Protein 2C95 (pdb70)

Solvent-accessible surface area: 18694 Å² total; per-residue (Å²): 111,24,43,102,35,7,149,112,20,58,2,2,0,0,2,4,1,7,19,1,20,34,23,71,4,0,84,52,1,18,66,64,43,25,20,28,40,17,13,6,16,76,51,13,71,74,39,49,100,74,66,42,93,110,0,126,65,4,18,83,33,30,84,84,6,87,50,11,80,34,99,35,8,4,64,24,0,64,95,18,0,80,81,91,23,140,59,18,100,0,0,0,0,3,5,1,0,67,50,48,68,6,1,86,29,0,26,172,85,4,8,107,13,61,6,0,0,21,0,39,10,23,53,134,31,1,43,109,74,2,82,117,102,39,127,96,120,67,56,102,16,7,87,99,82,8,2,103,68,30,21,118,20,16,80,171,24,2,67,57,1,17,58,70,2,100,144,116,64,27,28,78,114,0,79,1,67,57,68,68,103,53,6,30,68,55,0,19,96,39,0,82,67,90,89,80,87,47,15,92,109,20,61,1,4,0,0,9,5,2,12,20,2,24,33,25,70,5,0,94,46,0,48,148,117,37,36,17,30,40,19,15,5,17,77,49,15,73,74,36,43,97,74,66,41,93,116,0,129,97,7,19,59,30,27,64,106,5,86,60,11,74,27,122,33,10,0,62,26,0,76,97,18,7,93,83,58,25,141,122,23,106,0,0,0,0,4,5,1,2,78,52,23,70,5,0,56,39,0,28,164,72,9,2,105,13,62,6,0,0,29,0,40,6,21,54,134,29,0,42,101,74,2,63,109,89,40,117,118,86,40,76,106,14,8,92,108,55,7,3,138,87,33,21,125,26,19,78,78,19,9,81,16,1,27,51,59,0,108,146,109,63,27,28,81,115,2,76,2,70,51,71,70,101,51,6,24,70,63,0,15,98,39,0,46,67,80,55,156

Structure (mmCIF, N/CA/C/O backbone):
data_2C95
#
_entry.id   2C95
#
_cell.length_a   62.535
_cell.length_b   69.998
_cell.length_c   88.558
_cell.angle_alpha   90.00
_cell.angle_beta   90.00
_cell.angle_gamma   90.00
#
_symmetry.space_group_name_H-M   'P 21 21 21'
#
loop_
_entity.id
_entity.type
_entity.pdbx_description
1 polymer 'ADENYLATE KINASE 1'
2 non-polymer "BIS(ADENOSINE)-5'-TETRAPHOSPHATE"
3 non-polymer 'MALONATE ION'
4 water water
#
loop_
_atom_site.group_PDB
_atom_site.id
_atom_site.type_symbol
_atom_site.label_atom_id
_atom_site.label_alt_id
_atom_site.label_comp_id
_atom_site.label_asym_id
_atom_site.label_entity_id
_atom_site.label_seq_id
_atom_site.pdbx_PDB_ins_code
_atom_site.Cartn_x
_atom_site.Cartn_y
_atom_site.Cartn_z
_atom_site.occupancy
_atom_site.B_iso_or_equiv
_atom_site.auth_seq_id
_atom_site.auth_comp_id
_atom_site.auth_asym_id
_atom_site.auth_atom_id
_atom_site.pdbx_PDB_model_num
ATOM 1 N N . SER A 1 1 ? -8.473 23.986 16.984 1.00 12.81 0 SER A N 1
ATOM 2 C CA . SER A 1 1 ? -7.426 22.954 17.209 1.00 14.65 0 SER A CA 1
ATOM 3 C C . SER A 1 1 ? -6.148 23.156 16.376 1.00 15.37 0 SER A C 1
ATOM 4 O O . SER A 1 1 ? -6.110 23.871 15.368 1.00 11.21 0 SER A O 1
ATOM 7 N N . MET A 1 2 ? -5.099 22.489 16.834 1.00 17.08 1 MET A N 1
ATOM 8 C CA . MET A 1 2 ? -3.825 22.433 16.134 1.00 19.85 1 MET A CA 1
ATOM 9 C C . MET A 1 2 ? -4.049 21.902 14.743 1.00 19.11 1 MET A C 1
ATOM 10 O O . MET A 1 2 ? -3.727 22.564 13.756 1.00 17.00 1 MET A O 1
ATOM 15 N N . GLU A 1 3 ? -4.610 20.696 14.673 1.00 19.68 2 GLU A N 1
ATOM 16 C CA . GLU A 1 3 ? -4.840 20.027 13.391 1.00 20.67 2 GLU A CA 1
ATOM 17 C C . GLU A 1 3 ? -5.621 20.941 12.432 1.00 18.88 2 GLU A C 1
ATOM 18 O O . GLU A 1 3 ? -5.331 20.971 11.247 1.00 17.77 2 GLU A O 1
ATOM 20 N N . GLU A 1 4 ? -6.574 21.714 12.942 1.00 18.00 3 GLU A N 1
ATOM 21 C CA . GLU A 1 4 ? -7.354 22.599 12.067 1.00 18.64 3 GLU A CA 1
ATOM 22 C C . GLU A 1 4 ? -6.555 23.777 11.533 1.00 19.80 3 GLU A C 1
ATOM 23 O O . GLU A 1 4 ? -6.623 24.085 10.337 1.00 20.38 3 GLU A O 1
ATOM 29 N N . LYS A 1 5 ? -5.820 24.453 12.416 1.00 19.86 4 LYS A N 1
ATOM 30 C CA . LYS A 1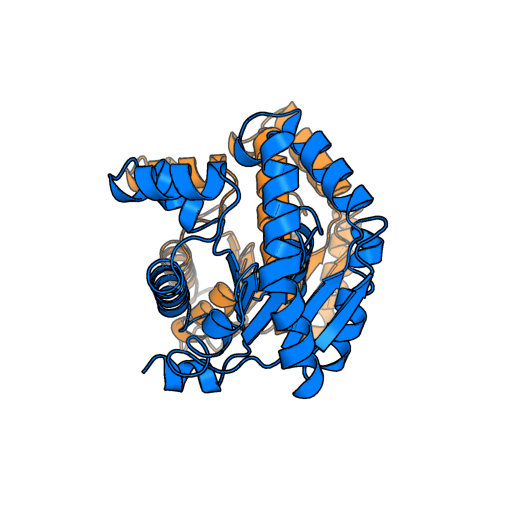 5 ? -4.969 25.592 12.020 1.00 18.67 4 LYS A CA 1
ATOM 31 C C . LYS A 1 5 ? -3.902 25.160 11.000 1.00 16.28 4 LYS A C 1
ATOM 32 O O . LYS A 1 5 ? -3.713 25.810 9.986 1.00 16.15 4 LYS A O 1
ATOM 34 N N . LEU A 1 6 ? -3.250 24.027 11.256 1.00 15.20 5 LEU A N 1
ATOM 35 C CA . LEU A 1 6 ? -2.188 23.516 10.391 1.00 14.76 5 LEU A CA 1
ATOM 36 C C . LEU A 1 6 ? -2.622 23.155 8.980 1.00 17.04 5 LEU A C 1
ATOM 37 O O . LEU A 1 6 ? -1.787 23.037 8.087 1.00 19.38 5 LEU A O 1
ATOM 42 N N . LYS A 1 7 ? -3.910 22.934 8.779 1.00 17.63 6 LYS A N 1
ATOM 43 C CA . LYS A 1 7 ? -4.412 22.638 7.446 1.00 18.41 6 LYS A CA 1
ATOM 44 C C . LYS A 1 7 ? -4.241 23.829 6.469 1.00 19.43 6 LYS A C 1
ATOM 45 O O . LYS A 1 7 ? -4.192 23.630 5.255 1.00 21.45 6 LYS A O 1
ATOM 51 N N . LYS A 1 8 ? -4.133 25.048 7.000 1.00 19.03 7 LYS A N 1
ATOM 52 C CA . LYS A 1 8 ? -3.900 26.250 6.185 1.00 18.52 7 LYS A CA 1
ATOM 53 C C . LYS A 1 8 ? -2.421 26.713 6.129 1.00 15.32 7 LYS A C 1
ATOM 54 O O . LYS A 1 8 ? -2.112 27.745 5.534 1.00 16.98 7 LYS A O 1
ATOM 57 N N . THR A 1 9 ? -1.526 25.965 6.758 1.00 11.92 8 THR A N 1
ATOM 58 C CA . THR A 1 9 ? -0.103 26.306 6.778 1.00 9.05 8 THR A CA 1
ATOM 59 C C . THR A 1 9 ? 0.705 25.140 6.224 1.00 7.15 8 THR A C 1
ATOM 60 O O . THR A 1 9 ? 0.511 24.006 6.605 1.00 8.52 8 THR A O 1
ATOM 64 N N . ASN A 1 10 ? 1.635 25.431 5.338 1.00 3.64 9 ASN A N 1
ATOM 65 C CA . ASN A 1 10 ? 2.481 24.396 4.775 1.00 4.56 9 ASN A CA 1
ATOM 66 C C . ASN A 1 10 ? 3.486 23.853 5.766 1.00 4.70 9 ASN A C 1
ATOM 67 O O . ASN A 1 10 ? 4.078 24.603 6.546 1.00 3.74 9 ASN A O 1
ATOM 72 N N . ILE A 1 11 ? 3.651 22.530 5.709 1.00 2.00 10 ILE A N 1
ATOM 73 C CA . ILE A 1 11 ? 4.653 21.803 6.472 1.00 2.94 10 ILE A CA 1
ATOM 74 C C . ILE A 1 11 ? 5.646 21.137 5.489 1.00 2.79 10 ILE A C 1
ATOM 75 O O . ILE A 1 11 ? 5.252 20.339 4.645 1.00 4.68 10 ILE A O 1
ATOM 80 N N . ILE A 1 12 ? 6.937 21.429 5.649 1.00 2.00 11 ILE A N 1
ATOM 81 C CA . ILE A 1 12 ? 7.999 20.856 4.817 1.00 2.00 11 ILE A CA 1
ATOM 82 C C . ILE A 1 12 ? 8.938 20.059 5.712 1.00 4.08 11 ILE A C 1
ATOM 83 O O . ILE A 1 12 ? 9.562 20.617 6.629 1.00 4.95 11 ILE A O 1
ATOM 88 N N . PHE A 1 13 ? 9.024 18.757 5.482 1.00 2.18 12 PHE A N 1
ATOM 89 C CA . PHE A 1 13 ? 10.032 17.936 6.183 1.00 4.94 12 PHE A CA 1
ATOM 90 C C . PHE A 1 13 ? 11.367 18.095 5.445 1.00 4.46 12 PHE A C 1
ATOM 91 O O . PHE A 1 13 ? 11.408 17.997 4.205 1.00 4.90 12 PHE A O 1
ATOM 99 N N . VAL A 1 14 ? 12.447 18.366 6.177 1.00 4.65 13 VAL A N 1
ATOM 100 C CA . VAL A 1 14 ? 13.791 18.499 5.612 1.00 3.56 13 VAL A CA 1
ATOM 101 C C . VAL A 1 14 ? 14.639 17.375 6.241 1.00 7.23 13 VAL A C 1
ATOM 102 O O . VAL A 1 14 ? 14.892 17.365 7.483 1.00 5.89 13 VAL A O 1
ATOM 106 N N . VAL A 1 15 ? 15.036 16.420 5.393 1.00 5.49 14 VAL A N 1
ATOM 107 C CA . VAL A 1 15 ? 15.684 15.207 5.834 1.00 4.59 14 VAL A CA 1
ATOM 108 C C . VAL A 1 15 ? 17.031 15.032 5.133 1.00 7.67 14 VAL A C 1
ATOM 109 O O . VAL A 1 15 ? 17.139 15.141 3.898 1.00 6.81 14 VAL A O 1
ATOM 113 N N . GLY A 1 16 ? 18.068 14.796 5.925 1.00 4.82 15 GLY A N 1
ATOM 114 C CA . GLY A 1 16 ? 19.366 14.459 5.375 1.00 4.50 15 GLY A CA 1
ATOM 115 C C . GLY A 1 16 ? 20.193 13.803 6.458 1.00 5.22 15 GLY A C 1
ATOM 116 O O . GLY A 1 16 ? 19.830 13.817 7.646 1.00 6.38 15 GLY A O 1
ATOM 117 N N . GLY A 1 17 ? 21.334 13.277 6.061 1.00 5.20 16 GLY A N 1
ATOM 118 C CA . GLY A 1 17 ? 22.250 12.662 7.016 1.00 5.32 16 GLY A CA 1
ATOM 119 C C . GLY A 1 17 ? 22.927 13.630 7.961 1.00 5.66 16 GLY A C 1
ATOM 120 O O . GLY A 1 17 ? 22.807 14.855 7.831 1.00 3.70 16 GLY A O 1
ATOM 121 N N . PRO A 1 18 ? 23.657 13.094 8.949 1.00 4.46 17 PRO A N 1
ATOM 122 C CA . PRO A 1 18 ? 24.364 14.032 9.832 1.00 3.78 17 PRO A CA 1
ATOM 123 C C . PRO A 1 18 ? 25.526 14.721 9.139 1.00 4.65 17 PRO A C 1
ATOM 124 O O . PRO A 1 18 ? 26.380 14.057 8.570 1.00 6.46 17 PRO A O 1
ATOM 128 N N . GLY A 1 19 ? 25.589 16.039 9.200 1.00 5.16 18 GLY A N 1
ATOM 129 C CA . GLY A 1 19 ? 26.589 16.764 8.421 1.00 4.34 18 GLY A CA 1
ATOM 130 C C . GLY A 1 19 ? 26.210 16.929 6.963 1.00 6.80 18 GLY A C 1
ATOM 131 O O . GLY A 1 19 ? 27.026 17.348 6.184 1.00 6.00 18 GLY A O 1
ATOM 132 N N . SER A 1 20 ? 24.958 16.629 6.589 1.00 5.45 19 SER A N 1
ATOM 133 C CA . SER A 1 20 ? 24.491 16.803 5.196 1.00 4.57 19 SER A CA 1
ATOM 134 C C . SER A 1 20 ? 24.377 18.293 4.845 1.00 4.04 19 SER A C 1
ATOM 135 O O . SER A 1 20 ? 24.297 18.657 3.677 1.00 2.00 19 SER A O 1
ATOM 138 N N . GLY A 1 21 ? 24.372 19.144 5.853 1.00 4.22 20 GLY A N 1
ATOM 139 C CA . GLY A 1 21 ? 24.088 20.564 5.627 1.00 5.27 20 GLY A CA 1
ATOM 140 C C . GLY A 1 21 ? 22.613 20.944 5.711 1.00 4.13 20 GLY A C 1
ATOM 141 O O . GLY A 1 21 ? 22.250 22.072 5.398 1.00 4.37 20 GLY A O 1
ATOM 142 N N . LYS A 1 22 ? 21.769 20.025 6.164 1.00 5.34 21 LYS A N 1
ATOM 143 C CA . LYS A 1 22 ? 20.324 20.298 6.312 1.00 7.08 21 LYS A CA 1
ATOM 144 C C . LYS A 1 22 ? 20.002 21.537 7.139 1.00 6.04 21 LYS A C 1
ATOM 145 O O . LYS A 1 22 ? 19.175 22.360 6.728 1.00 6.21 21 LYS A O 1
ATOM 151 N N . GLY A 1 23 ? 20.679 21.709 8.276 1.00 4.33 22 GLY A N 1
ATOM 152 C CA . GLY A 1 23 ? 20.454 22.873 9.145 1.00 5.42 22 GLY A CA 1
ATOM 153 C C . GLY A 1 23 ? 20.893 24.177 8.534 1.00 4.86 22 GLY A C 1
ATOM 154 O O . GLY A 1 23 ? 20.189 25.175 8.592 1.00 3.57 22 GLY A O 1
ATOM 155 N N . THR A 1 24 ? 22.087 24.173 7.946 1.00 5.56 23 THR A N 1
ATOM 156 C CA . THR A 1 24 ? 22.615 25.291 7.209 1.00 2.44 23 THR A CA 1
ATOM 157 C C . THR A 1 24 ? 21.648 25.771 6.119 1.00 2.18 23 THR A C 1
ATOM 158 O O . THR A 1 24 ? 21.384 26.977 5.986 1.00 2.58 23 THR A O 1
ATOM 162 N N . GLN A 1 25 ? 21.110 24.825 5.364 1.00 3.83 24 GLN A N 1
ATOM 163 C CA . GLN A 1 25 ? 20.167 25.127 4.268 1.00 2.61 24 GLN A CA 1
ATOM 164 C C . GLN A 1 25 ? 18.833 25.662 4.804 1.00 3.83 24 GLN A C 1
ATOM 165 O O . GLN A 1 25 ? 18.321 26.661 4.298 1.00 4.60 24 GLN A O 1
ATOM 171 N N . CYS A 1 26 ? 18.312 25.040 5.859 1.00 2.88 25 CYS A N 1
ATOM 172 C CA . CYS A 1 26 ? 17.107 25.558 6.530 1.00 3.00 25 CYS A CA 1
ATOM 173 C C . CYS A 1 26 ? 17.253 27.014 6.973 1.00 4.40 25 CYS A C 1
ATOM 174 O O . CYS A 1 26 ? 16.330 27.820 6.782 1.00 4.58 25 CYS A O 1
ATOM 177 N N . GLU A 1 27 ? 18.417 27.410 7.493 1.00 3.21 26 GLU A N 1
ATOM 178 C CA . GLU A 1 27 ? 18.613 28.802 7.856 1.00 3.60 26 GLU A CA 1
ATOM 179 C C . GLU A 1 27 ? 18.578 29.772 6.643 1.00 3.94 26 GLU A C 1
ATOM 180 O O . GLU A 1 27 ? 18.062 30.887 6.731 1.00 4.90 26 GLU A O 1
ATOM 186 N N . LYS A 1 28 ? 19.053 29.327 5.482 1.00 3.85 27 LYS A N 1
ATOM 187 C CA . LYS A 1 28 ? 18.959 30.153 4.252 1.00 3.95 27 LYS A CA 1
ATOM 188 C C . LYS A 1 28 ? 17.508 30.229 3.719 1.00 2.00 27 LYS A C 1
ATOM 189 O O . LYS A 1 28 ? 17.112 31.227 3.127 1.00 2.00 27 LYS A O 1
ATOM 195 N N . ILE A 1 29 ? 16.757 29.132 3.846 1.00 2.00 28 ILE A N 1
ATOM 196 C CA . ILE A 1 29 ? 15.325 29.092 3.509 1.00 2.95 28 ILE A CA 1
ATOM 197 C C . ILE A 1 29 ? 14.561 30.103 4.391 1.00 3.60 28 ILE A C 1
ATOM 198 O O . ILE A 1 29 ? 13.715 30.844 3.905 1.00 4.16 28 ILE A O 1
ATOM 203 N N . VAL A 1 30 ? 14.872 30.145 5.689 1.00 3.81 29 VAL A N 1
ATOM 204 C CA . VAL A 1 30 ? 14.245 31.113 6.572 1.00 2.89 29 VAL A CA 1
ATOM 205 C C . VAL A 1 30 ? 14.498 32.541 6.057 1.00 2.91 29 VAL A C 1
ATOM 206 O O . VAL A 1 30 ? 13.560 33.330 5.930 1.00 2.41 29 VAL A O 1
ATOM 210 N N . GLN A 1 31 ? 15.756 32.858 5.728 1.00 2.00 30 GLN A N 1
ATOM 211 C CA . GLN A 1 31 ? 16.122 34.191 5.294 1.00 3.44 30 GLN A CA 1
ATOM 212 C C . GLN A 1 31 ? 15.345 34.589 4.069 1.00 2.00 30 GLN A C 1
ATOM 213 O O . GLN A 1 31 ? 14.893 35.705 3.984 1.00 6.11 30 GLN A O 1
ATOM 219 N N . LYS A 1 32 ? 15.237 33.683 3.097 1.00 3.06 31 LYS A N 1
ATOM 220 C CA . LYS A 1 32 ? 14.617 34.014 1.826 1.00 2.00 31 LYS A CA 1
ATOM 221 C C . LYS A 1 32 ? 13.088 34.005 1.859 1.00 2.00 31 LYS A C 1
ATOM 222 O O . LYS A 1 32 ? 12.448 34.959 1.350 1.00 3.33 31 LYS A O 1
ATOM 228 N N . TYR A 1 33 ? 12.518 32.944 2.447 1.00 3.13 32 TYR A N 1
ATOM 229 C CA . TYR A 1 33 ? 11.069 32.667 2.355 1.00 3.88 32 TYR A CA 1
ATOM 230 C C . TYR A 1 33 ? 10.304 32.953 3.662 1.00 3.95 32 TYR A C 1
ATOM 231 O O . TYR A 1 33 ? 9.081 32.983 3.651 1.00 5.50 32 TYR A O 1
ATOM 240 N N . GLY A 1 34 ? 11.002 33.110 4.781 1.00 3.68 33 GLY A N 1
ATOM 241 C CA . GLY A 1 34 ? 10.352 33.455 6.045 1.00 4.95 33 GLY A CA 1
ATOM 242 C C . GLY A 1 34 ? 9.505 32.356 6.695 1.00 8.07 33 GLY A C 1
ATOM 243 O O . GLY A 1 34 ? 8.535 32.657 7.443 1.00 9.05 33 GLY A O 1
ATOM 244 N N . TYR A 1 35 ? 9.868 31.105 6.437 1.00 6.50 34 TYR A N 1
ATOM 245 C CA . TYR A 1 35 ? 9.293 29.983 7.154 1.00 6.50 34 TYR A CA 1
ATOM 246 C C . TYR A 1 35 ? 9.875 29.907 8.587 1.00 6.72 34 TYR A C 1
ATOM 247 O O . TYR A 1 35 ? 10.893 30.561 8.916 1.00 4.18 34 TYR A O 1
ATOM 256 N N . THR A 1 36 ? 9.188 29.146 9.433 1.00 4.42 35 THR A N 1
ATOM 257 C CA . THR A 1 36 ? 9.651 28.838 10.803 1.00 4.17 35 THR A CA 1
ATOM 258 C C . THR A 1 36 ? 10.512 27.582 10.820 1.00 4.46 35 THR A C 1
ATOM 259 O O . THR A 1 36 ? 10.037 26.501 10.494 1.00 6.55 35 THR A O 1
ATOM 263 N N . HIS A 1 37 ? 11.776 27.721 11.227 1.00 2.27 36 HIS A N 1
ATOM 264 C CA . HIS A 1 37 ? 12.709 26.585 11.290 1.00 4.95 36 HIS A CA 1
ATOM 265 C C . HIS A 1 37 ? 12.663 25.946 12.670 1.00 4.29 36 HIS A C 1
ATOM 266 O O . HIS A 1 37 ? 13.056 26.600 13.664 1.00 2.56 36 HIS A O 1
ATOM 273 N N . LEU A 1 38 ? 12.209 24.686 12.740 1.00 2.48 37 LEU A N 1
ATOM 274 C CA . LEU A 1 38 ? 12.195 23.936 13.990 1.00 4.38 37 LEU A CA 1
ATOM 275 C C . LEU A 1 38 ? 13.118 22.753 13.832 1.00 4.85 37 LEU A C 1
ATOM 276 O O . LEU A 1 38 ? 12.951 21.940 12.925 1.00 5.40 37 LEU A O 1
ATOM 281 N N . SER A 1 39 ? 14.111 22.660 14.706 1.00 4.52 38 SER A N 1
ATOM 282 C CA . SER A 1 39 ? 15.031 21.528 14.668 1.00 2.38 38 SER A CA 1
ATOM 283 C C . SER A 1 39 ? 14.851 20.660 15.918 1.00 4.69 38 SER A C 1
ATOM 284 O O . SER A 1 39 ? 14.985 21.162 17.013 1.00 4.46 38 SER A O 1
ATOM 287 N N . THR A 1 40 ? 14.545 19.376 15.755 1.00 5.50 39 THR A N 1
ATOM 288 C CA . THR A 1 40 ? 14.329 18.494 16.907 1.00 4.39 39 THR A CA 1
ATOM 289 C C . THR A 1 40 ? 15.628 18.367 17.730 1.00 2.66 39 THR A C 1
ATOM 290 O O . THR A 1 40 ? 15.600 18.384 18.967 1.00 2.60 39 THR A O 1
ATOM 294 N N . GLY A 1 41 ? 16.758 18.300 17.041 1.00 4.60 40 GLY A N 1
ATOM 295 C CA . GLY A 1 41 ? 18.054 18.326 17.718 1.00 4.98 40 GLY A CA 1
ATOM 296 C C . GLY A 1 41 ? 18.286 19.555 18.556 1.00 2.78 40 GLY A C 1
ATOM 297 O O . GLY A 1 41 ? 18.810 19.451 19.657 1.00 3.91 40 GLY A O 1
ATOM 298 N N . ASP A 1 42 ? 17.944 20.727 18.030 1.00 4.26 41 ASP A N 1
ATOM 299 C CA A ASP A 1 42 ? 18.041 21.969 18.810 0.50 4.99 41 ASP A CA 1
ATOM 300 C CA B ASP A 1 42 ? 18.049 21.958 18.794 0.50 4.72 41 ASP A CA 1
ATOM 301 C C . ASP A 1 42 ? 17.155 21.915 20.056 1.00 3.65 41 ASP A C 1
ATOM 302 O O . ASP A 1 42 ? 17.585 22.289 21.163 1.00 5.29 41 ASP A O 1
ATOM 311 N N . LEU A 1 43 ? 15.918 21.470 19.890 1.00 3.03 42 LEU A N 1
ATOM 312 C CA . LEU A 1 43 ? 15.002 21.301 21.040 1.00 3.07 42 LEU A CA 1
ATOM 313 C C . LEU A 1 43 ? 15.575 20.336 22.085 1.00 3.55 42 LEU A C 1
ATOM 314 O O . LEU A 1 43 ? 15.564 20.618 23.289 1.00 2.39 42 LEU A O 1
ATOM 319 N N . LEU A 1 44 ? 16.078 19.190 21.636 1.00 3.47 43 LEU A N 1
ATOM 320 C CA . LEU A 1 44 ? 16.715 18.218 22.553 1.00 4.30 43 LEU A CA 1
ATOM 321 C C . LEU A 1 44 ? 17.959 18.780 23.259 1.00 3.17 43 LEU A C 1
ATOM 322 O O . LEU A 1 44 ? 18.126 18.608 24.463 1.00 3.24 43 LEU A O 1
ATOM 327 N N . ARG A 1 45 ? 18.810 19.493 22.528 1.00 3.44 44 ARG A N 1
ATOM 328 C CA . ARG A 1 45 ? 19.983 20.103 23.146 1.00 3.28 44 ARG A CA 1
ATOM 329 C C . ARG A 1 45 ? 19.656 21.199 24.180 1.00 4.12 44 ARG A C 1
ATOM 330 O O . ARG A 1 45 ? 20.392 21.339 25.161 1.00 2.30 44 ARG A O 1
ATOM 338 N N . SER A 1 46 ? 18.583 21.974 23.955 1.00 6.52 45 SER A N 1
ATOM 339 C CA . SER A 1 46 ? 18.139 22.988 24.941 1.00 7.16 45 SER A CA 1
ATOM 340 C C . SER A 1 46 ? 17.739 22.326 26.268 1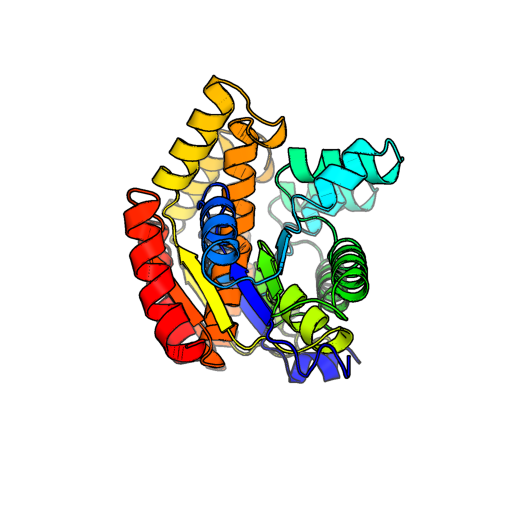.00 5.09 45 SER A C 1
ATOM 341 O O . SER A 1 46 ? 17.997 22.861 27.351 1.00 3.46 45 SER A O 1
ATOM 344 N N . GLU A 1 47 ? 17.115 21.154 26.168 1.00 5.37 46 GLU A N 1
ATOM 345 C CA . GLU A 1 47 ? 16.721 20.356 27.334 1.00 7.02 46 GLU A CA 1
ATOM 346 C C . GLU A 1 47 ? 17.933 19.740 28.052 1.00 4.83 46 GLU A C 1
ATOM 347 O O . GLU A 1 47 ? 17.942 19.619 29.279 1.00 5.78 46 GLU A O 1
ATOM 353 N N . VAL A 1 48 ? 18.967 19.378 27.302 1.00 5.08 47 VAL A N 1
ATOM 354 C CA . VAL A 1 48 ? 20.264 19.029 27.924 1.00 3.26 47 VAL A CA 1
ATOM 355 C C . VAL A 1 48 ? 20.855 20.215 28.701 1.00 5.02 47 VAL A C 1
ATOM 356 O O . VAL A 1 48 ? 21.274 20.065 29.856 1.00 4.71 47 VAL A O 1
ATOM 360 N N . SER A 1 49 ? 20.874 21.386 28.066 1.00 5.92 48 SER A N 1
ATOM 361 C CA . SER A 1 49 ? 21.354 22.610 28.704 1.00 5.43 48 SER A CA 1
ATOM 362 C C . SER A 1 49 ? 20.635 23.000 29.988 1.00 3.40 48 SER A C 1
ATOM 363 O O . SER A 1 49 ? 21.240 23.624 30.849 1.00 6.62 48 SER A O 1
ATOM 366 N N . SER A 1 50 ? 19.361 22.641 30.110 1.00 2.60 49 SER A N 1
ATOM 367 C CA . SER A 1 50 ? 18.538 22.957 31.262 1.00 2.80 49 SER A CA 1
ATOM 368 C C . SER A 1 50 ? 19.006 22.234 32.515 1.00 3.94 49 SER A C 1
ATOM 369 O O . SER A 1 50 ? 18.676 22.640 33.637 1.00 6.33 49 SER A O 1
ATOM 372 N N . GLY A 1 51 ? 19.737 21.138 32.334 1.00 4.60 50 GLY A N 1
ATOM 373 C CA . GLY A 1 51 ? 20.222 20.350 33.470 1.00 2.85 50 GLY A CA 1
ATOM 374 C C . GLY A 1 51 ? 19.161 19.521 34.169 1.00 2.38 50 GLY A C 1
ATOM 375 O O . GLY A 1 51 ? 19.419 19.010 35.246 1.00 2.00 50 GLY A O 1
ATOM 376 N N . SER A 1 52 ? 17.987 19.361 33.558 1.00 2.12 51 SER A N 1
ATOM 377 C CA . SER A 1 52 ? 16.961 18.442 34.063 1.00 3.29 51 SER A CA 1
ATOM 378 C C . SER A 1 52 ? 17.440 16.986 34.015 1.00 2.43 51 SER A C 1
ATOM 379 O O . SER A 1 52 ? 18.390 16.639 33.281 1.00 2.00 51 SER A O 1
ATOM 382 N N . ALA A 1 53 ? 16.777 16.142 34.795 1.00 2.00 52 ALA A N 1
ATOM 383 C CA . ALA A 1 53 ? 17.041 14.716 34.801 1.00 2.00 52 ALA A CA 1
ATOM 384 C C . ALA A 1 53 ? 16.790 14.163 33.410 1.00 2.82 52 ALA A C 1
ATOM 385 O O . ALA A 1 53 ? 17.544 13.333 32.938 1.00 4.80 52 ALA A O 1
ATOM 387 N N . ARG A 1 54 ? 15.746 14.642 32.736 1.00 3.07 53 ARG A N 1
ATOM 388 C CA . ARG A 1 54 ? 15.520 14.268 31.335 1.00 3.72 53 ARG A CA 1
ATOM 389 C C . ARG A 1 54 ? 16.657 14.663 30.395 1.00 4.65 53 ARG A C 1
ATOM 390 O O . ARG A 1 54 ? 17.107 13.844 29.585 1.00 4.07 53 ARG A O 1
ATOM 398 N N . GLY A 1 55 ? 17.153 15.893 30.527 1.00 2.00 54 GLY A N 1
ATOM 399 C CA . GLY A 1 55 ? 18.288 16.326 29.746 1.00 2.04 54 GLY A CA 1
ATOM 400 C C . GLY A 1 55 ? 19.475 15.394 29.884 1.00 2.00 54 GLY A C 1
ATOM 401 O O . GLY A 1 55 ? 20.239 15.216 28.943 1.00 2.39 54 GLY A O 1
ATOM 402 N N . LYS A 1 56 ? 19.669 14.848 31.072 1.00 3.01 55 LYS A N 1
ATOM 403 C CA . LYS A 1 56 ? 20.742 13.898 31.315 1.00 2.98 55 LYS A CA 1
ATOM 404 C C . LYS A 1 56 ? 20.555 12.648 30.458 1.00 3.19 55 LYS A C 1
ATOM 405 O O . LYS A 1 56 ? 21.490 12.184 29.776 1.00 2.53 55 LYS A O 1
ATOM 411 N N . LYS A 1 57 ? 19.351 12.093 30.508 1.00 2.76 56 LYS A N 1
ATOM 412 C CA . LYS A 1 57 ? 19.038 10.903 29.699 1.00 5.10 56 LYS A CA 1
ATOM 413 C C . LYS A 1 57 ? 19.152 11.174 28.185 1.00 3.77 56 LYS A C 1
ATOM 414 O O . LYS A 1 57 ? 19.650 10.341 27.449 1.00 2.89 56 LYS A O 1
ATOM 417 N N . LEU A 1 58 ? 18.701 12.344 27.729 1.00 3.50 57 LEU A N 1
ATOM 418 C CA . LEU A 1 58 ? 18.856 12.746 26.334 1.00 2.00 57 LEU A CA 1
ATOM 419 C C . LEU A 1 58 ? 20.333 12.889 25.865 1.00 2.00 57 LEU A C 1
ATOM 420 O O . LEU A 1 58 ? 20.669 12.456 24.745 1.00 2.57 57 LEU A O 1
ATOM 425 N N . SER A 1 59 ? 21.202 13.477 26.698 1.00 4.01 58 SER A N 1
ATOM 426 C CA . SER A 1 59 ? 22.633 13.580 26.334 1.00 3.91 58 SER A CA 1
ATOM 427 C C . SER A 1 59 ? 23.233 12.177 26.188 1.00 2.00 58 SER A C 1
ATOM 428 O O . SER A 1 59 ? 24.013 11.928 25.275 1.00 2.83 58 SER A O 1
ATOM 431 N N . GLU A 1 60 ? 22.870 11.257 27.069 1.00 2.79 59 GLU A N 1
ATOM 432 C CA . GLU A 1 60 ? 23.369 9.888 26.955 1.00 3.82 59 GLU A CA 1
ATOM 433 C C . GLU A 1 60 ? 23.010 9.221 25.596 1.00 5.57 59 GLU A C 1
ATOM 434 O O . GLU A 1 60 ? 23.861 8.563 24.949 1.00 3.35 59 GLU A O 1
ATOM 440 N N . ILE A 1 61 ? 21.746 9.382 25.169 1.00 3.70 60 ILE A N 1
ATOM 441 C CA . ILE A 1 61 ? 21.268 8.826 23.898 1.00 2.00 60 ILE A CA 1
ATOM 442 C C . ILE A 1 61 ? 21.972 9.503 22.691 1.00 2.00 60 ILE A C 1
ATOM 443 O O . ILE A 1 61 ? 22.509 8.816 21.803 1.00 2.04 60 ILE A O 1
ATOM 448 N N . MET A 1 62 ? 22.009 10.836 22.680 1.00 2.00 61 MET A N 1
ATOM 449 C CA . MET A 1 62 ? 22.630 11.578 21.573 1.00 2.28 61 MET A CA 1
ATOM 450 C C . MET A 1 62 ? 24.136 11.316 21.479 1.00 2.00 61 MET A C 1
ATOM 451 O O . MET A 1 62 ? 24.688 11.245 20.366 1.00 2.00 61 MET A O 1
ATOM 456 N N . GLU A 1 63 ? 24.791 11.197 22.629 1.00 2.00 62 GLU A N 1
ATOM 457 C CA . GLU A 1 63 ? 26.235 10.931 22.676 1.00 2.52 62 GLU A CA 1
ATOM 458 C C . GLU A 1 63 ? 26.601 9.497 22.249 1.00 3.53 62 GLU A C 1
ATOM 459 O O . GLU A 1 63 ? 27.774 9.208 21.959 1.00 2.29 62 GLU A O 1
ATOM 465 N N . LYS A 1 64 ? 25.596 8.609 22.227 1.00 3.94 63 LYS A N 1
ATOM 466 C CA . LYS A 1 64 ? 25.726 7.256 21.688 1.00 5.20 63 LYS A CA 1
ATOM 467 C C . LYS A 1 64 ? 25.346 7.205 20.200 1.00 5.12 63 LYS A C 1
ATOM 468 O O . LYS A 1 64 ? 25.461 6.131 19.569 1.00 3.39 63 LYS A O 1
ATOM 473 N N . GLY A 1 65 ? 24.898 8.336 19.641 1.00 5.94 64 GLY A N 1
ATOM 474 C CA . GLY A 1 65 ? 24.490 8.418 18.222 1.00 6.74 64 GLY A CA 1
ATOM 475 C C . GLY A 1 65 ? 23.150 7.771 17.924 1.00 7.48 64 GLY A C 1
ATOM 476 O O . GLY A 1 65 ? 22.872 7.378 16.776 1.00 6.36 64 GLY A O 1
ATOM 477 N N . GLN A 1 66 ? 22.318 7.589 18.953 1.00 7.24 65 GLN A N 1
ATOM 478 C CA . GLN A 1 66 ? 21.048 6.876 18.768 1.00 5.18 65 GLN A CA 1
ATOM 479 C C . GLN A 1 66 ? 19.862 7.801 18.701 1.00 4.70 65 GLN A C 1
ATOM 480 O O . GLN A 1 66 ? 19.949 8.965 19.018 1.00 3.68 65 GLN A O 1
ATOM 490 N N . LEU A 1 67 ? 18.721 7.255 18.317 1.00 3.30 66 LEU A N 1
ATOM 491 C CA . LEU A 1 67 ? 17.462 8.043 18.249 1.00 3.84 66 LEU A CA 1
ATOM 492 C C . LEU A 1 67 ? 16.789 8.147 19.613 1.00 4.54 66 LEU A C 1
ATOM 493 O O . LEU A 1 67 ? 16.570 7.151 20.281 1.00 3.98 66 LEU A O 1
ATOM 498 N N . VAL A 1 68 ? 16.419 9.366 19.999 1.00 4.92 67 VAL A N 1
ATOM 499 C CA . VAL A 1 68 ? 15.601 9.605 21.216 1.00 2.00 67 VAL A CA 1
ATOM 500 C C . VAL A 1 68 ? 14.213 8.926 20.998 1.00 5.57 67 VAL A C 1
ATOM 501 O O . VAL A 1 68 ? 13.736 8.897 19.863 1.00 6.88 67 VAL A O 1
ATOM 505 N N . PRO A 1 69 ? 13.572 8.388 22.060 1.00 5.70 68 PRO A N 1
ATOM 506 C CA . PRO A 1 69 ? 12.237 7.842 21.836 1.00 4.78 68 PRO A CA 1
ATOM 507 C C . PRO A 1 69 ? 11.245 8.796 21.181 1.00 4.52 68 PRO A C 1
ATOM 508 O O . PRO A 1 69 ? 11.262 10.031 21.406 1.00 2.00 68 PRO A O 1
ATOM 512 N N . LEU A 1 70 ? 10.390 8.187 20.363 1.00 5.88 69 LEU A N 1
ATOM 513 C CA . LEU A 1 70 ? 9.494 8.879 19.431 1.00 5.00 69 LEU A CA 1
ATOM 514 C C . LEU A 1 70 ? 8.557 9.836 20.147 1.00 4.60 69 LEU A C 1
ATOM 515 O O . LEU A 1 70 ? 8.456 11.000 19.765 1.00 3.42 69 LEU A O 1
ATOM 520 N N . GLU A 1 71 ? 7.895 9.359 21.200 1.00 4.49 70 GLU A N 1
ATOM 521 C CA . GLU A 1 71 ? 6.962 10.220 21.959 1.00 5.71 70 GLU A CA 1
ATOM 522 C C . GLU A 1 71 ? 7.605 11.445 22.600 1.00 4.57 70 GLU A C 1
ATOM 523 O O . GLU A 1 71 ? 7.005 12.515 22.634 1.00 3.77 70 GLU A O 1
ATOM 529 N N . THR A 1 72 ? 8.818 11.285 23.114 1.00 4.17 71 THR A N 1
ATOM 530 C CA . THR A 1 72 ? 9.547 12.409 23.708 1.00 3.43 71 THR A CA 1
ATOM 531 C C . THR A 1 72 ? 9.799 13.504 22.665 1.00 4.27 71 THR A C 1
ATOM 532 O O . THR A 1 72 ? 9.472 14.670 22.889 1.00 3.47 71 THR A O 1
ATOM 536 N N . VAL A 1 73 ? 10.315 13.112 21.499 1.00 5.22 72 VAL A N 1
ATOM 537 C CA A VAL A 1 73 ? 10.653 14.081 20.459 0.50 4.04 72 VAL A CA 1
ATOM 538 C CA B VAL A 1 73 ? 10.659 14.062 20.458 0.50 3.87 72 VAL A CA 1
ATOM 539 C C . VAL A 1 73 ? 9.410 14.656 19.775 1.00 4.86 72 VAL A C 1
ATOM 540 O O . VAL A 1 73 ? 9.379 15.824 19.494 1.00 2.00 72 VAL A O 1
ATOM 547 N N . LEU A 1 74 ? 8.388 13.835 19.517 1.00 2.00 73 LEU A N 1
ATOM 548 C CA . LEU A 1 74 ? 7.159 14.330 18.911 1.00 2.98 73 LEU A CA 1
ATOM 549 C C . LEU A 1 74 ? 6.424 15.349 19.822 1.00 4.86 73 LEU A C 1
ATOM 550 O O . LEU A 1 74 ? 5.870 16.339 19.332 1.00 5.05 73 LEU A O 1
ATOM 555 N N . ASP A 1 75 ? 6.423 15.116 21.136 1.00 4.61 74 ASP A N 1
ATOM 556 C CA . ASP A 1 75 ? 5.802 16.070 22.061 1.00 4.08 74 ASP A CA 1
ATOM 557 C C . ASP A 1 75 ? 6.516 17.392 22.090 1.00 4.66 74 ASP A C 1
ATOM 558 O O . ASP A 1 75 ? 5.876 18.439 22.080 1.00 5.13 74 ASP A O 1
ATOM 563 N N . MET A 1 76 ? 7.845 17.364 22.082 1.00 2.58 75 MET A N 1
ATOM 564 C CA . MET A 1 76 ? 8.616 18.599 22.051 1.00 5.11 75 MET A CA 1
ATOM 565 C C . MET A 1 76 ? 8.375 19.392 20.763 1.00 4.26 75 MET A C 1
ATOM 566 O O . MET A 1 76 ? 8.265 20.619 20.792 1.00 7.75 75 MET A O 1
ATOM 571 N N . LEU A 1 77 ? 8.316 18.688 19.634 1.00 4.22 76 LEU A N 1
ATOM 572 C CA . LEU A 1 77 ? 8.065 19.318 18.325 1.00 3.31 76 LEU A CA 1
ATOM 573 C C . LEU A 1 77 ? 6.675 19.963 18.266 1.00 2.61 76 LEU A C 1
ATOM 574 O O . LEU A 1 77 ? 6.512 21.102 17.823 1.00 6.59 76 LEU A O 1
ATOM 579 N N . ARG A 1 78 ? 5.679 19.215 18.722 1.00 2.81 77 ARG A N 1
ATOM 580 C CA . ARG A 1 78 ? 4.302 19.663 18.834 1.00 3.27 77 ARG A CA 1
ATOM 581 C C . ARG A 1 78 ? 4.174 20.957 19.656 1.00 2.67 77 ARG A C 1
ATOM 582 O O . ARG A 1 78 ? 3.518 21.920 19.256 1.00 2.96 77 ARG A O 1
ATOM 590 N N . ASP A 1 79 ? 4.820 20.987 20.808 1.00 3.21 78 ASP A N 1
ATOM 591 C CA . ASP A 1 79 ? 4.822 22.194 21.610 1.00 3.96 78 ASP A CA 1
ATOM 592 C C . ASP A 1 79 ? 5.450 23.383 20.880 1.00 4.41 78 ASP A C 1
ATOM 593 O O . ASP A 1 79 ? 4.954 24.511 20.974 1.00 3.81 78 ASP A O 1
ATOM 598 N N . ALA A 1 80 ? 6.567 23.136 20.200 1.00 4.05 79 ALA A N 1
ATOM 599 C CA . ALA A 1 80 ? 7.240 24.158 19.442 1.00 4.63 79 ALA A CA 1
ATOM 600 C C . ALA A 1 80 ? 6.330 24.702 18.360 1.00 6.50 79 ALA A C 1
ATOM 601 O O . ALA A 1 80 ? 6.271 25.895 18.193 1.00 3.50 79 ALA A O 1
ATOM 603 N N . MET A 1 81 ? 5.583 23.832 17.674 1.00 3.60 80 MET A N 1
ATOM 604 C CA . MET A 1 81 ? 4.589 24.278 16.678 1.00 3.74 80 MET A CA 1
ATOM 605 C C . MET A 1 81 ? 3.434 25.082 17.250 1.00 3.18 80 MET A C 1
ATOM 606 O O . MET A 1 81 ? 3.088 26.130 16.687 1.00 2.00 80 MET A O 1
ATOM 611 N N . VAL A 1 82 ? 2.837 24.622 18.373 1.00 2.00 81 VAL A N 1
ATOM 612 C CA . VAL A 1 82 ? 1.706 25.317 18.987 1.00 3.37 81 VAL A CA 1
ATOM 613 C C . VAL A 1 82 ? 2.088 26.750 19.323 1.00 3.01 81 VAL A C 1
ATOM 614 O O . VAL A 1 82 ? 1.282 27.676 19.156 1.00 2.00 81 VAL A O 1
ATOM 618 N N . ALA A 1 83 ? 3.331 26.924 19.773 1.00 3.45 82 ALA A N 1
ATOM 619 C CA . ALA A 1 83 ? 3.832 28.234 20.169 1.00 4.44 82 ALA A CA 1
ATOM 620 C C . ALA A 1 83 ? 3.896 29.230 19.008 1.00 5.00 82 ALA A C 1
ATOM 621 O O . ALA A 1 83 ? 3.865 30.429 19.242 1.00 4.56 82 ALA A O 1
ATOM 623 N N . LYS A 1 84 ? 3.941 28.743 17.771 1.00 5.65 83 LYS A N 1
ATOM 624 C CA . LYS A 1 84 ? 4.093 29.619 16.601 1.00 7.87 83 LYS A CA 1
ATOM 625 C C . LYS A 1 84 ? 2.958 29.514 15.594 1.00 8.13 83 LYS A C 1
ATOM 626 O O . LYS A 1 84 ? 2.955 30.253 14.641 1.00 5.17 83 LYS A O 1
ATOM 632 N N . VAL A 1 85 ? 2.038 28.567 15.775 1.00 10.07 84 VAL A N 1
ATOM 633 C CA . VAL A 1 85 ? 0.956 28.321 14.810 1.00 9.05 84 VAL A CA 1
ATOM 634 C C . VAL A 1 85 ? 0.106 29.552 14.431 1.00 9.16 84 VAL A C 1
ATOM 635 O O . VAL A 1 85 ? -0.395 29.627 13.315 1.00 10.06 84 VAL A O 1
ATOM 639 N N . ASN A 1 86 ? -0.053 30.533 15.310 1.00 8.16 85 ASN A N 1
ATOM 640 C CA . ASN A 1 86 ? -0.923 31.672 14.973 1.00 9.84 85 ASN A CA 1
ATOM 641 C C . ASN A 1 86 ? -0.248 32.736 14.136 1.00 9.15 85 ASN A C 1
ATOM 642 O O . ASN A 1 86 ? -0.932 33.580 13.572 1.00 12.47 85 ASN A O 1
ATOM 647 N N . THR A 1 87 ? 1.086 32.696 14.056 1.00 10.29 86 THR A N 1
ATOM 648 C CA . THR A 1 87 ? 1.856 33.671 13.277 1.00 6.94 86 THR A CA 1
ATOM 649 C C . THR A 1 87 ? 2.687 33.079 12.155 1.00 5.00 86 THR A C 1
ATOM 650 O O . THR A 1 87 ? 3.172 33.819 11.330 1.00 4.09 86 THR A O 1
ATOM 654 N N . SER A 1 88 ? 2.867 31.761 12.127 1.00 4.00 87 SER A N 1
ATOM 655 C CA . SER A 1 88 ? 3.784 31.128 11.176 1.00 4.27 87 SER A CA 1
ATOM 656 C C . SER A 1 88 ? 3.246 31.236 9.762 1.00 2.37 87 SER A C 1
ATOM 657 O O . SER A 1 88 ? 2.051 31.119 9.542 1.00 4.75 87 SER A O 1
ATOM 660 N N . LYS A 1 89 ? 4.138 31.480 8.809 1.00 2.00 88 LYS A N 1
ATOM 661 C CA . LYS A 1 89 ? 3.801 31.478 7.406 1.00 2.11 88 LYS A CA 1
ATOM 662 C C . LYS A 1 89 ? 4.105 30.130 6.773 1.00 2.34 88 LYS A C 1
ATOM 663 O O . LYS A 1 89 ? 3.917 29.958 5.563 1.00 6.28 88 LYS A O 1
ATOM 669 N N . GLY A 1 90 ? 4.585 29.187 7.578 1.00 2.00 89 GLY A N 1
ATOM 670 C CA . GLY A 1 90 ? 4.967 27.848 7.094 1.00 2.00 89 GLY A CA 1
ATOM 671 C C . GLY A 1 90 ? 6.041 27.240 7.984 1.00 2.00 89 GLY A C 1
ATOM 672 O O . GLY A 1 90 ? 6.806 27.980 8.596 1.00 2.36 89 GLY A O 1
ATOM 673 N N . PHE A 1 91 ? 6.090 25.912 8.089 1.00 2.00 90 PHE A N 1
ATOM 674 C CA . PHE A 1 91 ? 7.029 25.237 8.998 1.00 2.84 90 PHE A CA 1
ATOM 675 C C . PHE A 1 91 ? 8.074 24.454 8.224 1.00 4.93 90 PHE A C 1
ATOM 676 O O . PHE A 1 91 ? 7.731 23.750 7.281 1.00 5.58 90 PHE A O 1
ATOM 684 N N . LEU A 1 92 ? 9.346 24.604 8.607 1.00 5.73 91 LEU A N 1
ATOM 685 C CA . LEU A 1 92 ? 10.433 23.730 8.157 1.00 5.02 91 LEU A CA 1
ATOM 686 C C . LEU A 1 92 ? 10.795 22.845 9.307 1.00 4.71 91 LEU A C 1
ATOM 687 O O . LEU A 1 92 ? 11.400 23.332 10.256 1.00 6.61 91 LEU A O 1
ATOM 692 N N . ILE A 1 93 ? 10.444 21.567 9.214 1.00 4.23 92 ILE A N 1
ATOM 693 C CA . ILE A 1 93 ? 10.774 20.582 10.241 1.00 5.15 92 ILE A CA 1
ATOM 694 C C . ILE A 1 93 ? 12.101 19.901 9.867 1.00 4.13 92 ILE A C 1
ATOM 695 O O . ILE A 1 93 ? 12.179 19.059 8.953 1.00 2.20 92 ILE A O 1
ATOM 700 N N . ASP A 1 94 ? 13.142 20.276 10.612 1.00 4.71 93 ASP A N 1
ATOM 701 C CA . ASP A 1 94 ? 14.518 19.877 10.311 1.00 2.96 93 ASP A CA 1
ATOM 702 C C . ASP A 1 94 ? 14.936 18.694 11.178 1.00 4.30 93 ASP A C 1
ATOM 703 O O . ASP A 1 94 ? 15.073 18.846 12.383 1.00 6.02 93 ASP A O 1
ATOM 708 N N . GLY A 1 95 ? 15.144 17.524 10.571 1.00 4.73 94 GLY A N 1
ATOM 709 C CA . GLY A 1 95 ? 15.589 16.334 11.316 1.00 6.47 94 GLY A CA 1
ATOM 710 C C . GLY A 1 95 ? 14.500 15.496 11.944 1.00 6.87 94 GLY A C 1
ATOM 711 O O . GLY A 1 95 ? 14.780 14.598 12.755 1.00 6.12 94 GLY A O 1
ATOM 712 N N . TYR A 1 96 ? 13.256 15.755 11.555 1.00 7.72 95 TYR A N 1
ATOM 713 C CA . TYR A 1 96 ? 12.134 14.835 11.846 1.00 5.02 95 TYR A CA 1
ATOM 714 C C . TYR A 1 96 ? 11.334 14.756 10.548 1.00 5.82 95 TYR A C 1
ATOM 715 O O . TYR A 1 96 ? 11.116 15.760 9.906 1.00 5.13 95 TYR A O 1
ATOM 724 N N . PRO A 1 97 ? 10.841 13.571 10.155 1.00 5.28 96 PRO A N 1
ATOM 725 C CA . PRO A 1 97 ? 10.898 12.270 10.761 1.00 3.95 96 PRO A CA 1
ATOM 726 C C . PRO A 1 97 ? 12.214 11.563 10.458 1.00 5.27 96 PRO A C 1
ATOM 727 O O . PRO A 1 97 ? 12.741 11.684 9.348 1.00 4.94 96 PRO A O 1
ATOM 731 N N . ARG A 1 98 ? 12.740 10.858 11.450 1.00 5.95 97 ARG A N 1
ATOM 732 C CA . ARG A 1 98 ? 14.005 10.116 11.301 1.00 5.99 97 ARG A CA 1
ATOM 733 C C . ARG A 1 98 ? 13.805 8.596 11.270 1.00 4.74 97 ARG A C 1
ATOM 734 O O . ARG A 1 98 ? 14.743 7.856 11.076 1.00 5.45 97 ARG A O 1
ATOM 742 N N . GLU A 1 99 ? 12.562 8.147 11.407 1.00 4.83 98 GLU A N 1
ATOM 743 C CA . GLU A 1 99 ? 12.195 6.756 11.184 1.00 4.98 98 GLU A CA 1
ATOM 744 C C . GLU A 1 99 ? 10.786 6.768 10.628 1.00 3.50 98 GLU A C 1
ATOM 745 O O . GLU A 1 99 ? 10.087 7.766 10.695 1.00 2.68 98 GLU A O 1
ATOM 751 N N . VAL A 1 100 ? 10.395 5.677 10.001 1.00 3.31 99 VAL A N 1
ATOM 752 C CA . VAL A 1 100 ? 9.074 5.621 9.341 1.00 7.52 99 VAL A CA 1
ATOM 753 C C . VAL A 1 100 ? 7.896 5.830 10.317 1.00 7.12 99 VAL A C 1
ATOM 754 O O . VAL A 1 100 ? 6.948 6.546 9.992 1.00 4.82 99 VAL A O 1
ATOM 758 N N . GLN A 1 101 ? 7.977 5.243 11.509 1.00 3.37 100 GLN A N 1
ATOM 759 C CA . GLN A 1 101 ? 6.948 5.428 12.534 1.00 3.18 100 GLN A CA 1
ATOM 760 C C . GLN A 1 101 ? 6.791 6.882 12.967 1.00 2.00 100 GLN A C 1
ATOM 761 O O . GLN A 1 101 ? 5.700 7.291 13.371 1.00 2.00 100 GLN A O 1
ATOM 764 N N . GLN A 1 102 ? 7.887 7.630 12.937 1.00 3.43 101 GLN A N 1
ATOM 765 C CA . GLN A 1 102 ? 7.810 9.055 13.288 1.00 2.00 101 GLN A CA 1
ATOM 766 C C . GLN A 1 102 ? 6.953 9.837 12.275 1.00 3.08 101 GLN A C 1
ATOM 767 O O . GLN A 1 102 ? 6.248 10.763 12.652 1.00 3.07 101 GLN A O 1
ATOM 773 N N . GLY A 1 103 ? 7.044 9.490 10.986 1.00 2.93 102 GLY A N 1
ATOM 774 C CA . GLY A 1 103 ? 6.202 10.111 9.983 1.00 2.00 102 GLY A CA 1
ATOM 775 C C . GLY A 1 103 ? 4.741 9.717 10.165 1.00 2.48 102 GLY A C 1
ATOM 776 O O . GLY A 1 103 ? 3.854 10.581 10.132 1.00 3.25 102 GLY A O 1
ATOM 777 N N . GLU A 1 104 ? 4.479 8.423 10.366 1.00 2.64 103 GLU A N 1
ATOM 778 C CA . GLU A 1 104 ? 3.112 7.926 10.643 1.00 2.00 103 GLU A CA 1
ATOM 779 C C . GLU A 1 104 ? 2.433 8.594 11.830 1.00 2.00 103 GLU A C 1
ATOM 780 O O . GLU A 1 104 ? 1.291 8.984 11.768 1.00 2.00 103 GLU A O 1
ATOM 786 N N . GLU A 1 105 ? 3.156 8.730 12.925 1.00 3.45 104 GLU A N 1
ATOM 787 C CA A GLU A 1 105 ? 2.604 9.343 14.123 0.50 2.10 104 GLU A CA 1
ATOM 788 C CA B GLU A 1 105 ? 2.589 9.337 14.125 0.50 2.53 104 GLU A CA 1
ATOM 789 C C . GLU A 1 105 ? 2.344 10.827 13.926 1.00 2.00 104 GLU A C 1
ATOM 790 O O . GLU A 1 105 ? 1.315 11.332 14.330 1.00 2.00 104 GLU A O 1
ATOM 801 N N . PHE A 1 106 ? 3.293 11.518 13.316 1.00 2.00 105 PHE A N 1
ATOM 802 C CA . PHE A 1 106 ? 3.116 12.951 13.009 1.00 2.00 105 PHE A CA 1
ATOM 803 C C . PHE A 1 106 ? 1.847 13.217 12.140 1.00 2.00 105 PHE A C 1
ATOM 804 O O . PHE A 1 106 ? 1.066 14.141 12.384 1.00 2.00 105 PHE A O 1
ATOM 812 N N . GLU A 1 107 ? 1.660 12.405 11.103 1.00 2.00 106 GLU A N 1
ATOM 813 C CA . GLU A 1 107 ? 0.536 12.577 10.230 1.00 2.00 106 GLU A CA 1
ATOM 814 C C . GLU A 1 107 ? -0.779 12.202 10.915 1.00 2.00 106 GLU A C 1
ATOM 815 O O . GLU A 1 107 ? -1.804 12.803 10.637 1.00 4.73 106 GLU A O 1
ATOM 821 N N . ARG A 1 108 ? -0.757 11.219 11.801 1.00 2.00 107 ARG A N 1
ATOM 822 C CA . ARG A 1 108 ? -1.953 10.842 12.521 1.00 2.00 107 ARG A CA 1
ATOM 823 C C . ARG A 1 108 ? -2.356 11.891 13.548 1.00 2.00 107 ARG A C 1
ATOM 824 O O . ARG A 1 108 ? -3.543 12.092 13.767 1.00 3.99 107 ARG A O 1
ATOM 832 N N . ARG A 1 109 ? -1.391 12.558 14.168 1.00 2.00 108 ARG A N 1
ATOM 833 C CA . ARG A 1 109 ? -1.645 13.355 15.365 1.00 2.00 108 ARG A CA 1
ATOM 834 C C . ARG A 1 109 ? -1.477 14.858 15.217 1.00 2.52 108 ARG A C 1
ATOM 835 O O . ARG A 1 109 ? -2.085 15.614 16.007 1.00 5.47 108 ARG A O 1
ATOM 843 N N . ILE A 1 110 ? -0.705 15.303 14.234 1.00 2.34 109 ILE A N 1
ATOM 844 C CA . ILE A 1 110 ? -0.393 16.756 14.050 1.00 2.00 109 ILE A CA 1
ATOM 845 C C . ILE A 1 110 ? -0.881 17.279 12.688 1.00 2.00 109 ILE A C 1
ATOM 846 O O . ILE A 1 110 ? -1.835 18.088 12.612 1.00 2.78 109 ILE A O 1
ATOM 851 N N . GLY A 1 111 ? -0.300 16.760 11.615 1.00 2.00 110 GLY A N 1
ATOM 852 C CA . GLY A 1 111 ? -0.620 17.256 10.278 1.00 2.00 110 GLY A CA 1
ATOM 853 C C . GLY A 1 111 ? 0.099 16.537 9.159 1.00 2.37 110 GLY A C 1
ATOM 854 O O . GLY A 1 111 ? 0.938 15.678 9.418 1.00 2.00 110 GLY A O 1
ATOM 855 N N . GLN A 1 112 ? -0.182 16.927 7.912 1.00 3.61 111 GLN A N 1
ATOM 856 C CA . GLN A 1 112 ? 0.424 16.246 6.757 1.00 3.15 111 GLN A CA 1
ATOM 857 C C . GLN A 1 112 ? 1.398 17.163 6.026 1.00 2.13 111 GLN A C 1
ATOM 858 O O . GLN A 1 112 ? 1.162 18.353 5.862 1.00 2.91 111 GLN A O 1
ATOM 864 N N . PRO A 1 113 ? 2.536 16.602 5.620 1.00 2.15 112 PRO A N 1
ATOM 865 C CA . PRO A 1 113 ? 3.536 17.369 4.889 1.00 3.22 112 PRO A CA 1
ATOM 866 C C . PRO A 1 113 ? 3.105 17.705 3.455 1.00 3.73 112 PRO A C 1
ATOM 867 O O . PRO A 1 113 ? 2.464 16.890 2.798 1.00 2.00 112 PRO A O 1
ATOM 871 N N . THR A 1 114 ? 3.469 18.905 3.022 1.00 2.00 113 THR A N 1
ATOM 872 C CA . THR A 1 114 ? 3.324 19.325 1.618 1.00 2.43 113 THR A CA 1
ATOM 873 C C . THR A 1 114 ? 4.471 18.766 0.771 1.00 2.71 113 THR A C 1
ATOM 874 O O . THR A 1 114 ? 4.277 18.394 -0.387 1.00 2.69 113 THR A O 1
ATOM 878 N N . LEU A 1 115 ? 5.669 18.704 1.377 1.00 2.73 114 LEU A N 1
ATOM 879 C CA . LEU A 1 115 ? 6.916 18.447 0.663 1.00 2.35 114 LEU A CA 1
ATOM 880 C C . LEU A 1 115 ? 7.955 17.848 1.609 1.00 2.00 114 LEU A C 1
ATOM 881 O O . LEU A 1 115 ? 7.994 18.194 2.782 1.00 2.00 114 LEU A O 1
ATOM 886 N N . LEU A 1 116 ? 8.758 16.904 1.112 1.00 3.81 115 LEU A N 1
ATOM 887 C CA . LEU A 1 116 ? 9.969 16.459 1.798 1.00 3.57 115 LEU A CA 1
ATOM 888 C C . LEU A 1 116 ? 11.200 16.897 0.972 1.00 3.24 115 LEU A C 1
ATOM 889 O O . LEU A 1 116 ? 11.342 16.545 -0.195 1.00 2.72 115 LEU A O 1
ATOM 894 N N . LEU A 1 117 ? 12.044 17.769 1.551 1.00 3.76 116 LEU A N 1
ATOM 895 C CA . LEU A 1 117 ? 13.266 18.239 0.909 1.00 4.77 116 LEU A CA 1
ATOM 896 C C . LEU A 1 117 ? 14.421 17.342 1.336 1.00 6.29 116 LEU A C 1
ATOM 897 O O . LEU A 1 117 ? 14.848 17.373 2.509 1.00 5.58 116 LEU A O 1
ATOM 902 N N . TYR A 1 118 ? 14.913 16.536 0.395 1.00 2.90 117 TYR A N 1
ATOM 903 C CA . TYR A 1 118 ? 15.929 15.528 0.668 1.00 4.07 117 TYR A CA 1
ATOM 904 C C . TYR A 1 118 ? 17.324 16.089 0.358 1.00 5.40 117 TYR A C 1
ATOM 905 O O . TYR A 1 118 ? 17.705 16.236 -0.808 1.00 7.57 117 TYR A O 1
ATOM 914 N N . VAL A 1 119 ? 18.060 16.427 1.422 1.00 3.06 118 VAL A N 1
ATOM 915 C CA . VAL A 1 119 ? 19.412 16.955 1.315 1.00 4.75 118 VAL A CA 1
ATOM 916 C C . VAL A 1 119 ? 20.367 15.763 1.299 1.00 7.34 118 VAL A C 1
ATOM 917 O O . VAL A 1 119 ? 20.637 15.177 2.340 1.00 7.81 118 VAL A O 1
ATOM 921 N N . ASP A 1 120 ? 20.846 15.414 0.103 1.00 4.81 119 ASP A N 1
ATOM 922 C CA . ASP A 1 120 ? 21.516 14.111 -0.179 1.00 2.93 119 ASP A CA 1
ATOM 923 C C . ASP A 1 120 ? 23.032 14.246 -0.298 1.00 3.84 119 ASP A C 1
ATOM 924 O O . ASP A 1 120 ? 23.546 14.654 -1.349 1.00 3.67 119 ASP A O 1
ATOM 929 N N . ALA A 1 121 ? 23.739 13.904 0.782 1.00 2.93 120 ALA A N 1
ATOM 930 C CA . ALA A 1 121 ? 25.198 13.901 0.789 1.00 3.98 120 ALA A CA 1
ATOM 931 C C . ALA A 1 121 ? 25.731 12.492 0.958 1.00 5.26 120 ALA A C 1
ATOM 932 O O . ALA A 1 121 ? 25.067 11.614 1.510 1.00 5.41 120 ALA A O 1
ATOM 934 N N . GLY A 1 122 ? 26.933 12.274 0.437 1.00 3.97 121 GLY A N 1
ATOM 935 C CA . GLY A 1 122 ? 27.651 11.032 0.637 1.00 5.82 121 GLY A CA 1
ATOM 936 C C . GLY A 1 122 ? 28.306 10.986 2.013 1.00 4.39 121 GLY A C 1
ATOM 937 O O . GLY A 1 122 ? 28.572 12.020 2.622 1.00 4.27 121 GLY A O 1
ATOM 938 N N . PRO A 1 123 ? 28.588 9.780 2.492 1.00 3.10 122 PRO A N 1
ATOM 939 C CA . PRO A 1 123 ? 29.095 9.571 3.865 1.00 4.73 122 PRO A CA 1
ATOM 940 C C . PRO A 1 123 ? 30.514 10.061 4.116 1.00 4.20 122 PRO A C 1
ATOM 941 O O . PRO A 1 123 ? 30.868 10.392 5.255 1.00 3.60 122 PRO A O 1
ATOM 945 N N . GLU A 1 124 ? 31.321 10.120 3.067 1.00 2.00 123 GLU A N 1
ATOM 946 C CA . GLU A 1 124 ? 32.637 10.692 3.187 1.00 2.00 123 GLU A CA 1
ATOM 947 C C . GLU A 1 124 ? 32.531 12.205 3.429 1.00 2.00 123 GLU A C 1
ATOM 948 O O . GLU A 1 124 ? 33.217 12.749 4.309 1.00 2.08 123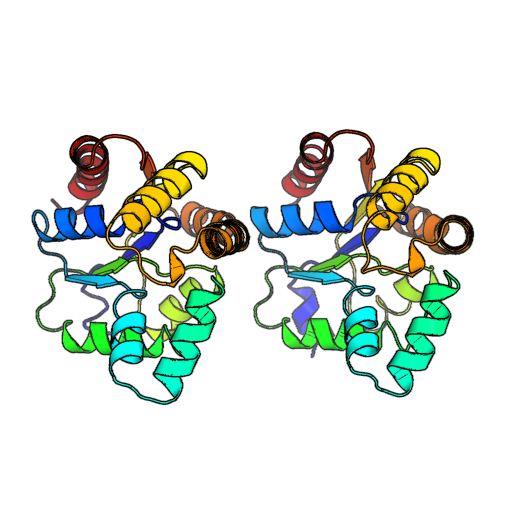 GLU A O 1
ATOM 954 N N . THR A 1 125 ? 31.690 12.881 2.642 1.00 2.00 124 THR A N 1
ATOM 955 C CA . THR A 1 125 ? 31.402 14.328 2.872 1.00 2.00 124 THR A CA 1
ATOM 956 C C . THR A 1 125 ? 30.851 14.573 4.264 1.00 2.00 124 THR A C 1
ATOM 957 O O . THR A 1 125 ? 31.254 15.521 4.922 1.00 2.09 124 THR A O 1
ATOM 961 N N . MET A 1 126 ? 29.898 13.740 4.690 1.00 2.00 125 MET A N 1
ATOM 962 C CA . MET A 1 126 ? 29.311 13.899 6.036 1.00 3.98 125 MET A CA 1
ATOM 963 C C . MET A 1 126 ? 30.358 13.820 7.135 1.00 5.38 125 MET A C 1
ATOM 964 O O . MET A 1 126 ? 30.413 14.696 7.994 1.00 3.31 125 MET A O 1
ATOM 969 N N . THR A 1 127 ? 31.191 12.785 7.066 1.00 3.31 126 THR A N 1
ATOM 970 C CA . THR A 1 127 ? 32.316 12.567 7.979 1.00 3.36 126 THR A CA 1
ATOM 971 C C . THR A 1 127 ? 33.312 13.731 7.987 1.00 2.00 126 THR A C 1
ATOM 972 O O . THR A 1 127 ? 33.709 14.151 9.062 1.00 2.00 126 THR A O 1
ATOM 976 N N . GLN A 1 128 ? 33.671 14.265 6.808 1.00 2.00 127 GLN A N 1
ATOM 977 C CA . GLN A 1 128 ? 34.561 15.435 6.705 1.00 2.00 127 GLN A CA 1
ATOM 978 C C . GLN A 1 128 ? 34.004 16.641 7.456 1.00 2.00 127 GLN A C 1
ATOM 979 O O . GLN A 1 128 ? 34.730 17.274 8.198 1.00 2.00 127 GLN A O 1
ATOM 985 N N . ARG A 1 129 ? 32.716 16.953 7.250 1.00 2.00 128 ARG A N 1
ATOM 986 C CA . ARG A 1 129 ? 32.104 18.150 7.869 1.00 2.49 128 ARG A CA 1
ATOM 987 C C . ARG A 1 129 ? 31.983 17.998 9.385 1.00 2.12 128 ARG A C 1
ATOM 988 O O . ARG A 1 129 ? 32.241 18.956 10.126 1.00 4.47 128 ARG A O 1
ATOM 996 N N . LEU A 1 130 ? 31.626 16.801 9.850 1.00 3.24 129 LEU A N 1
ATOM 997 C CA . LEU A 1 130 ? 31.504 16.578 11.282 1.00 2.13 129 LEU A CA 1
ATOM 998 C C . LEU A 1 130 ? 32.885 16.573 11.981 1.00 2.00 129 LEU A C 1
ATOM 999 O O . LEU A 1 130 ? 33.011 17.057 13.085 1.00 2.59 129 LEU A O 1
ATOM 1004 N N . LEU A 1 131 ? 33.915 16.023 11.343 1.00 2.18 130 LEU A N 1
ATOM 1005 C CA . LEU A 1 131 ? 35.250 16.031 11.926 1.00 3.29 130 LEU A CA 1
ATOM 1006 C C . LEU A 1 131 ? 35.743 17.480 12.018 1.00 3.49 130 LEU A C 1
ATOM 1007 O O . LEU A 1 131 ? 36.368 17.893 13.020 1.00 2.00 130 LEU A O 1
ATOM 1012 N N . LYS A 1 132 ? 35.443 18.253 10.974 1.00 2.00 131 LYS A N 1
ATOM 1013 C CA . LYS A 1 132 ? 35.753 19.687 10.948 1.00 2.00 131 LYS A CA 1
ATOM 1014 C C . LYS A 1 132 ? 35.038 20.426 12.065 1.00 2.00 131 LYS A C 1
ATOM 1015 O O . LYS A 1 132 ? 35.652 21.192 12.787 1.00 2.00 131 LYS A O 1
ATOM 1021 N N . ARG A 1 133 ? 33.741 20.189 12.221 1.00 2.01 132 ARG A N 1
ATOM 1022 C CA . ARG A 1 133 ? 32.974 20.863 13.296 1.00 2.89 132 ARG A CA 1
ATOM 1023 C C . ARG A 1 133 ? 33.508 20.462 14.670 1.00 5.17 132 ARG A C 1
ATOM 1024 O O . ARG A 1 133 ? 33.576 21.298 15.591 1.00 5.50 132 ARG A O 1
ATOM 1032 N N . GLY A 1 134 ? 33.941 19.205 14.790 1.00 3.08 133 GLY A N 1
ATOM 1033 C CA . GLY A 1 134 ? 34.472 18.667 16.024 1.00 6.08 133 GLY A CA 1
ATOM 1034 C C . GLY A 1 134 ? 35.800 19.260 16.463 1.00 5.60 133 GLY A C 1
ATOM 1035 O O . GLY A 1 134 ? 36.184 19.102 17.622 1.00 6.15 133 GLY A O 1
ATOM 1036 N N . GLU A 1 135 ? 36.502 19.946 15.555 1.00 7.59 134 GLU A N 1
ATOM 1037 C CA . GLU A 1 135 ? 37.694 20.720 15.921 1.00 8.73 134 GLU A CA 1
ATOM 1038 C C . GLU A 1 135 ? 37.386 21.895 16.863 1.00 8.96 134 GLU A C 1
ATOM 1039 O O . GLU A 1 135 ? 38.294 22.426 17.460 1.00 4.81 134 GLU A O 1
ATOM 1045 N N . THR A 1 136 ? 36.125 22.295 17.007 1.00 12.04 135 THR A N 1
ATOM 1046 C CA . THR A 1 136 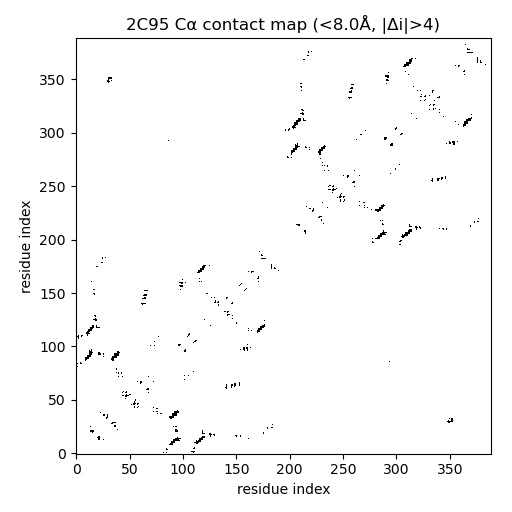? 35.743 23.254 18.058 1.00 13.37 135 THR A CA 1
ATOM 1047 C C . THR A 1 136 ? 34.765 22.616 19.067 1.00 13.43 135 THR A C 1
ATOM 1048 O O . THR A 1 136 ? 34.027 21.694 18.737 1.00 13.00 135 THR A O 1
ATOM 1052 N N . SER A 1 137 ? 34.777 23.087 20.312 1.00 13.88 136 SER A N 1
ATOM 1053 C CA . SER A 1 137 ? 33.867 22.516 21.321 1.00 15.13 136 SER A CA 1
ATOM 1054 C C . SER A 1 137 ? 32.395 22.871 20.999 1.00 14.05 136 SER A C 1
ATOM 1055 O O . SER A 1 137 ? 32.133 23.702 20.126 1.00 10.09 136 SER A O 1
ATOM 1058 N N . GLY A 1 138 ? 31.455 22.203 21.677 1.00 12.83 137 GLY A N 1
ATOM 1059 C CA . GLY A 1 138 ? 30.038 22.503 21.538 1.00 11.27 137 GLY A CA 1
ATOM 1060 C C . GLY A 1 138 ? 29.134 21.343 21.124 1.00 12.82 137 GLY A C 1
ATOM 1061 O O . GLY A 1 138 ? 27.955 21.315 21.508 1.00 16.89 137 GLY A O 1
ATOM 1062 N N . ARG A 1 139 ? 29.638 20.391 20.345 1.00 10.92 138 ARG A N 1
ATOM 1063 C CA . ARG A 1 139 ? 28.819 19.208 19.964 1.00 6.47 138 ARG A CA 1
ATOM 1064 C C . ARG A 1 139 ? 29.642 17.939 20.246 1.00 6.82 138 ARG A C 1
ATOM 1065 O O . ARG A 1 139 ? 30.390 17.467 19.381 1.00 6.19 138 ARG A O 1
ATOM 1073 N N . VAL A 1 140 ? 29.535 17.413 21.469 1.00 4.25 139 VAL A N 1
ATOM 1074 C CA . VAL A 1 140 ? 30.366 16.287 21.881 1.00 4.54 139 VAL A CA 1
ATOM 1075 C C . VAL A 1 140 ? 30.008 15.019 21.106 1.00 2.91 139 VAL A C 1
ATOM 1076 O O . VAL A 1 140 ? 30.813 14.078 21.057 1.00 2.00 139 VAL A O 1
ATOM 1080 N N . ASP A 1 141 ? 28.812 14.987 20.513 1.00 3.46 140 ASP A N 1
ATOM 1081 C CA . ASP A 1 141 ? 28.463 13.914 19.590 1.00 4.02 140 ASP A CA 1
ATOM 1082 C C . ASP A 1 141 ? 29.216 13.906 18.250 1.00 5.23 140 ASP A C 1
ATOM 1083 O O . ASP A 1 141 ? 29.031 12.990 17.484 1.00 6.10 140 ASP A O 1
ATOM 1088 N N . ASP A 1 142 ? 30.048 14.918 17.971 1.00 3.60 141 ASP A N 1
ATOM 1089 C CA . ASP A 1 142 ? 30.958 14.890 16.805 1.00 3.88 141 ASP A CA 1
ATOM 1090 C C . ASP A 1 142 ? 32.214 14.047 17.055 1.00 4.11 141 ASP A C 1
ATOM 1091 O O . ASP A 1 142 ? 33.101 14.033 16.217 1.00 4.44 141 ASP A O 1
ATOM 1096 N N . ASN A 1 143 ? 32.282 13.346 18.195 1.00 4.12 142 ASN A N 1
ATOM 1097 C CA . ASN A 1 143 ? 33.351 12.356 18.485 1.00 3.60 142 ASN A CA 1
ATOM 1098 C C . ASN A 1 143 ? 33.405 11.350 17.297 1.00 3.27 142 ASN A C 1
ATOM 1099 O O . ASN A 1 143 ? 32.363 10.898 16.810 1.00 2.00 142 ASN A O 1
ATOM 1104 N N . GLU A 1 144 ? 34.606 11.067 16.791 1.00 2.00 143 GLU A N 1
ATOM 1105 C CA . GLU A 1 144 ? 34.759 10.265 15.577 1.00 2.00 143 GLU A CA 1
ATOM 1106 C C . GLU A 1 144 ? 34.040 8.923 15.665 1.00 2.50 143 GLU A C 1
ATOM 1107 O O . GLU A 1 144 ? 33.506 8.440 14.664 1.00 4.15 143 GLU A O 1
ATOM 1113 N N . GLU A 1 145 ? 34.045 8.294 16.837 1.00 3.50 144 GLU A N 1
ATOM 1114 C CA . GLU A 1 145 ? 33.312 7.026 16.967 1.00 3.30 144 GLU A CA 1
ATOM 1115 C C . GLU A 1 145 ? 31.796 7.261 16.938 1.00 2.98 144 GLU A C 1
ATOM 1116 O O . GLU A 1 145 ? 31.058 6.449 16.404 1.00 5.37 144 GLU A O 1
ATOM 1122 N N . THR A 1 146 ? 31.341 8.384 17.492 1.00 2.58 145 THR A N 1
ATOM 1123 C CA . THR A 1 146 ? 29.910 8.721 17.480 1.00 2.66 145 THR A CA 1
ATOM 1124 C C . THR A 1 146 ? 29.446 9.086 16.062 1.00 3.02 145 THR A C 1
ATOM 1125 O O . THR A 1 146 ? 28.333 8.735 15.681 1.00 2.00 145 THR A O 1
ATOM 1129 N N . ILE A 1 147 ? 30.318 9.737 15.286 1.00 2.12 146 ILE A N 1
ATOM 1130 C CA . ILE A 1 147 ? 30.017 9.998 13.839 1.00 3.17 146 ILE A CA 1
ATOM 1131 C C . ILE A 1 147 ? 29.622 8.687 13.131 1.00 3.51 146 ILE A C 1
ATOM 1132 O O . ILE A 1 147 ? 28.591 8.612 12.436 1.00 2.00 146 ILE A O 1
ATOM 1137 N N . LYS A 1 148 ? 30.395 7.638 13.360 1.00 2.26 147 LYS A N 1
ATOM 1138 C CA . LYS A 1 148 ? 30.116 6.353 12.727 1.00 3.24 147 LYS A CA 1
ATOM 1139 C C . LYS A 1 148 ? 28.756 5.796 13.119 1.00 4.75 147 LYS A C 1
ATOM 1140 O O . LYS A 1 148 ? 28.038 5.299 12.259 1.00 4.07 147 LYS A O 1
ATOM 1146 N N . LYS A 1 149 ? 28.409 5.872 14.408 1.00 4.71 148 LYS A N 1
ATOM 1147 C CA . LYS A 1 149 ? 27.119 5.376 14.901 1.00 2.96 148 LYS A CA 1
ATOM 1148 C C . LYS A 1 149 ? 25.976 6.228 14.356 1.00 2.52 148 LYS A C 1
ATOM 1149 O O . LYS A 1 149 ? 24.917 5.704 14.043 1.00 3.90 148 LYS A O 1
ATOM 1155 N N . ARG A 1 150 ? 26.168 7.543 14.250 1.00 2.00 149 ARG A N 1
ATOM 1156 C CA . ARG A 1 150 ? 25.131 8.401 13.678 1.00 2.53 149 ARG A CA 1
ATOM 1157 C C . ARG A 1 150 ? 24.853 8.071 12.204 1.00 2.20 149 ARG A C 1
ATOM 1158 O O . ARG A 1 150 ? 23.683 8.021 11.797 1.00 3.96 149 ARG A O 1
ATOM 1166 N N . LEU A 1 151 ? 25.906 7.767 11.440 1.00 2.00 150 LEU A N 1
ATOM 1167 C CA . LEU A 1 151 ? 25.760 7.377 10.020 1.00 2.00 150 LEU A CA 1
ATOM 1168 C C . LEU A 1 151 ? 25.031 6.040 9.938 1.00 2.00 150 LEU A C 1
ATOM 1169 O O . LEU A 1 151 ? 24.112 5.877 9.143 1.00 2.39 150 LEU A O 1
ATOM 1174 N N . GLU A 1 152 ? 25.419 5.087 10.768 1.00 2.88 151 GLU A N 1
ATOM 1175 C CA . GLU A 1 152 ? 24.754 3.782 10.782 1.00 4.87 151 GLU A CA 1
ATOM 1176 C C . GLU A 1 152 ? 23.252 3.923 11.044 1.00 4.68 151 GLU A C 1
ATOM 1177 O O . GLU A 1 152 ? 22.436 3.331 10.326 1.00 6.13 151 GLU A O 1
ATOM 1183 N N . THR A 1 153 ? 22.906 4.683 12.078 1.00 3.08 152 THR A N 1
ATOM 1184 C CA . THR A 1 153 ? 21.509 4.962 12.416 1.00 2.39 152 THR A CA 1
ATOM 1185 C C . THR A 1 153 ? 20.751 5.602 11.268 1.00 3.16 152 THR A C 1
ATOM 1186 O O . THR A 1 153 ? 19.607 5.228 11.003 1.00 2.15 152 THR A O 1
ATOM 1190 N N . TYR A 1 154 ? 21.373 6.558 10.590 1.00 4.51 153 TYR A N 1
ATOM 1191 C CA . TYR A 1 154 ? 20.764 7.230 9.416 1.00 3.41 153 TYR A CA 1
ATOM 1192 C C . TYR A 1 154 ? 20.429 6.257 8.276 1.00 5.32 153 TYR A C 1
ATOM 1193 O O . TYR A 1 154 ? 19.300 6.241 7.775 1.00 5.79 153 TYR A O 1
ATOM 1202 N N . TYR A 1 155 ? 21.364 5.391 7.899 1.00 3.91 154 TYR A N 1
ATOM 1203 C CA . TYR A 1 155 ? 21.074 4.459 6.805 1.00 2.13 154 TYR A CA 1
ATOM 1204 C C . TYR A 1 155 ? 20.050 3.396 7.199 1.00 2.00 154 TYR A C 1
ATOM 1205 O O . TYR A 1 155 ? 19.260 2.941 6.350 1.00 4.78 154 TYR A O 1
ATOM 1214 N N . LYS A 1 156 ? 20.075 2.969 8.457 1.00 2.00 155 LYS A N 1
ATOM 1215 C CA . LYS A 1 156 ? 19.174 1.910 8.922 1.00 3.15 155 LYS A CA 1
ATOM 1216 C C . LYS A 1 156 ? 17.718 2.400 9.033 1.00 4.13 155 LYS A C 1
ATOM 1217 O O . LYS A 1 156 ? 16.813 1.760 8.479 1.00 3.53 155 LYS A O 1
ATOM 1223 N N . ALA A 1 157 ? 17.524 3.515 9.749 1.00 3.14 156 ALA A N 1
ATOM 1224 C CA . ALA A 1 157 ? 16.202 4.012 10.152 1.00 4.80 156 ALA A CA 1
ATOM 1225 C C . ALA A 1 157 ? 15.694 5.169 9.281 1.00 3.78 156 ALA A C 1
ATOM 1226 O O . ALA A 1 157 ? 14.501 5.242 8.967 1.00 3.25 156 ALA A O 1
ATOM 1228 N N . THR A 1 158 ? 16.583 6.061 8.877 1.00 4.37 157 THR A N 1
ATOM 1229 C CA . THR A 1 158 ? 16.162 7.290 8.203 1.00 4.14 157 THR A CA 1
ATOM 1230 C C . THR A 1 158 ? 16.078 7.206 6.659 1.00 6.45 157 THR A C 1
ATOM 1231 O O . THR A 1 158 ? 15.152 7.750 6.073 1.00 4.78 157 THR A O 1
ATOM 1235 N N . GLU A 1 159 ? 17.006 6.517 5.988 1.00 7.62 158 GLU A N 1
ATOM 1236 C CA . GLU A 1 159 ? 16.838 6.330 4.524 1.00 7.86 158 GLU A CA 1
ATOM 1237 C C . GLU A 1 159 ? 15.478 5.753 4.098 1.00 6.13 158 GLU A C 1
ATOM 1238 O O . GLU A 1 159 ? 14.888 6.221 3.118 1.00 9.61 158 GLU A O 1
ATOM 1244 N N . PRO A 1 160 ? 14.984 4.722 4.803 1.00 5.19 159 PRO A N 1
ATOM 1245 C CA . PRO A 1 160 ? 13.636 4.219 4.532 1.00 4.73 159 PRO A CA 1
ATOM 1246 C C . PRO A 1 160 ? 12.520 5.286 4.552 1.00 4.90 159 PRO A C 1
ATOM 1247 O O . PRO A 1 160 ? 11.546 5.133 3.835 1.00 6.16 159 PRO A O 1
ATOM 1251 N N . VAL A 1 161 ? 12.664 6.355 5.336 1.00 5.50 160 VAL A N 1
ATOM 1252 C CA . VAL A 1 161 ? 11.715 7.490 5.295 1.00 3.51 160 VAL A CA 1
ATOM 1253 C C . VAL A 1 161 ? 11.605 8.098 3.880 1.00 6.60 160 VAL A C 1
ATOM 1254 O O . VAL A 1 161 ? 10.509 8.319 3.383 1.00 4.87 160 VAL A O 1
ATOM 1258 N N . ILE A 1 162 ? 12.738 8.330 3.227 1.00 6.46 161 ILE A N 1
ATOM 1259 C CA . ILE A 1 162 ? 12.782 8.997 1.908 1.00 8.21 161 ILE A CA 1
ATOM 1260 C C . ILE A 1 162 ? 11.998 8.218 0.860 1.00 8.37 161 ILE A C 1
ATOM 1261 O O . ILE A 1 162 ? 11.195 8.767 0.080 1.00 3.68 161 ILE A O 1
ATOM 1266 N N . ALA A 1 163 ? 12.252 6.917 0.849 1.00 6.16 162 ALA A N 1
ATOM 1267 C CA . ALA A 1 163 ? 11.625 6.001 -0.059 1.00 6.12 162 ALA A CA 1
ATOM 1268 C C . ALA A 1 163 ? 10.089 5.959 0.124 1.00 6.99 162 ALA A C 1
ATOM 1269 O O . ALA A 1 163 ? 9.333 5.844 -0.837 1.00 5.30 162 ALA A O 1
ATOM 1271 N N . PHE A 1 164 ? 9.657 6.006 1.370 1.00 6.29 163 PHE A N 1
ATOM 1272 C CA . PHE A 1 164 ? 8.240 6.062 1.741 1.00 4.88 163 PHE A CA 1
ATOM 1273 C C . PHE A 1 164 ? 7.561 7.312 1.116 1.00 2.19 163 PHE A C 1
ATOM 1274 O O . PHE A 1 164 ? 6.589 7.193 0.373 1.00 4.87 163 PHE A O 1
ATOM 1282 N N . TYR A 1 165 ? 8.136 8.474 1.372 1.00 3.25 164 TYR A N 1
ATOM 1283 C CA . TYR A 1 165 ? 7.584 9.736 0.844 1.00 2.79 164 TYR A CA 1
ATOM 1284 C C . TYR A 1 165 ? 7.810 9.904 -0.666 1.00 5.81 164 TYR A C 1
ATOM 1285 O O . TYR A 1 165 ? 7.108 10.673 -1.338 1.00 3.77 164 TYR A O 1
ATOM 1294 N N . GLU A 1 166 ? 8.800 9.193 -1.194 1.00 5.11 165 GLU A N 1
ATOM 1295 C CA . GLU A 1 166 ? 9.041 9.230 -2.613 1.00 6.63 165 GLU A CA 1
ATOM 1296 C C . GLU A 1 166 ? 7.872 8.606 -3.340 1.00 3.82 165 GLU A C 1
ATOM 1297 O O . GLU A 1 166 ? 7.373 9.187 -4.334 1.00 5.10 165 GLU A O 1
ATOM 1303 N N . LYS A 1 167 ? 7.412 7.446 -2.846 1.00 4.91 166 LYS A N 1
ATOM 1304 C CA . LYS A 1 167 ? 6.235 6.786 -3.381 1.00 5.58 166 LYS A CA 1
ATOM 1305 C C . LYS A 1 167 ? 4.978 7.658 -3.328 1.00 6.12 166 LYS A C 1
ATOM 1306 O O . LYS A 1 167 ? 4.127 7.592 -4.232 1.00 3.21 166 LYS A O 1
ATOM 1310 N N . ARG A 1 168 ? 4.832 8.417 -2.246 1.00 4.00 167 ARG A N 1
ATOM 1311 C CA . ARG A 1 168 ? 3.706 9.337 -2.144 1.00 4.70 167 ARG A CA 1
ATOM 1312 C C . ARG A 1 168 ? 3.776 10.510 -3.118 1.00 5.81 167 ARG A C 1
ATOM 1313 O O . ARG A 1 168 ? 2.763 11.132 -3.411 1.00 7.26 167 ARG A O 1
ATOM 1321 N N . GLY A 1 169 ? 4.958 10.837 -3.611 1.00 5.24 168 GLY A N 1
ATOM 1322 C CA . GLY A 1 169 ? 5.091 11.857 -4.650 1.00 4.00 168 GLY A CA 1
ATOM 1323 C C . GLY A 1 169 ? 5.498 13.238 -4.180 1.00 3.00 168 GLY A C 1
ATOM 1324 O O . GLY A 1 169 ? 5.344 14.191 -4.943 1.00 2.00 168 GLY A O 1
ATOM 1325 N N . ILE A 1 170 ? 6.067 13.341 -2.967 1.00 2.56 169 ILE A N 1
ATOM 1326 C CA . ILE A 1 170 ? 6.341 14.641 -2.353 1.00 2.00 169 ILE A CA 1
ATOM 1327 C C . ILE A 1 170 ? 7.819 14.929 -2.143 1.00 2.00 169 ILE A C 1
ATOM 1328 O O . ILE A 1 170 ? 8.152 15.951 -1.568 1.00 2.69 169 ILE A O 1
ATOM 1333 N N . VAL A 1 171 ? 8.700 14.069 -2.667 1.00 2.00 170 VAL A N 1
ATOM 1334 C CA . VAL A 1 171 ? 10.140 14.304 -2.482 1.00 3.30 170 VAL A CA 1
ATOM 1335 C C . VAL A 1 171 ? 10.785 15.180 -3.606 1.00 3.62 170 VAL A C 1
ATOM 1336 O O . VAL A 1 171 ? 10.609 14.917 -4.822 1.00 2.00 170 VAL A O 1
ATOM 1340 N N . ARG A 1 172 ? 11.530 16.205 -3.175 1.00 4.67 171 ARG A N 1
ATOM 1341 C CA . ARG A 1 172 ? 12.367 16.998 -4.065 1.00 4.03 171 ARG A CA 1
ATOM 1342 C C . ARG A 1 172 ? 13.792 16.947 -3.523 1.00 3.50 171 ARG A C 1
ATOM 1343 O O . ARG A 1 172 ? 14.059 17.326 -2.383 1.00 3.84 171 ARG A O 1
ATOM 1351 N N . LYS A 1 173 ? 14.696 16.468 -4.370 1.00 5.47 172 LYS A N 1
ATOM 1352 C CA . LYS A 1 173 ? 16.044 16.102 -3.968 1.00 5.59 172 LYS A CA 1
ATOM 1353 C C . LYS A 1 173 ? 17.054 17.151 -4.383 1.00 4.88 172 LYS A C 1
ATOM 1354 O O . LYS A 1 173 ? 17.006 17.663 -5.489 1.00 6.04 172 LYS A O 1
ATOM 1360 N N . VAL A 1 174 ? 17.948 17.487 -3.464 1.00 3.57 173 VAL A N 1
ATOM 1361 C CA . VAL A 1 174 ? 19.057 18.366 -3.758 1.00 2.75 173 VAL A CA 1
ATOM 1362 C C . VAL A 1 174 ? 20.359 17.647 -3.484 1.00 2.96 173 VAL A C 1
ATOM 1363 O O . VAL A 1 174 ? 20.477 16.838 -2.545 1.00 4.84 173 VAL A O 1
ATOM 1367 N N . ASN A 1 175 ? 21.319 17.924 -4.352 1.00 4.09 174 ASN A N 1
ATOM 1368 C CA . ASN A 1 175 ? 22.659 17.361 -4.229 1.00 4.19 174 ASN A CA 1
ATOM 1369 C C . ASN A 1 175 ? 23.396 18.224 -3.193 1.00 3.79 174 ASN A C 1
ATOM 1370 O O . ASN A 1 175 ? 23.612 19.408 -3.398 1.00 7.17 174 ASN A O 1
ATOM 1375 N N . ALA A 1 176 ? 23.746 17.608 -2.079 1.00 4.29 175 ALA A N 1
ATOM 1376 C CA . ALA A 1 176 ? 24.238 18.291 -0.903 1.00 2.62 175 ALA A CA 1
ATOM 1377 C C . ALA A 1 176 ? 25.742 18.554 -0.902 1.00 3.91 175 ALA A C 1
ATOM 1378 O O . ALA A 1 176 ? 26.257 19.279 -0.035 1.00 2.72 175 ALA A O 1
ATOM 1380 N N . GLU A 1 177 ? 26.425 18.064 -1.923 1.00 6.96 176 GLU A N 1
ATOM 1381 C CA . GLU A 1 177 ? 27.849 18.311 -2.144 1.00 6.39 176 GLU A CA 1
ATOM 1382 C C . GLU A 1 177 ? 28.058 19.721 -2.748 1.00 5.82 176 GLU A C 1
ATOM 1383 O O . GLU A 1 177 ? 27.215 20.210 -3.495 1.00 5.00 176 GLU A O 1
ATOM 1389 N N . GLY A 1 178 ? 29.208 20.338 -2.465 1.00 4.70 177 GLY A N 1
ATOM 1390 C CA . GLY A 1 178 ? 29.584 21.640 -3.042 1.00 2.75 177 GLY A CA 1
ATOM 1391 C C . GLY A 1 178 ? 29.507 22.760 -2.039 1.00 2.00 177 GLY A C 1
ATOM 1392 O O . GLY A 1 178 ? 29.447 22.504 -0.839 1.00 3.74 177 GLY A O 1
ATOM 1393 N N . SER A 1 179 ? 29.522 23.989 -2.521 1.00 3.27 178 SER A N 1
ATOM 1394 C CA . SER A 1 179 ? 29.404 25.178 -1.685 1.00 2.29 178 SER A CA 1
ATOM 1395 C C . SER A 1 179 ? 27.985 25.339 -1.168 1.00 2.00 178 SER A C 1
ATOM 1396 O O . SER A 1 179 ? 27.026 24.925 -1.802 1.00 3.04 178 SER A O 1
ATOM 1399 N N . VAL A 1 180 ? 27.853 26.039 -0.055 1.00 3.11 179 VAL A N 1
ATOM 1400 C CA . VAL A 1 180 ? 26.540 26.367 0.493 1.00 4.67 179 VAL A CA 1
ATOM 1401 C C . VAL A 1 180 ? 25.682 27.096 -0.553 1.00 2.00 179 VAL A C 1
ATOM 1402 O O . VAL A 1 180 ? 24.516 26.791 -0.711 1.00 2.56 179 VAL A O 1
ATOM 1406 N N . ASP A 1 181 ? 26.258 28.055 -1.255 1.00 4.71 180 ASP A N 1
ATOM 1407 C CA . ASP A 1 181 ? 25.509 28.751 -2.282 1.00 4.51 180 ASP A CA 1
ATOM 1408 C C . ASP A 1 181 ? 25.021 27.813 -3.401 1.00 4.21 180 ASP A C 1
ATOM 1409 O O . ASP A 1 181 ? 23.910 27.971 -3.913 1.00 5.33 180 ASP A O 1
ATOM 1414 N N . SER A 1 182 ? 25.844 26.852 -3.817 1.00 5.85 181 SER A N 1
ATOM 1415 C CA . SER A 1 182 ? 25.440 25.935 -4.908 1.00 3.82 181 SER A CA 1
ATOM 1416 C C . SER A 1 182 ? 24.322 24.960 -4.509 1.00 3.86 181 SER A C 1
ATOM 1417 O O . SER A 1 182 ? 23.462 24.607 -5.326 1.00 3.08 181 SER A O 1
ATOM 1420 N N . VAL A 1 183 ? 24.348 24.514 -3.257 1.00 2.84 182 VAL A N 1
ATOM 1421 C CA . VAL A 1 183 ? 23.276 23.695 -2.707 1.00 2.20 182 VAL A CA 1
ATOM 1422 C C . VAL A 1 183 ? 21.989 24.515 -2.572 1.00 2.00 182 VAL A C 1
ATOM 1423 O O . VAL A 1 183 ? 20.915 24.040 -2.944 1.00 2.70 182 VAL A O 1
ATOM 1427 N N . PHE A 1 184 ? 22.104 25.741 -2.077 1.00 2.74 183 PHE A N 1
ATOM 1428 C CA . PHE A 1 184 ? 20.936 26.590 -1.893 1.00 3.06 183 PHE A CA 1
ATOM 1429 C C . PHE A 1 184 ? 20.278 26.972 -3.219 1.00 2.88 183 PHE A C 1
ATOM 1430 O O . PHE A 1 184 ? 19.044 27.103 -3.308 1.00 3.32 183 PHE A O 1
ATOM 1438 N N . SER A 1 185 ? 21.074 27.150 -4.263 1.00 2.88 184 SER A N 1
ATOM 1439 C CA A SER A 1 185 ? 20.538 27.395 -5.600 0.50 2.99 184 SER A CA 1
ATOM 1440 C CA B SER A 1 185 ? 20.509 27.404 -5.595 0.50 3.90 184 SER A CA 1
ATOM 1441 C C . SER A 1 185 ? 19.556 26.283 -6.029 1.00 4.63 184 SER A C 1
ATOM 1442 O O . SER A 1 185 ? 18.501 26.558 -6.624 1.00 4.84 184 SER A O 1
ATOM 1447 N N . GLN A 1 186 ? 19.914 25.031 -5.747 1.00 3.01 185 GLN A N 1
ATOM 1448 C CA . GLN A 1 186 ? 19.039 23.900 -6.064 1.00 4.57 185 GLN A CA 1
ATOM 1449 C C . GLN A 1 186 ? 17.752 23.935 -5.213 1.00 3.39 185 GLN A C 1
ATOM 1450 O O . GLN A 1 186 ? 16.630 23.728 -5.718 1.00 2.00 185 GLN A O 1
ATOM 1456 N N . VAL A 1 187 ? 17.928 24.142 -3.916 1.00 3.86 186 VAL A N 1
ATOM 1457 C CA . VAL A 1 187 ? 16.796 24.271 -2.985 1.00 3.30 186 VAL A CA 1
ATOM 1458 C C . VAL A 1 187 ? 15.791 25.302 -3.513 1.00 4.03 186 VAL A C 1
ATOM 1459 O O . VAL A 1 187 ? 14.590 25.040 -3.554 1.00 2.70 186 VAL A O 1
ATOM 1463 N N . CYS A 1 188 ? 16.292 26.466 -3.928 1.00 2.23 187 CYS A N 1
ATOM 1464 C CA . CYS A 1 188 ? 15.446 27.527 -4.430 1.00 2.31 187 CYS A CA 1
ATOM 1465 C C . CYS A 1 188 ? 14.688 27.153 -5.701 1.00 2.00 187 CYS A C 1
ATOM 1466 O O . CYS A 1 188 ? 13.527 27.496 -5.828 1.00 2.00 187 CYS A O 1
ATOM 1469 N N . THR A 1 189 ? 15.332 26.461 -6.637 1.00 2.05 188 THR A N 1
ATOM 1470 C CA . THR A 1 189 ? 14.646 25.974 -7.859 1.00 3.48 188 THR A CA 1
ATOM 1471 C C . THR A 1 189 ? 13.411 25.114 -7.538 1.00 3.75 188 THR A C 1
ATOM 1472 O O . THR A 1 189 ? 12.336 25.285 -8.101 1.00 2.76 188 THR A O 1
ATOM 1476 N N . HIS A 1 190 ? 13.581 24.174 -6.629 1.00 4.12 189 HIS A N 1
ATOM 1477 C CA . HIS A 1 190 ? 12.488 23.343 -6.161 1.00 5.93 189 HIS A CA 1
ATOM 1478 C C . HIS A 1 190 ? 11.400 24.114 -5.397 1.00 5.71 189 HIS A C 1
ATOM 1479 O O . HIS A 1 190 ? 10.214 23.921 -5.653 1.00 7.96 189 HIS A O 1
ATOM 1486 N N . LEU A 1 191 ? 11.789 24.955 -4.433 1.00 6.48 190 LEU A N 1
ATOM 1487 C CA . LEU A 1 191 ? 10.806 25.742 -3.669 1.00 5.15 190 LEU A CA 1
ATOM 1488 C C . LEU A 1 191 ? 10.075 26.765 -4.525 1.00 4.83 190 LEU A C 1
ATOM 1489 O O . LEU A 1 191 ? 8.868 26.994 -4.353 1.00 3.34 190 LEU A O 1
ATOM 1494 N N . ASP A 1 192 ? 10.794 27.384 -5.453 1.00 6.10 191 ASP A N 1
ATOM 1495 C CA . ASP A 1 192 ? 10.194 28.391 -6.333 1.00 7.14 191 ASP A CA 1
ATOM 1496 C C . ASP A 1 192 ? 9.157 27.760 -7.275 1.00 6.46 191 ASP A C 1
ATOM 1497 O O . ASP A 1 192 ? 8.224 28.439 -7.713 1.00 8.27 191 ASP A O 1
ATOM 1502 N N . ALA A 1 193 ? 9.314 26.470 -7.559 1.00 6.26 192 ALA A N 1
ATOM 1503 C CA . ALA A 1 193 ? 8.351 25.730 -8.372 1.00 4.89 192 ALA A CA 1
ATOM 1504 C C . ALA A 1 193 ? 6.978 25.643 -7.707 1.00 5.83 192 ALA A C 1
ATOM 1505 O O . ALA A 1 193 ? 5.969 25.553 -8.412 1.00 5.48 192 ALA A O 1
ATOM 1507 N N . LEU A 1 194 ? 6.943 25.636 -6.366 1.00 6.67 193 LEU A N 1
ATOM 1508 C CA . LEU A 1 194 ? 5.682 25.526 -5.602 1.00 8.39 193 LEU A CA 1
ATOM 1509 C C . LEU A 1 194 ? 5.235 26.777 -4.871 1.00 10.42 193 LEU A C 1
ATOM 1510 O O . LEU A 1 194 ? 4.030 26.939 -4.611 1.00 9.05 193 LEU A O 1
ATOM 1515 N N . LEU A 1 195 ? 6.177 27.626 -4.479 1.00 12.58 194 LEU A N 1
ATOM 1516 C CA . LEU A 1 195 ? 5.875 28.687 -3.509 1.00 14.12 194 LEU A CA 1
ATOM 1517 C C . LEU A 1 195 ? 5.699 30.041 -4.198 1.00 16.36 194 LEU A C 1
ATOM 1518 O O . LEU A 1 195 ? 6.257 30.301 -5.275 1.00 18.91 194 LEU A O 1
ATOM 1523 N N . GLU B 1 3 ? -7.238 56.380 14.651 1.00 22.83 2 GLU B N 1
ATOM 1524 C CA . GLU B 1 3 ? -7.265 55.630 13.352 1.00 24.61 2 GLU B CA 1
ATOM 1525 C C . GLU B 1 3 ? -8.438 56.008 12.448 1.00 24.11 2 GLU B C 1
ATOM 1526 O O . GLU B 1 3 ? -8.862 55.188 11.635 1.00 27.34 2 GLU B O 1
ATOM 1528 N N . GLU B 1 4 ? -8.990 57.207 12.610 1.00 21.70 3 GLU B N 1
ATOM 1529 C CA . GLU B 1 4 ? -9.720 57.858 11.525 1.00 21.25 3 GLU B CA 1
ATOM 1530 C C . GLU B 1 4 ? -8.773 58.916 10.968 1.00 22.16 3 GLU B C 1
ATOM 1531 O O . GLU B 1 4 ? -8.499 58.948 9.760 1.00 23.58 3 GLU B O 1
ATOM 1533 N N . LYS B 1 5 ? -8.246 59.762 11.859 1.00 21.99 4 LYS B N 1
ATOM 1534 C CA . LYS B 1 5 ? -7.212 60.740 11.492 1.00 21.23 4 LYS B CA 1
ATOM 1535 C C . LYS B 1 5 ? -5.984 60.041 10.912 1.00 20.31 4 LYS B C 1
ATOM 1536 O O . LYS B 1 5 ? -5.442 60.468 9.890 1.00 21.47 4 LYS B O 1
ATOM 1538 N N . LEU B 1 6 ? -5.562 58.940 11.532 1.00 20.47 5 LEU B N 1
ATOM 1539 C CA . LEU B 1 6 ? -4.404 58.193 11.028 1.00 21.10 5 LEU B CA 1
ATOM 1540 C C . LEU B 1 6 ? -4.688 57.596 9.658 1.00 21.84 5 LEU B C 1
ATOM 1541 O O . LEU B 1 6 ? -3.810 56.931 9.105 1.00 27.09 5 LEU B O 1
ATOM 1543 N N . LYS B 1 7 ? -5.882 57.851 9.111 1.00 22.47 6 LYS B N 1
ATOM 1544 C CA . LYS B 1 7 ? -6.340 57.263 7.840 1.00 23.34 6 LYS B CA 1
ATOM 1545 C C . LYS B 1 7 ? -6.500 58.272 6.716 1.00 23.88 6 LYS B C 1
ATOM 1546 O O . LYS B 1 7 ? -6.635 57.888 5.552 1.00 27.24 6 LYS B O 1
ATOM 1551 N N . LYS B 1 8 ? -6.508 59.554 7.053 1.00 21.53 7 LYS B N 1
ATOM 1552 C CA . LYS B 1 8 ? -6.316 60.590 6.053 1.00 20.08 7 LYS B CA 1
ATOM 1553 C C . LYS B 1 8 ? -4.828 60.947 5.911 1.00 17.49 7 LYS B C 1
ATOM 1554 O O . LYS B 1 8 ? -4.472 61.753 5.056 1.00 18.58 7 LYS B O 1
ATOM 1557 N N . THR B 1 9 ? -3.979 60.391 6.773 1.00 14.82 8 THR B N 1
ATOM 1558 C CA . THR B 1 9 ? -2.559 60.769 6.814 1.00 12.70 8 THR B CA 1
ATOM 1559 C C . THR B 1 9 ? -1.719 59.644 6.206 1.00 9.14 8 THR B C 1
ATOM 1560 O O . THR B 1 9 ? -1.886 58.482 6.543 1.00 11.63 8 THR B O 1
ATOM 1564 N N . ASN B 1 10 ? -0.855 59.995 5.275 1.00 5.12 9 ASN B N 1
ATOM 1565 C CA . ASN B 1 10 ? -0.002 59.011 4.628 1.00 3.51 9 ASN B CA 1
ATOM 1566 C C . ASN B 1 10 ? 1.059 58.471 5.575 1.00 4.44 9 ASN B C 1
ATOM 1567 O O . ASN B 1 10 ? 1.653 59.206 6.360 1.00 2.72 9 ASN B O 1
ATOM 1572 N N . ILE B 1 11 ? 1.260 57.161 5.494 1.00 2.11 10 ILE B N 1
ATOM 1573 C CA . ILE B 1 11 ? 2.289 56.462 6.259 1.00 3.16 10 ILE B CA 1
ATOM 1574 C C . ILE B 1 11 ? 3.295 55.792 5.294 1.00 5.82 10 ILE B C 1
ATOM 1575 O O . ILE B 1 11 ? 2.889 55.024 4.415 1.00 3.91 10 ILE B O 1
ATOM 1580 N N . ILE B 1 12 ? 4.593 56.109 5.442 1.00 2.68 11 ILE B N 1
ATOM 1581 C CA . ILE B 1 12 ? 5.644 55.524 4.647 1.00 4.50 11 ILE B CA 1
ATOM 1582 C C . ILE B 1 12 ? 6.555 54.696 5.553 1.00 3.90 11 ILE B C 1
ATOM 1583 O O . ILE B 1 12 ? 7.227 55.253 6.420 1.00 5.23 11 ILE B O 1
ATOM 1588 N N . PHE B 1 13 ? 6.592 53.380 5.371 1.00 4.28 12 PHE B N 1
ATOM 1589 C CA . PHE B 1 13 ? 7.557 52.587 6.097 1.00 4.02 12 PHE B CA 1
ATOM 1590 C C . PHE B 1 13 ? 8.917 52.816 5.419 1.00 5.10 12 PHE B C 1
ATOM 1591 O O . PHE B 1 13 ? 9.009 52.785 4.193 1.00 3.98 12 PHE B O 1
ATOM 1599 N N . VAL B 1 14 ? 9.954 53.064 6.193 1.00 6.14 13 VAL B N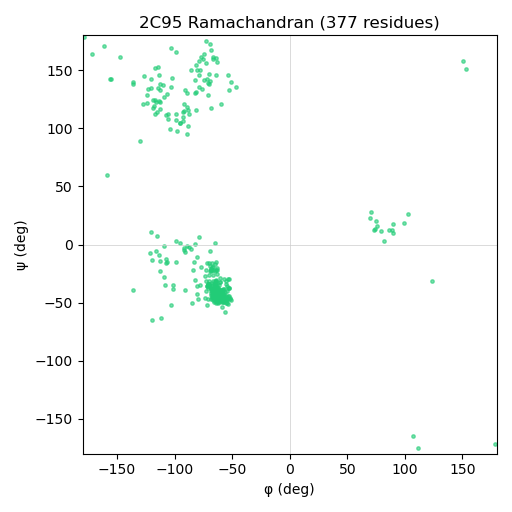 1
ATOM 1600 C CA . VAL B 1 14 ? 11.304 53.213 5.644 1.00 5.43 13 VAL B CA 1
ATOM 1601 C C . VAL B 1 14 ? 12.134 52.084 6.280 1.00 8.00 13 VAL B C 1
ATOM 1602 O O . VAL B 1 14 ? 12.246 52.000 7.519 1.00 7.64 13 VAL B O 1
ATOM 1606 N N . VAL B 1 15 ? 12.672 51.195 5.423 1.00 4.06 14 VAL B N 1
ATOM 1607 C CA . VAL B 1 15 ? 13.336 49.952 5.826 1.00 4.60 14 VAL B CA 1
ATOM 1608 C C . VAL B 1 15 ? 14.781 49.974 5.321 1.00 3.84 14 VAL B C 1
ATOM 1609 O O . VAL B 1 15 ? 15.081 50.356 4.176 1.00 2.96 14 VAL B O 1
ATOM 1613 N N . GLY B 1 16 ? 15.695 49.604 6.187 1.00 5.18 15 GLY B N 1
ATOM 1614 C CA . GLY B 1 16 ? 17.067 49.369 5.722 1.00 3.98 15 GLY B CA 1
ATOM 1615 C C . GLY B 1 16 ? 17.916 48.769 6.814 1.00 6.67 15 GLY B C 1
ATOM 1616 O O . GLY B 1 16 ? 17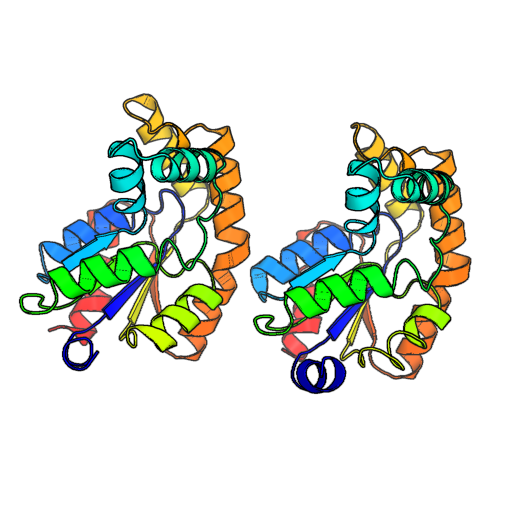.548 48.831 7.980 1.00 8.58 15 GLY B O 1
ATOM 1617 N N . GLY B 1 17 ? 19.058 48.207 6.445 1.00 5.38 16 GLY B N 1
ATOM 1618 C CA . GLY B 1 17 ? 19.940 47.573 7.413 1.00 6.95 16 GLY B CA 1
ATOM 1619 C C . GLY B 1 17 ? 20.718 48.475 8.348 1.00 6.27 16 GLY B C 1
ATOM 1620 O O . GLY B 1 17 ? 20.665 49.725 8.214 1.00 6.01 16 GLY B O 1
ATOM 1621 N N . PRO B 1 18 ? 21.458 47.845 9.303 1.00 4.18 17 PRO B N 1
ATOM 1622 C CA . PRO B 1 18 ? 22.299 48.614 10.214 1.00 4.38 17 PRO B CA 1
ATOM 1623 C C . PRO B 1 18 ? 23.335 49.396 9.436 1.00 5.72 17 PRO B C 1
ATOM 1624 O O . PRO B 1 18 ? 24.160 48.806 8.728 1.00 7.10 17 PRO B O 1
ATOM 1628 N N . GLY B 1 19 ? 23.292 50.711 9.595 1.00 6.14 18 GLY B N 1
ATOM 1629 C CA . GLY B 1 19 ? 24.194 51.615 8.902 1.00 6.71 18 GLY B CA 1
ATOM 1630 C C . GLY B 1 19 ? 23.872 51.847 7.439 1.00 6.76 18 GLY B C 1
ATOM 1631 O O . GLY B 1 19 ? 24.717 52.355 6.710 1.00 6.92 18 GLY B O 1
ATOM 1632 N N . SER B 1 20 ? 22.663 51.485 7.009 1.00 4.68 19 SER B N 1
ATOM 1633 C CA . SER B 1 20 ? 22.192 51.725 5.629 1.00 4.86 19 SER B CA 1
ATOM 1634 C C . SER B 1 20 ? 22.088 53.203 5.275 1.00 3.26 19 SER B C 1
ATOM 1635 O O . SER B 1 20 ? 22.116 53.574 4.094 1.00 3.31 19 SER B O 1
ATOM 1638 N N . GLY B 1 21 ? 21.979 54.052 6.292 1.00 2.65 20 GLY B N 1
ATOM 1639 C CA . GLY B 1 21 ? 21.803 55.486 6.102 1.00 4.31 20 GLY B CA 1
ATOM 1640 C C . GLY B 1 21 ? 20.328 55.905 5.977 1.00 5.28 20 GLY B C 1
ATOM 1641 O O . GLY B 1 21 ? 20.025 57.021 5.591 1.00 5.84 20 GLY B O 1
ATOM 1642 N N . LYS B 1 22 ? 19.409 55.001 6.307 1.00 5.90 21 LYS B N 1
ATOM 1643 C CA . LYS B 1 22 ? 17.980 55.323 6.279 1.00 4.01 21 LYS B CA 1
ATOM 1644 C C . LYS B 1 22 ? 17.605 56.553 7.138 1.00 4.84 21 LYS B C 1
ATOM 1645 O O . LYS B 1 22 ? 16.716 57.297 6.754 1.00 5.86 21 LYS B O 1
ATOM 1651 N N . GLY B 1 23 ? 18.321 56.800 8.239 1.00 5.49 22 GLY B N 1
ATOM 1652 C CA . GLY B 1 23 ? 17.984 57.887 9.131 1.00 5.49 22 GLY B CA 1
ATOM 1653 C C . GLY B 1 23 ? 18.341 59.223 8.541 1.00 4.99 22 GLY B C 1
ATOM 1654 O O . GLY B 1 23 ? 17.560 60.154 8.607 1.00 3.56 22 GLY B O 1
ATOM 1655 N N . THR B 1 24 ? 19.557 59.292 7.981 1.00 4.67 23 THR B N 1
ATOM 1656 C CA . THR B 1 24 ? 20.086 60.428 7.247 1.00 3.29 23 THR B CA 1
ATOM 1657 C C . THR B 1 24 ? 19.158 60.828 6.109 1.00 2.58 23 THR B C 1
ATOM 1658 O O . THR B 1 24 ? 18.813 61.983 5.968 1.00 4.76 23 THR B O 1
ATOM 1662 N N . GLN B 1 25 ? 18.769 59.860 5.308 1.00 2.44 24 GLN B N 1
ATOM 1663 C CA . GLN B 1 25 ? 17.777 60.071 4.260 1.00 3.18 24 GLN B CA 1
ATOM 1664 C C . GLN B 1 25 ? 16.413 60.565 4.782 1.00 2.55 24 GLN B C 1
ATOM 1665 O O . GLN B 1 25 ? 15.788 61.429 4.154 1.00 3.04 24 GLN B O 1
ATOM 1671 N N . CYS B 1 26 ? 15.956 60.039 5.915 1.00 2.19 25 CYS B N 1
ATOM 1672 C CA . CYS B 1 26 ? 14.661 60.444 6.473 1.00 3.19 25 CYS B CA 1
ATOM 1673 C C . CYS B 1 26 ? 14.714 61.896 6.893 1.00 2.00 25 CYS B C 1
ATOM 1674 O O . CYS B 1 26 ? 13.732 62.603 6.724 1.00 2.00 25 CYS B O 1
ATOM 1677 N N . GLU B 1 27 ? 15.855 62.327 7.434 1.00 2.77 26 GLU B N 1
ATOM 1678 C CA . GLU B 1 27 ? 16.034 63.751 7.779 1.00 2.46 26 GLU B CA 1
ATOM 1679 C C . GLU B 1 27 ? 16.028 64.679 6.568 1.00 3.06 26 GLU B C 1
ATOM 1680 O O . GLU B 1 27 ? 15.532 65.817 6.675 1.00 2.59 26 GLU B O 1
ATOM 1686 N N . LYS B 1 28 ? 16.572 64.227 5.431 1.00 2.00 27 LYS B N 1
ATOM 1687 C CA . LYS B 1 28 ? 16.501 64.960 4.163 1.00 2.00 27 LYS B CA 1
ATOM 1688 C C . LYS B 1 28 ? 15.036 65.050 3.675 1.00 2.00 27 LYS B C 1
ATOM 1689 O O . LYS B 1 28 ? 14.626 66.078 3.150 1.00 3.02 27 LYS B O 1
ATOM 1695 N N . ILE B 1 29 ? 14.298 63.952 3.804 1.00 2.34 28 ILE B N 1
ATOM 1696 C CA . ILE B 1 29 ? 12.862 63.886 3.425 1.00 3.08 28 ILE B CA 1
ATOM 1697 C C . ILE B 1 29 ? 12.045 64.905 4.235 1.00 4.46 28 ILE B C 1
ATOM 1698 O O . ILE B 1 29 ? 11.208 65.620 3.681 1.00 2.00 28 ILE B O 1
ATOM 1703 N N . VAL B 1 30 ? 12.322 64.987 5.535 1.00 3.84 29 VAL B N 1
ATOM 1704 C CA . VAL B 1 30 ? 11.635 65.915 6.388 1.00 2.00 29 VAL B CA 1
ATOM 1705 C C . VAL B 1 30 ? 11.841 67.334 5.845 1.00 2.00 29 VAL B C 1
ATOM 1706 O O . VAL B 1 30 ? 10.880 68.122 5.747 1.00 2.76 29 VAL B O 1
ATOM 1710 N N . GLN B 1 31 ? 13.097 67.652 5.499 1.00 2.55 30 GLN B N 1
ATOM 1711 C CA . GLN B 1 31 ? 13.449 68.982 4.999 1.00 2.00 30 GLN B CA 1
ATOM 1712 C C . GLN B 1 31 ? 12.716 69.376 3.735 1.00 2.00 30 GLN B C 1
ATOM 1713 O O . GLN B 1 31 ? 12.331 70.529 3.600 1.00 2.00 30 GLN B O 1
ATOM 1719 N N . LYS B 1 32 ? 12.576 68.431 2.805 1.00 2.00 31 LYS B N 1
ATOM 1720 C CA A LYS B 1 32 ? 11.991 68.689 1.490 0.50 2.00 31 LYS B CA 1
ATOM 1721 C CA B LYS B 1 32 ? 11.986 68.697 1.493 0.50 2.00 31 LYS B CA 1
ATOM 1722 C C . LYS B 1 32 ? 10.479 68.538 1.447 1.00 2.00 31 LYS B C 1
ATOM 1723 O O . LYS B 1 32 ? 9.789 69.339 0.783 1.00 3.05 31 LYS B O 1
ATOM 1734 N N . TYR B 1 33 ? 9.975 67.502 2.108 1.00 2.77 32 TYR B N 1
ATOM 1735 C CA . TYR B 1 33 ? 8.563 67.117 1.989 1.00 2.09 32 TYR B CA 1
ATOM 1736 C C . TYR B 1 33 ? 7.713 67.420 3.213 1.00 3.49 32 TYR B C 1
ATOM 1737 O O . TYR B 1 33 ? 6.490 67.400 3.122 1.00 2.16 32 TYR B O 1
ATOM 1746 N N . GLY B 1 34 ? 8.356 67.748 4.337 1.00 4.17 33 GLY B N 1
ATOM 1747 C CA . GLY B 1 34 ? 7.655 68.152 5.565 1.00 4.66 33 GLY B CA 1
ATOM 1748 C C . GLY B 1 34 ? 6.930 67.094 6.385 1.00 5.46 33 GLY B C 1
ATOM 1749 O O . GLY B 1 34 ? 6.153 67.467 7.305 1.00 5.27 33 GLY B O 1
ATOM 1750 N N . TYR B 1 35 ? 7.198 65.809 6.077 1.00 3.85 34 TYR B N 1
ATOM 1751 C CA . TYR B 1 35 ? 6.693 64.642 6.823 1.00 4.10 34 TYR B CA 1
ATOM 1752 C C . TYR B 1 35 ? 7.313 64.594 8.248 1.00 6.93 34 TYR B C 1
ATOM 1753 O O . TYR B 1 35 ? 8.306 65.288 8.528 1.00 5.68 34 TYR B O 1
ATOM 1762 N N . THR B 1 36 ? 6.675 63.836 9.150 1.00 7.55 35 THR B N 1
ATOM 1763 C CA . THR B 1 36 ? 7.157 63.636 10.538 1.00 4.79 35 THR B CA 1
ATOM 1764 C C . THR B 1 36 ? 8.035 62.393 10.596 1.00 4.29 35 THR B C 1
ATOM 1765 O O . THR B 1 36 ? 7.578 61.306 10.274 1.00 4.36 35 THR B O 1
ATOM 1769 N N . HIS B 1 37 ? 9.287 62.554 11.016 1.00 2.00 36 HIS B N 1
ATOM 1770 C CA . HIS B 1 37 ? 10.212 61.423 11.113 1.00 2.34 36 HIS B CA 1
ATOM 1771 C C . HIS B 1 37 ? 10.179 60.815 12.534 1.00 2.00 36 HIS B C 1
ATOM 1772 O O . HIS B 1 37 ? 10.561 61.453 13.512 1.00 2.00 36 HIS B O 1
ATOM 1779 N N . LEU B 1 38 ? 9.708 59.591 12.637 1.00 3.06 37 LEU B N 1
ATOM 1780 C CA . LEU B 1 38 ? 9.751 58.821 13.873 1.00 4.39 37 LEU B CA 1
ATOM 1781 C C . LEU B 1 38 ? 10.696 57.653 13.614 1.00 5.80 37 LEU B C 1
ATOM 1782 O O . LEU B 1 38 ? 10.510 56.902 12.647 1.00 6.39 37 LEU B O 1
ATOM 1787 N N . SER B 1 39 ? 11.737 57.522 14.440 1.00 4.60 38 SER B N 1
ATOM 1788 C CA . SER B 1 39 ? 12.637 56.361 14.333 1.00 3.96 38 SER B CA 1
ATOM 1789 C C . SER B 1 39 ? 12.412 55.459 15.535 1.00 4.02 38 SER B C 1
ATOM 1790 O O . SER B 1 39 ? 12.480 55.924 16.658 1.00 5.88 38 SER B O 1
ATOM 1793 N N . THR B 1 40 ? 12.155 54.170 15.311 1.00 5.94 39 THR B N 1
ATOM 1794 C CA . THR B 1 40 ? 11.951 53.284 16.437 1.00 6.93 39 THR B CA 1
ATOM 1795 C C . THR B 1 40 ? 13.234 53.145 17.297 1.00 4.77 39 THR B C 1
ATOM 1796 O O . THR B 1 40 ? 13.142 53.053 18.521 1.00 3.55 39 THR B O 1
ATOM 1800 N N . GLY B 1 41 ? 14.406 53.129 16.664 1.00 3.72 40 GLY B N 1
ATOM 1801 C CA . GLY B 1 41 ? 15.664 53.063 17.400 1.00 3.35 40 GLY B CA 1
ATOM 1802 C C . GLY B 1 41 ? 15.820 54.257 18.316 1.00 3.42 40 GLY B C 1
ATOM 1803 O O . GLY B 1 41 ? 16.256 54.115 19.451 1.00 3.12 40 GLY B O 1
ATOM 1804 N N . ASP B 1 42 ? 15.493 55.446 17.812 1.00 3.46 41 ASP B N 1
ATOM 1805 C CA A ASP B 1 42 ? 15.567 56.690 18.598 0.50 5.05 41 ASP B CA 1
ATOM 1806 C CA B ASP B 1 42 ? 15.570 56.664 18.592 0.50 4.86 41 ASP B CA 1
ATOM 1807 C C . ASP B 1 42 ? 14.623 56.631 19.805 1.00 3.88 41 ASP B C 1
ATOM 1808 O O . ASP B 1 42 ? 14.981 57.063 20.922 1.00 4.68 41 ASP B O 1
ATOM 1817 N N . LEU B 1 43 ? 13.416 56.109 19.610 1.00 3.56 42 LEU B N 1
ATOM 1818 C CA . LEU B 1 43 ? 12.443 56.013 20.704 1.00 3.74 42 LEU B CA 1
ATOM 1819 C C . LEU B 1 43 ? 12.928 55.031 21.794 1.00 3.55 42 LEU B C 1
ATOM 1820 O O . LEU B 1 43 ? 12.803 55.284 23.010 1.00 6.51 42 LEU B O 1
ATOM 1825 N N . LEU B 1 44 ? 13.486 53.919 21.344 1.00 3.68 43 LEU B N 1
ATOM 1826 C CA . LEU B 1 44 ? 14.048 52.924 22.272 1.00 4.29 43 LEU B CA 1
ATOM 1827 C C . LEU B 1 44 ? 15.216 53.538 23.057 1.00 2.79 43 LEU B C 1
ATOM 1828 O O . LEU B 1 44 ? 15.291 53.384 24.278 1.00 4.33 43 LEU B O 1
ATOM 1833 N N . ARG B 1 45 ? 16.072 54.282 22.375 1.00 2.48 44 ARG B N 1
ATOM 1834 C CA . ARG B 1 45 ? 17.228 54.899 23.022 1.00 5.14 44 ARG B CA 1
ATOM 1835 C C . ARG B 1 45 ? 16.808 55.979 24.044 1.00 5.86 44 ARG B C 1
ATOM 1836 O O . ARG B 1 45 ? 17.478 56.139 25.078 1.00 3.81 44 ARG B O 1
ATOM 1844 N N . SER B 1 46 ? 15.692 56.670 23.793 1.00 6.52 45 SER B N 1
ATOM 1845 C CA . SER B 1 46 ? 15.151 57.616 24.773 1.00 7.45 45 SER B CA 1
ATOM 1846 C C . SER B 1 46 ? 14.678 56.936 26.044 1.00 5.04 45 SER B C 1
ATOM 1847 O O . SER B 1 46 ? 14.869 57.471 27.143 1.00 5.43 45 SER B O 1
ATOM 1850 N N . GLU B 1 47 ? 14.062 55.764 25.907 1.00 4.96 46 GLU B N 1
ATOM 1851 C CA . GLU B 1 47 ? 13.655 54.970 27.065 1.00 2.77 46 GLU B CA 1
ATOM 1852 C C . GLU B 1 47 ? 14.866 54.480 27.843 1.00 4.36 46 GLU B C 1
ATOM 1853 O O . GLU B 1 47 ? 14.871 54.519 29.062 1.00 3.02 46 GLU B O 1
ATOM 1859 N N . VAL B 1 48 ? 15.917 54.069 27.136 1.00 3.50 47 VAL B N 1
ATOM 1860 C CA . VAL B 1 48 ? 17.147 53.676 27.795 1.00 3.79 47 VAL B CA 1
ATOM 1861 C C . VAL B 1 48 ? 17.633 54.790 28.676 1.00 3.08 47 VAL B C 1
ATOM 1862 O O . VAL B 1 48 ? 18.004 54.545 29.828 1.00 3.51 47 VAL B O 1
ATOM 1866 N N . SER B 1 49 ? 17.604 56.008 28.141 1.00 3.36 48 SER B N 1
ATOM 1867 C CA . SER B 1 49 ? 18.122 57.191 28.829 1.00 3.92 48 SER B CA 1
ATOM 1868 C C . SER B 1 49 ? 17.300 57.624 30.025 1.00 4.26 48 SER B C 1
ATOM 1869 O O . SER B 1 49 ? 17.781 58.363 30.861 1.00 3.20 48 SER B O 1
ATOM 1872 N N . SER B 1 50 ? 16.054 57.167 30.113 1.00 4.69 49 SER B N 1
ATOM 1873 C CA . SER B 1 50 ? 15.191 57.526 31.235 1.00 2.12 49 SER B CA 1
ATOM 1874 C C . SER B 1 50 ? 15.692 56.895 32.529 1.00 2.88 49 SER B C 1
ATOM 1875 O O . SER B 1 50 ? 15.332 57.333 33.592 1.00 3.85 49 SER B O 1
ATOM 1878 N N . GLY B 1 51 ? 16.491 55.836 32.446 1.00 2.58 50 GLY B N 1
ATOM 1879 C CA . GLY B 1 51 ? 16.912 55.145 33.658 1.00 2.33 50 GLY B CA 1
ATOM 1880 C C . GLY B 1 51 ? 15.934 54.139 34.240 1.00 2.00 50 GLY B C 1
ATOM 1881 O O . GLY B 1 51 ? 16.193 53.538 35.286 1.00 2.00 50 GLY B O 1
ATOM 1882 N N . SER B 1 52 ? 14.809 53.920 33.572 1.00 2.60 51 SER B N 1
ATOM 1883 C CA . SER B 1 52 ? 13.854 52.922 34.035 1.00 2.00 51 SER B CA 1
ATOM 1884 C C . SER B 1 52 ? 14.491 51.539 33.992 1.00 2.00 51 SER B C 1
ATOM 1885 O O . SER B 1 52 ? 15.456 51.327 33.276 1.00 2.00 51 SER B O 1
ATOM 1888 N N . ALA B 1 53 ? 13.966 50.605 34.783 1.00 2.00 52 ALA B N 1
ATOM 1889 C CA . ALA B 1 53 ? 14.389 49.192 34.686 1.00 2.00 52 ALA B CA 1
ATOM 1890 C C . ALA B 1 53 ? 14.160 48.646 33.275 1.00 3.95 52 ALA B C 1
ATOM 1891 O O . ALA B 1 53 ? 14.981 47.912 32.740 1.00 4.18 52 ALA B O 1
ATOM 1893 N N . ARG B 1 54 ? 13.060 49.012 32.633 1.00 3.05 53 ARG B N 1
ATOM 1894 C CA . ARG B 1 54 ? 12.842 48.488 31.296 1.00 3.95 53 ARG B CA 1
ATOM 1895 C C . ARG B 1 54 ? 13.803 49.081 30.258 1.00 2.12 53 ARG B C 1
ATOM 1896 O O . ARG B 1 54 ? 14.244 48.384 29.344 1.00 4.35 53 ARG B O 1
ATOM 1904 N N . GLY B 1 55 ? 14.137 50.361 30.420 1.00 2.00 54 GLY B N 1
ATOM 1905 C CA . GLY B 1 55 ? 15.214 50.977 29.680 1.00 2.00 54 GLY B CA 1
ATOM 1906 C C . GLY B 1 55 ? 16.530 50.217 29.772 1.00 2.00 54 GLY B C 1
ATOM 1907 O O . GLY B 1 55 ? 17.265 50.139 28.803 1.00 2.00 54 GLY B O 1
ATOM 1908 N N . LYS B 1 56 ? 16.835 49.652 30.928 1.00 2.00 55 LYS B N 1
ATOM 1909 C CA . LYS B 1 56 ? 18.060 48.857 31.108 1.00 2.00 55 LYS B CA 1
ATOM 1910 C C . LYS B 1 56 ? 17.995 47.553 30.327 1.00 2.28 55 LYS B C 1
ATOM 1911 O O . LYS B 1 56 ? 18.989 47.130 29.708 1.00 2.00 55 LYS B O 1
ATOM 1917 N N . LYS B 1 57 ? 16.824 46.920 30.358 1.00 3.53 56 LYS B N 1
ATOM 1918 C CA . LYS B 1 57 ? 16.573 45.734 29.538 1.00 2.35 56 LYS B CA 1
ATOM 1919 C C . LYS B 1 57 ? 16.653 46.006 28.043 1.00 2.00 56 LYS B C 1
ATOM 1920 O O . LYS B 1 57 ? 17.239 45.210 27.315 1.00 2.00 56 LYS B O 1
ATOM 1925 N N . LEU B 1 58 ? 16.088 47.125 27.582 1.00 2.00 57 LEU B N 1
ATOM 1926 C CA . LEU B 1 58 ? 16.144 47.475 26.171 1.00 2.00 57 LEU B CA 1
ATOM 1927 C C . LEU B 1 58 ? 17.579 47.697 25.733 1.00 2.57 57 LEU B C 1
ATOM 1928 O O . LEU B 1 58 ? 17.989 47.294 24.640 1.00 2.00 57 LEU B O 1
ATOM 1933 N N . SER B 1 59 ? 18.375 48.318 26.601 1.00 2.00 58 SER B N 1
ATOM 1934 C CA . SER B 1 59 ? 19.781 48.503 26.268 1.00 2.57 58 SER B CA 1
ATOM 1935 C C . SER B 1 59 ? 20.509 47.168 26.064 1.00 2.71 58 SER B C 1
ATOM 1936 O O . SER B 1 59 ? 21.270 47.021 25.121 1.00 3.88 58 SER B O 1
ATOM 1939 N N . GLU B 1 60 ? 20.292 46.208 26.960 1.00 2.00 59 GLU B N 1
ATOM 1940 C CA . GLU B 1 60 ? 20.929 44.894 26.856 1.00 3.90 59 GLU B CA 1
ATOM 1941 C C . GLU B 1 60 ? 20.584 44.194 25.533 1.00 4.42 59 GLU B C 1
ATOM 1942 O O . GLU B 1 60 ? 21.443 43.586 24.882 1.00 3.22 59 GLU B O 1
ATOM 1948 N N . ILE B 1 61 ? 19.314 44.255 25.146 1.00 2.79 60 ILE B N 1
ATOM 1949 C CA . ILE B 1 61 ? 18.876 43.613 23.905 1.00 2.84 60 ILE B CA 1
ATOM 1950 C C . ILE B 1 61 ? 19.549 44.297 22.686 1.00 2.00 60 ILE B C 1
ATOM 1951 O O . ILE B 1 61 ? 20.059 43.632 21.770 1.00 2.97 60 ILE B O 1
ATOM 1956 N N . MET B 1 62 ? 19.536 45.624 22.657 1.00 2.00 61 MET B N 1
ATOM 1957 C CA . MET B 1 62 ? 20.188 46.352 21.572 1.00 2.00 61 MET B CA 1
ATOM 1958 C C . MET B 1 62 ? 21.713 46.158 21.526 1.00 2.17 61 MET B C 1
ATOM 1959 O O . MET B 1 62 ? 22.285 46.179 20.430 1.00 2.44 61 MET B O 1
ATOM 1964 N N . GLU B 1 63 ? 22.357 45.955 22.678 1.00 2.07 62 GLU B N 1
ATOM 1965 C CA . GLU B 1 63 ? 23.808 45.758 22.727 1.00 2.48 62 GLU B CA 1
ATOM 1966 C C . GLU B 1 63 ? 24.178 44.341 22.286 1.00 2.63 62 GLU B C 1
ATOM 1967 O O . GLU B 1 63 ? 25.342 44.053 21.951 1.00 2.51 62 GLU B O 1
ATOM 1973 N N . LYS B 1 64 ? 23.186 43.453 22.329 1.00 2.00 63 LYS B N 1
ATOM 1974 C CA . LYS B 1 64 ? 23.315 42.087 21.785 1.00 3.84 63 LYS B CA 1
ATOM 1975 C C . LYS B 1 64 ? 22.949 42.010 20.279 1.00 4.28 63 LYS B C 1
ATOM 1976 O O . LYS B 1 64 ? 23.060 40.938 19.677 1.00 5.15 63 LYS B O 1
ATOM 1982 N N . GLY B 1 65 ? 22.542 43.140 19.695 1.00 2.73 64 GLY B N 1
ATOM 1983 C CA . GLY B 1 65 ? 22.115 43.262 18.305 1.00 4.14 64 GLY B CA 1
ATOM 1984 C C . GLY B 1 65 ? 20.785 42.599 17.969 1.00 5.35 64 GLY B C 1
ATOM 1985 O O . GLY B 1 65 ? 20.539 42.247 16.801 1.00 7.59 64 GLY B O 1
ATOM 1986 N N . GLN B 1 66 ? 19.939 42.395 18.979 1.00 2.00 65 GLN B N 1
ATOM 1987 C CA . GLN B 1 66 ? 18.684 41.647 18.787 1.00 2.00 65 GLN B CA 1
ATOM 1988 C C . GLN B 1 66 ? 17.549 42.609 18.612 1.00 2.92 65 GLN B C 1
ATOM 1989 O O . GLN B 1 66 ? 17.706 43.807 18.865 1.00 5.71 65 GLN B O 1
ATOM 1995 N N . LEU B 1 67 ? 16.412 42.081 18.139 1.00 4.24 66 LEU B N 1
ATOM 1996 C CA . LEU B 1 67 ? 15.158 42.863 18.058 1.00 2.89 66 LEU B CA 1
ATOM 1997 C C . LEU B 1 67 ? 14.507 42.949 19.434 1.00 2.22 66 LEU B C 1
ATOM 1998 O O . LEU B 1 67 ? 14.443 41.944 20.168 1.00 2.66 66 LEU B O 1
ATOM 2003 N N . VAL B 1 68 ? 14.046 44.150 19.789 1.00 3.24 67 VAL B N 1
ATOM 2004 C CA . VAL B 1 68 ? 13.185 44.348 20.961 1.00 3.15 67 VAL B CA 1
ATOM 2005 C C . VAL B 1 68 ? 11.771 43.735 20.720 1.00 3.94 67 VAL B C 1
ATOM 2006 O O . VAL B 1 68 ? 11.273 43.710 19.596 1.00 2.30 67 VAL B O 1
ATOM 2010 N N . PRO B 1 69 ? 11.131 43.216 21.771 1.00 2.09 68 PRO B N 1
ATOM 2011 C CA . PRO B 1 69 ? 9.784 42.658 21.578 1.00 2.72 68 PRO B CA 1
ATOM 2012 C C . PRO B 1 69 ? 8.818 43.599 20.849 1.00 3.78 68 PRO B C 1
ATOM 2013 O O . PRO B 1 69 ? 8.821 44.805 21.087 1.00 3.24 68 PRO B O 1
ATOM 2017 N N . LEU B 1 70 ? 8.013 43.012 19.960 1.00 5.66 69 LEU B N 1
ATOM 2018 C CA . LEU B 1 70 ? 7.134 43.746 19.046 1.00 4.75 69 LEU B CA 1
ATOM 2019 C C . LEU B 1 70 ? 6.141 44.670 19.776 1.00 3.26 69 LEU B C 1
ATOM 2020 O O . LEU B 1 70 ? 5.986 45.813 19.396 1.00 4.37 69 LEU B O 1
ATOM 2025 N N . GLU B 1 71 ? 5.467 44.149 20.803 1.00 5.34 70 GLU B N 1
ATOM 2026 C CA . GLU B 1 71 ? 4.456 44.915 21.557 1.00 5.57 70 GLU B CA 1
ATOM 2027 C C . GLU B 1 71 ? 5.070 46.158 22.173 1.00 3.72 70 GLU B C 1
ATOM 2028 O O . GLU B 1 71 ? 4.518 47.255 22.099 1.00 4.45 70 GLU B O 1
ATOM 2034 N N . THR B 1 72 ? 6.245 45.998 22.770 1.00 3.51 71 THR B N 1
ATOM 2035 C CA . THR B 1 72 ? 6.944 47.145 23.322 1.00 3.66 71 THR B CA 1
ATOM 2036 C C . THR B 1 72 ? 7.177 48.244 22.297 1.00 4.16 71 THR B C 1
ATOM 2037 O O . THR B 1 72 ? 6.865 49.401 22.536 1.00 3.61 71 THR B O 1
ATOM 2041 N N . VAL B 1 73 ? 7.716 47.869 21.146 1.00 4.36 72 VAL B N 1
ATOM 2042 C CA A VAL B 1 73 ? 8.067 48.846 20.119 0.50 3.37 72 VAL B CA 1
ATOM 2043 C CA B VAL B 1 73 ? 8.046 48.818 20.082 0.50 2.19 72 VAL B CA 1
ATOM 2044 C C . VAL B 1 73 ? 6.803 49.461 19.473 1.00 2.61 72 VAL B C 1
ATOM 2045 O O . VAL B 1 73 ? 6.720 50.694 19.273 1.00 3.20 72 VAL B O 1
ATOM 2052 N N . LEU B 1 74 ? 5.801 48.631 19.189 1.00 2.06 73 LEU B N 1
ATOM 2053 C CA . LEU B 1 74 ? 4.576 49.106 18.571 1.00 3.24 73 LEU B CA 1
ATOM 2054 C C . LEU B 1 74 ? 3.804 50.047 19.503 1.00 4.44 73 LEU B C 1
ATOM 2055 O O . LEU B 1 74 ? 3.308 51.091 19.063 1.00 5.14 73 LEU B O 1
ATOM 2060 N N . ASP B 1 75 ? 3.742 49.718 20.793 1.00 6.69 74 ASP B N 1
ATOM 2061 C CA . ASP B 1 75 ? 3.077 50.608 21.757 1.00 5.18 74 ASP B CA 1
ATOM 2062 C C . ASP B 1 75 ? 3.748 51.978 21.778 1.00 4.05 74 ASP B C 1
ATOM 2063 O O . ASP B 1 75 ? 3.057 52.975 21.763 1.00 4.17 74 ASP B O 1
ATOM 2068 N N . MET B 1 76 ? 5.087 52.039 21.791 1.00 5.60 75 MET B N 1
ATOM 2069 C CA . MET B 1 76 ? 5.839 53.314 21.755 1.00 6.81 75 MET B CA 1
ATOM 2070 C C . MET B 1 76 ? 5.651 54.075 20.473 1.00 3.70 75 MET B C 1
ATOM 2071 O O . MET B 1 76 ? 5.587 55.300 20.483 1.00 5.29 75 MET B O 1
ATOM 2076 N N . LEU B 1 77 ? 5.615 53.351 19.355 1.00 3.15 76 LEU B N 1
ATOM 2077 C CA . LEU B 1 77 ? 5.369 53.975 18.075 1.00 4.22 76 LEU B CA 1
ATOM 2078 C C . LEU B 1 77 ? 3.943 54.583 17.999 1.00 4.44 76 LEU B C 1
ATOM 2079 O O . LEU B 1 77 ? 3.764 55.734 17.596 1.00 3.19 76 LEU B O 1
ATOM 2084 N N . ARG B 1 78 ? 2.944 53.831 18.453 1.00 2.57 77 ARG B N 1
ATOM 2085 C CA . ARG B 1 78 ? 1.574 54.330 18.488 1.00 3.62 77 ARG B CA 1
ATOM 2086 C C . ARG B 1 78 ? 1.488 55.653 19.233 1.00 3.32 77 ARG B C 1
ATOM 2087 O O . ARG B 1 78 ? 0.926 56.621 18.742 1.00 3.08 77 ARG B O 1
ATOM 2095 N N . ASP B 1 79 ? 2.040 55.687 20.439 1.00 3.62 78 ASP B N 1
ATOM 2096 C CA . ASP B 1 79 ? 1.953 56.896 21.259 1.00 3.85 78 ASP B CA 1
ATOM 2097 C C . ASP B 1 79 ? 2.631 58.108 20.603 1.00 2.00 78 ASP B C 1
ATOM 2098 O O . ASP B 1 79 ? 2.129 59.202 20.705 1.00 2.00 78 ASP B O 1
ATOM 2103 N N . ALA B 1 80 ? 3.767 57.892 19.949 1.00 4.45 79 ALA B N 1
ATOM 2104 C CA . ALA B 1 80 ? 4.500 58.945 19.225 1.00 3.88 79 ALA B CA 1
ATOM 2105 C C . ALA B 1 80 ? 3.718 59.504 18.027 1.00 4.36 79 ALA B C 1
ATOM 2106 O O . ALA B 1 80 ? 3.728 60.720 17.782 1.00 5.84 79 ALA B O 1
ATOM 2108 N N . MET B 1 81 ? 3.021 58.611 17.311 1.00 5.02 80 MET B N 1
ATOM 2109 C CA . MET B 1 81 ? 2.068 58.997 16.260 1.00 2.51 80 MET B CA 1
ATOM 2110 C C . MET B 1 81 ? 0.872 59.785 16.771 1.00 3.01 80 MET B C 1
ATOM 2111 O O . MET B 1 81 ? 0.544 60.816 16.183 1.00 2.51 80 MET B O 1
ATOM 2116 N N . VAL B 1 82 ? 0.237 59.351 17.863 1.00 2.00 81 VAL B N 1
ATOM 2117 C CA . VAL B 1 82 ? -0.964 60.023 18.364 1.00 2.57 81 VAL B CA 1
ATOM 2118 C C . VAL B 1 82 ? -0.632 61.449 18.844 1.00 2.74 81 VAL B C 1
ATOM 2119 O O . VAL B 1 82 ? -1.432 62.374 18.718 1.00 2.68 81 VAL B O 1
ATOM 2123 N N . ALA B 1 83 ? 0.589 61.606 19.345 1.00 3.71 82 ALA B N 1
ATOM 2124 C CA . ALA B 1 83 ? 1.084 62.880 19.828 1.00 3.83 82 ALA B CA 1
ATOM 2125 C C . ALA B 1 83 ? 1.279 63.884 18.691 1.00 5.52 82 ALA B C 1
ATOM 2126 O O . ALA B 1 83 ? 1.288 65.089 18.943 1.00 9.51 82 ALA B O 1
ATOM 2128 N N . LYS B 1 84 ? 1.445 63.396 17.459 1.00 7.94 83 LYS B N 1
ATOM 2129 C CA . LYS B 1 84 ? 1.741 64.253 16.301 1.00 7.83 83 LYS B CA 1
ATOM 2130 C C . LYS B 1 84 ? 0.627 64.313 15.244 1.00 9.73 83 LYS B C 1
ATOM 2131 O O . LYS B 1 84 ? 0.691 65.131 14.340 1.00 11.00 83 LYS B O 1
ATOM 2135 N N . VAL B 1 85 ? -0.398 63.474 15.347 1.00 11.09 84 VAL B N 1
ATOM 2136 C CA . VAL B 1 85 ? -1.313 63.279 14.219 1.00 10.71 84 VAL B CA 1
ATOM 2137 C C . VAL B 1 85 ? -2.178 64.501 13.873 1.00 11.67 84 VAL B C 1
ATOM 2138 O O . VAL B 1 85 ? -2.456 64.737 12.702 1.00 13.92 84 VAL B O 1
ATOM 2142 N N . ASN B 1 86 ? -2.566 65.310 14.846 1.00 9.21 85 ASN B N 1
ATOM 2143 C CA . ASN B 1 86 ? -3.340 66.505 14.513 1.00 10.38 85 ASN B CA 1
ATOM 2144 C C . ASN B 1 86 ? -2.578 67.570 13.718 1.00 10.20 85 ASN B C 1
ATOM 2145 O O . ASN B 1 86 ? -3.199 68.440 13.100 1.00 13.61 85 ASN B O 1
ATOM 2150 N N . THR B 1 87 ? -1.254 67.531 13.740 1.00 9.58 86 THR B N 1
ATOM 2151 C CA . THR B 1 87 ? -0.466 68.518 13.014 1.00 9.97 86 THR B CA 1
ATOM 2152 C C . THR B 1 87 ? 0.402 67.942 11.879 1.00 8.47 86 THR B C 1
ATOM 2153 O O . THR B 1 87 ? 0.982 68.700 11.123 1.00 11.31 86 THR B O 1
ATOM 2157 N N . SER B 1 88 ? 0.461 66.623 11.728 1.00 6.67 87 SER B N 1
ATOM 2158 C CA . SER B 1 88 ? 1.407 65.996 10.807 1.00 4.61 87 SER B CA 1
ATOM 2159 C C . SER B 1 88 ? 0.910 66.077 9.375 1.00 2.93 87 SER B C 1
ATOM 2160 O O . SER B 1 88 ? -0.291 65.986 9.146 1.00 5.26 87 SER B O 1
ATOM 2163 N N . LYS B 1 89 ? 1.839 66.226 8.432 1.00 2.00 88 LYS B N 1
ATOM 2164 C CA . LYS B 1 89 ? 1.561 66.177 6.977 1.00 2.00 88 LYS B CA 1
ATOM 2165 C C . LYS B 1 89 ? 1.736 64.769 6.420 1.00 3.06 88 LYS B C 1
ATOM 2166 O O . LYS B 1 89 ? 1.497 64.524 5.227 1.00 4.29 88 LYS B O 1
ATOM 2170 N N . GLY B 1 90 ? 2.194 63.872 7.276 1.00 2.30 89 GLY B N 1
ATOM 2171 C CA . GLY B 1 90 ? 2.516 62.520 6.881 1.00 2.00 89 GLY B CA 1
ATOM 2172 C C . GLY B 1 90 ? 3.617 61.955 7.741 1.00 2.00 89 GLY B C 1
ATOM 2173 O O . GLY B 1 90 ? 4.375 62.675 8.368 1.00 2.00 89 GLY B O 1
ATOM 2174 N N . PHE B 1 91 ? 3.679 60.633 7.795 1.00 2.68 90 PHE B N 1
ATOM 2175 C CA . PHE B 1 91 ? 4.610 59.933 8.685 1.00 4.35 90 PHE B CA 1
ATOM 2176 C C . PHE B 1 91 ? 5.646 59.152 7.916 1.00 4.53 90 PHE B C 1
ATOM 2177 O O . PHE B 1 91 ? 5.321 58.488 6.942 1.00 4.36 90 PHE B O 1
ATOM 2185 N N . LEU B 1 92 ? 6.890 59.283 8.356 1.00 4.58 91 LEU B N 1
ATOM 2186 C CA . LEU B 1 92 ? 7.981 58.397 7.959 1.00 5.44 91 LEU B CA 1
ATOM 2187 C C . LEU B 1 92 ? 8.282 57.500 9.125 1.00 2.35 91 LEU B C 1
ATOM 2188 O O . LEU B 1 92 ? 8.735 57.990 10.158 1.00 7.72 91 LEU B O 1
ATOM 2193 N N . ILE B 1 93 ? 8.004 56.205 8.982 1.00 4.10 92 ILE B N 1
ATOM 2194 C CA . ILE B 1 93 ? 8.269 55.257 10.052 1.00 2.93 92 ILE B CA 1
ATOM 2195 C C . ILE B 1 93 ? 9.600 54.577 9.764 1.00 4.19 92 ILE B C 1
ATOM 2196 O O . ILE B 1 93 ? 9.666 53.605 9.013 1.00 3.71 92 ILE B O 1
ATOM 2201 N N . ASP B 1 94 ? 10.654 55.078 10.393 1.00 5.48 93 ASP B N 1
ATOM 2202 C CA . ASP B 1 94 ? 12.042 54.668 10.154 1.00 5.52 93 ASP B CA 1
ATOM 2203 C C . ASP B 1 94 ? 12.460 53.466 11.021 1.00 4.58 93 ASP B C 1
ATOM 2204 O O . ASP B 1 94 ? 12.548 53.569 12.233 1.00 6.75 93 ASP B O 1
ATOM 2209 N N . GLY B 1 95 ? 12.696 52.323 10.379 1.00 4.37 94 GLY B N 1
ATOM 2210 C CA . GLY B 1 95 ? 13.174 51.122 11.056 1.00 3.98 94 GLY B CA 1
ATOM 2211 C C . GLY B 1 95 ? 12.062 50.235 11.560 1.00 5.28 94 GLY B C 1
ATOM 2212 O O . GLY B 1 95 ? 12.273 49.405 12.434 1.00 5.44 94 GLY B O 1
ATOM 2213 N N . TYR B 1 96 ? 10.856 50.443 11.025 1.00 7.52 95 TYR B N 1
ATOM 2214 C CA . TYR B 1 96 ? 9.693 49.572 11.249 1.00 4.62 95 TYR B CA 1
ATOM 2215 C C . TYR B 1 96 ? 9.009 49.385 9.866 1.00 7.07 95 TYR B C 1
ATOM 2216 O O . TYR B 1 96 ? 8.926 50.338 9.091 1.00 6.85 95 TYR B O 1
ATOM 2225 N N . PRO B 1 97 ? 8.553 48.151 9.532 1.00 5.75 96 PRO B N 1
ATOM 2226 C CA . PRO B 1 97 ? 8.682 46.866 10.238 1.00 3.14 96 PRO B CA 1
ATOM 2227 C C . PRO B 1 97 ? 9.990 46.098 9.929 1.00 6.23 96 PRO B C 1
ATOM 2228 O O . PRO B 1 97 ? 10.554 46.189 8.824 1.00 4.47 96 PRO B O 1
ATOM 2232 N N . ARG B 1 98 ? 10.442 45.327 10.910 1.00 6.65 97 ARG B N 1
ATOM 2233 C CA . ARG B 1 98 ? 11.661 44.489 10.798 1.00 5.11 97 ARG B CA 1
ATOM 2234 C C . ARG B 1 98 ? 11.378 43.032 10.486 1.00 5.17 97 ARG B C 1
ATOM 2235 O O . ARG B 1 98 ? 12.304 42.275 10.102 1.00 6.05 97 ARG B O 1
ATOM 2243 N N . GLU B 1 99 ? 10.112 42.658 10.678 1.00 2.00 98 GLU B N 1
ATOM 2244 C CA A GLU B 1 99 ? 9.643 41.310 10.405 0.50 4.85 98 GLU B CA 1
ATOM 2245 C CA B GLU B 1 99 ? 9.618 41.313 10.421 0.50 4.25 98 GLU B CA 1
ATOM 2246 C C . GLU B 1 99 ? 8.244 41.437 9.806 1.00 5.29 98 GLU B C 1
ATOM 2247 O O . GLU B 1 99 ? 7.552 42.441 10.015 1.00 2.84 98 GLU B O 1
ATOM 2258 N N . VAL B 1 100 ? 7.838 40.431 9.051 1.00 5.06 99 VAL B N 1
ATOM 2259 C CA . VAL B 1 100 ? 6.490 40.403 8.488 1.00 5.28 99 VAL B CA 1
ATOM 2260 C C . VAL B 1 100 ? 5.436 40.621 9.556 1.00 5.77 99 VAL B C 1
ATOM 2261 O O . VAL B 1 100 ? 4.523 41.422 9.365 1.00 3.28 99 VAL B O 1
ATOM 2265 N N . GLN B 1 101 ? 5.569 39.931 10.681 1.00 2.97 100 GLN B N 1
ATOM 2266 C CA . GLN B 1 101 ? 4.630 40.097 11.784 1.00 6.72 100 GLN B CA 1
ATOM 2267 C C . GLN B 1 101 ? 4.484 41.538 12.282 1.00 5.19 100 GLN B C 1
ATOM 2268 O O . GLN B 1 101 ? 3.383 41.935 12.711 1.00 3.57 100 GLN B O 1
ATOM 2274 N N . GLN B 1 102 ? 5.568 42.320 12.239 1.00 2.31 101 GLN B N 1
ATOM 2275 C CA . GLN B 1 102 ? 5.496 43.719 12.670 1.00 2.33 101 GLN B CA 1
ATOM 2276 C C . GLN B 1 102 ? 4.570 44.540 11.777 1.00 2.00 101 GLN B C 1
ATOM 2277 O O . GLN B 1 102 ? 3.786 45.358 12.272 1.00 2.06 101 GLN B O 1
ATOM 2283 N N . GLY B 1 103 ? 4.676 44.346 10.470 1.00 2.00 102 GLY B N 1
ATOM 2284 C CA . GLY B 1 103 ? 3.786 45.027 9.507 1.00 2.00 102 GLY B CA 1
ATOM 2285 C C . GLY B 1 103 ? 2.323 44.612 9.696 1.00 2.00 102 GLY B C 1
ATOM 2286 O O . GLY B 1 103 ? 1.445 45.467 9.714 1.00 7.14 102 GLY B O 1
ATOM 2287 N N . GLU B 1 104 ? 2.067 43.318 9.861 1.00 2.65 103 GLU B N 1
ATOM 2288 C CA . GLU B 1 104 ? 0.719 42.785 10.068 1.00 2.00 103 GLU B CA 1
ATOM 2289 C C . GLU B 1 104 ? 0.042 43.348 11.326 1.00 2.00 103 GLU B C 1
ATOM 2290 O O . GLU B 1 104 ? -1.131 43.724 11.301 1.00 2.00 103 GLU B O 1
ATOM 2296 N N . GLU B 1 105 ? 0.790 43.389 12.414 1.00 2.00 104 GLU B N 1
ATOM 2297 C CA . GLU B 1 105 ? 0.316 44.005 13.657 1.00 2.00 104 GLU B CA 1
ATOM 2298 C C . GLU B 1 105 ? 0.088 45.540 13.579 1.00 2.00 104 GLU B C 1
ATOM 2299 O O . GLU B 1 105 ? -0.911 46.028 14.119 1.00 2.00 104 GLU B O 1
ATOM 2305 N N . PHE B 1 106 ? 0.975 46.276 12.903 1.00 2.00 105 PHE B N 1
ATOM 2306 C CA . PHE B 1 106 ? 0.802 47.731 12.694 1.00 2.00 105 PHE B CA 1
ATOM 2307 C C . PHE B 1 106 ? -0.481 47.988 11.881 1.00 3.51 105 PHE B C 1
ATOM 2308 O O . PHE B 1 106 ? -1.293 48.893 12.195 1.00 2.00 105 PHE B O 1
ATOM 2316 N N . GLU B 1 107 ? -0.634 47.216 10.804 1.00 2.00 106 GLU B N 1
ATOM 2317 C CA . GLU B 1 107 ? -1.852 47.262 9.982 1.00 2.00 106 GLU B CA 1
ATOM 2318 C C . GLU B 1 107 ? -3.146 46.923 10.750 1.00 2.00 106 GLU B C 1
ATOM 2319 O O . GLU B 1 107 ? -4.176 47.560 10.545 1.00 5.36 106 GLU B O 1
ATOM 2325 N N . ARG B 1 108 ? -3.109 45.919 11.609 1.00 2.00 107 ARG B N 1
ATOM 2326 C CA . ARG B 1 108 ? -4.282 45.568 12.401 1.00 2.12 107 ARG B CA 1
ATOM 2327 C C . ARG B 1 108 ? -4.643 46.636 13.444 1.00 2.99 107 ARG B C 1
ATOM 2328 O O . ARG B 1 108 ? -5.816 46.882 13.695 1.00 3.59 107 ARG B O 1
ATOM 2336 N N . ARG B 1 109 ? -3.640 47.255 14.052 1.00 3.22 108 ARG B N 1
ATOM 2337 C CA . ARG B 1 109 ? -3.878 48.114 15.209 1.00 3.27 108 ARG B CA 1
ATOM 2338 C C . ARG B 1 109 ? -3.859 49.609 14.886 1.00 3.66 108 ARG B C 1
ATOM 2339 O O . ARG B 1 109 ? -4.611 50.343 15.481 1.00 4.78 108 ARG B O 1
ATOM 2347 N N . ILE B 1 110 ? -3.021 50.060 13.954 1.00 3.01 109 ILE B N 1
ATOM 2348 C CA . ILE B 1 110 ? -2.817 51.516 13.724 1.00 2.79 109 ILE B CA 1
ATOM 2349 C C . ILE B 1 110 ? -3.346 52.021 12.382 1.00 2.61 109 ILE B C 1
ATOM 2350 O O . ILE B 1 110 ? -4.251 52.852 12.347 1.00 3.04 109 ILE B O 1
ATOM 2355 N N . GLY B 1 111 ? -2.786 51.526 11.278 1.00 2.07 110 GLY B N 1
ATOM 2356 C CA . GLY B 1 111 ? -3.229 51.952 9.966 1.00 2.00 110 GLY B CA 1
ATOM 2357 C C . GLY B 1 111 ? -2.455 51.307 8.838 1.00 2.00 110 GLY B C 1
ATOM 2358 O O . GLY B 1 111 ? -1.640 50.425 9.058 1.00 2.96 110 GLY B O 1
ATOM 2359 N N . GLN B 1 112 ? -2.693 51.781 7.623 1.00 2.00 111 GLN B N 1
ATOM 2360 C CA . GLN B 1 112 ? -2.184 51.116 6.420 1.00 2.46 111 GLN B CA 1
ATOM 2361 C C . GLN B 1 112 ? -1.103 51.960 5.779 1.00 2.36 111 GLN B C 1
ATOM 2362 O O . GLN B 1 112 ? -1.248 53.176 5.691 1.00 2.09 111 GLN B O 1
ATOM 2368 N N . PRO B 1 113 ? -0.013 51.329 5.340 1.00 2.00 112 PRO B N 1
ATOM 2369 C CA . PRO B 1 113 ? 1.019 52.076 4.608 1.00 2.00 112 PRO B CA 1
ATOM 2370 C C . PRO B 1 113 ? 0.639 52.435 3.164 1.00 2.00 112 PRO B C 1
ATOM 2371 O O . PRO B 1 113 ? -0.011 51.644 2.484 1.00 3.63 112 PRO B O 1
ATOM 2375 N N . THR B 1 114 ? 1.022 53.626 2.718 1.00 3.79 113 THR B N 1
ATOM 2376 C CA . THR B 1 114 ? 0.945 54.024 1.290 1.00 2.76 113 THR B CA 1
ATOM 2377 C C . THR B 1 114 ? 2.142 53.501 0.481 1.00 3.80 113 THR B C 1
ATOM 2378 O O . THR B 1 114 ? 2.029 53.200 -0.749 1.00 3.24 113 THR B O 1
ATOM 2382 N N . LEU B 1 115 ? 3.280 53.380 1.167 1.00 3.89 114 LEU B N 1
ATOM 2383 C CA . LEU B 1 115 ? 4.566 53.037 0.554 1.00 4.33 114 LEU B CA 1
ATOM 2384 C C . LEU B 1 115 ? 5.559 52.409 1.544 1.00 2.00 114 LEU B C 1
ATOM 2385 O O . LEU B 1 115 ? 5.597 52.785 2.720 1.00 2.00 114 LEU B O 1
ATOM 2390 N N . LEU B 1 116 ? 6.330 51.433 1.071 1.00 4.47 115 LEU B N 1
ATOM 2391 C CA . LEU B 1 116 ? 7.552 51.007 1.749 1.00 2.06 115 LEU B CA 1
ATOM 2392 C C . LEU B 1 116 ? 8.766 51.513 0.922 1.00 4.48 115 LEU B C 1
ATOM 2393 O O . LEU B 1 116 ? 8.971 51.057 -0.201 1.00 3.65 115 LEU B O 1
ATOM 2398 N N . LEU B 1 117 ? 9.529 52.489 1.461 1.00 2.00 116 LEU B N 1
ATOM 2399 C CA . LEU B 1 117 ? 10.781 52.934 0.844 1.00 3.95 116 LEU B CA 1
ATOM 2400 C C . LEU B 1 117 ? 11.938 52.079 1.355 1.00 3.72 116 LEU B C 1
ATOM 2401 O O . LEU B 1 117 ? 12.208 52.104 2.565 1.00 4.01 116 LEU B O 1
ATOM 2406 N N . TYR B 1 118 ? 12.583 51.320 0.456 1.00 3.41 117 TYR B N 1
ATOM 2407 C CA . TYR B 1 118 ? 13.658 50.364 0.799 1.00 4.08 117 TYR B CA 1
ATOM 2408 C C . TYR B 1 118 ? 15.016 51.002 0.527 1.00 5.21 117 TYR B C 1
ATOM 2409 O O . TYR B 1 118 ? 15.360 51.239 -0.606 1.00 5.50 117 TYR B O 1
ATOM 2418 N N . VAL B 1 119 ? 15.738 51.363 1.586 1.00 5.55 118 VAL B N 1
ATOM 2419 C CA . VAL B 1 119 ? 17.094 51.869 1.468 1.00 4.08 118 VAL B CA 1
ATOM 2420 C C . VAL B 1 119 ? 18.060 50.681 1.523 1.00 6.41 118 VAL B C 1
ATOM 2421 O O . VAL B 1 119 ? 18.455 50.241 2.606 1.00 6.93 118 VAL B O 1
ATOM 2425 N N . ASP B 1 120 ? 18.440 50.209 0.330 1.00 3.07 119 ASP B N 1
ATOM 2426 C CA . ASP B 1 120 ? 19.124 48.926 0.106 1.00 3.09 119 ASP B CA 1
ATOM 2427 C C . ASP B 1 120 ? 20.638 49.065 0.026 1.00 3.70 119 ASP B C 1
ATOM 2428 O O . ASP B 1 120 ? 21.183 49.525 -0.987 1.00 3.31 119 ASP B O 1
ATOM 2433 N N . ALA B 1 121 ? 21.306 48.651 1.106 1.00 5.77 120 ALA B N 1
ATOM 2434 C CA . ALA B 1 121 ? 22.759 48.740 1.248 1.00 4.83 120 ALA B CA 1
ATOM 2435 C C . ALA B 1 121 ? 23.341 47.321 1.286 1.00 4.05 120 ALA B C 1
ATOM 2436 O O . ALA B 1 121 ? 22.715 46.393 1.790 1.00 6.99 120 ALA B O 1
ATOM 2438 N N . GLY B 1 122 ? 24.527 47.157 0.732 1.00 4.12 121 GLY B N 1
ATOM 2439 C CA . GLY B 1 122 ? 25.303 45.939 0.911 1.00 4.59 121 GLY B CA 1
ATOM 2440 C C . GLY B 1 122 ? 25.961 45.842 2.286 1.00 2.20 121 GLY B C 1
ATOM 2441 O O . GLY B 1 122 ? 26.151 46.859 2.975 1.00 3.06 121 GLY B O 1
ATOM 2442 N N . PRO B 1 123 ? 26.329 44.621 2.703 1.00 2.05 122 PRO B N 1
ATOM 2443 C CA . PRO B 1 123 ? 26.902 44.481 4.052 1.00 4.48 122 PRO B CA 1
ATOM 2444 C C . PRO B 1 123 ? 28.303 45.100 4.238 1.00 3.29 122 PRO B C 1
ATOM 2445 O O . PRO B 1 123 ? 28.653 45.431 5.369 1.00 5.14 122 PRO B O 1
ATOM 2449 N N . GLU B 1 124 ? 29.070 45.272 3.162 1.00 2.26 123 GLU B N 1
ATOM 2450 C CA . GLU B 1 124 ? 30.415 45.897 3.251 1.00 2.00 123 GLU B CA 1
ATOM 2451 C C . GLU B 1 124 ? 30.288 47.396 3.508 1.00 2.00 123 GLU B C 1
ATOM 2452 O O . GLU B 1 124 ? 31.035 47.957 4.292 1.00 3.15 123 GLU B O 1
ATOM 2458 N N . THR B 1 125 ? 29.322 48.015 2.848 1.00 2.74 124 THR B N 1
ATOM 2459 C CA . THR B 1 125 ? 28.956 49.437 3.079 1.00 4.38 124 THR B CA 1
ATOM 2460 C C . THR B 1 125 ? 28.463 49.657 4.494 1.00 4.47 124 THR B C 1
ATOM 2461 O O . THR B 1 125 ? 28.869 50.590 5.158 1.00 3.07 124 THR B O 1
ATOM 2465 N N . MET B 1 126 ? 27.559 48.797 4.934 1.00 2.00 125 MET B N 1
ATOM 2466 C CA . MET B 1 126 ? 26.979 48.915 6.251 1.00 2.82 125 MET B CA 1
ATOM 2467 C C . MET B 1 126 ? 28.049 48.792 7.319 1.00 2.79 125 MET B C 1
ATOM 2468 O O . MET B 1 126 ? 28.072 49.528 8.286 1.00 2.00 125 MET B O 1
ATOM 2473 N N . THR B 1 127 ? 28.935 47.829 7.149 1.00 3.71 126 THR B N 1
ATOM 2474 C CA . THR B 1 127 ? 30.023 47.628 8.094 1.00 2.00 126 THR B CA 1
ATOM 2475 C C . THR B 1 127 ? 30.976 48.838 8.133 1.00 2.00 126 THR B C 1
ATOM 2476 O O . THR B 1 127 ? 31.382 49.302 9.210 1.00 2.00 126 THR B O 1
ATOM 2480 N N . GLN B 1 128 ? 31.308 49.363 6.954 1.00 2.00 127 GLN B N 1
ATOM 2481 C CA . GLN B 1 128 ? 32.219 50.495 6.863 1.00 2.00 127 GLN B CA 1
ATOM 2482 C C . GLN B 1 128 ? 31.631 51.691 7.597 1.00 2.00 127 GLN B C 1
ATOM 2483 O O . GLN B 1 128 ? 32.338 52.414 8.298 1.00 2.07 127 GLN B O 1
ATOM 2489 N N . ARG B 1 129 ? 30.338 51.919 7.418 1.00 2.00 128 ARG B N 1
ATOM 2490 C CA . ARG B 1 129 ? 29.696 53.104 8.020 1.00 2.25 128 ARG B CA 1
ATOM 2491 C C . ARG B 1 129 ? 29.634 53.025 9.537 1.00 2.52 128 ARG B C 1
ATOM 2492 O O . ARG B 1 129 ? 29.844 54.042 10.213 1.00 3.91 128 ARG B O 1
ATOM 2500 N N . LEU B 1 130 ? 29.386 51.834 10.071 1.00 3.18 129 LEU B N 1
ATOM 2501 C CA . LEU B 1 130 ? 29.294 51.662 11.530 1.00 2.52 129 LEU B CA 1
ATOM 2502 C C . LEU B 1 130 ? 30.676 51.634 12.161 1.00 2.53 129 LEU B C 1
ATOM 2503 O O . LEU B 1 130 ? 30.843 52.129 13.261 1.00 2.65 129 LEU B O 1
ATOM 2508 N N . LEU B 1 131 ? 31.669 51.068 11.470 1.00 2.39 130 LEU B N 1
ATOM 2509 C CA . LEU B 1 131 ? 33.056 51.129 11.923 1.00 2.00 130 LEU B CA 1
ATOM 2510 C C . LEU B 1 131 ? 33.515 52.597 12.004 1.00 2.19 130 LEU B C 1
ATOM 2511 O O . LEU B 1 131 ? 34.178 53.005 12.940 1.00 2.00 130 LEU B O 1
ATOM 2516 N N . LYS B 1 132 ? 33.131 53.372 10.993 1.00 3.12 131 LYS B N 1
ATOM 2517 C CA . LYS B 1 132 ? 33.505 54.780 10.908 1.00 2.00 131 LYS B CA 1
ATOM 2518 C C . LYS B 1 132 ? 32.896 55.595 12.062 1.00 2.29 131 LYS B C 1
ATOM 2519 O O . LYS B 1 132 ? 33.607 56.380 12.716 1.00 3.58 131 LYS B O 1
ATOM 2525 N N . ARG B 1 133 ? 31.608 55.374 12.340 1.00 4.73 132 ARG B N 1
ATOM 2526 C CA . ARG B 1 133 ? 30.940 56.017 13.462 1.00 5.25 132 ARG B CA 1
ATOM 2527 C C . ARG B 1 133 ? 31.648 55.643 14.761 1.00 7.45 132 ARG B C 1
ATOM 2528 O O . ARG B 1 133 ? 31.951 56.514 15.584 1.00 8.97 132 ARG B O 1
ATOM 2536 N N . GLY B 1 134 ? 31.973 54.359 14.924 1.00 6.05 133 GLY B N 1
ATOM 2537 C CA . GLY B 1 134 ? 32.763 53.903 16.079 1.00 8.21 133 GLY B CA 1
ATOM 2538 C C . GLY B 1 134 ? 34.199 54.400 16.212 1.00 8.41 133 GLY B C 1
ATOM 2539 O O . GLY B 1 134 ? 34.790 54.298 17.281 1.00 9.95 133 GLY B O 1
ATOM 2540 N N . GLU B 1 135 ? 34.803 54.929 15.159 1.00 9.75 134 GLU B N 1
ATOM 2541 C CA . GLU B 1 135 ? 36.180 55.418 15.271 1.00 8.88 134 GLU B CA 1
ATOM 2542 C C . GLU B 1 135 ? 36.273 56.648 16.159 1.00 11.77 134 GLU B C 1
ATOM 2543 O O . GLU B 1 135 ? 37.362 56.977 16.668 1.00 9.61 134 GLU B O 1
ATOM 2549 N N . THR B 1 136 ? 35.134 57.326 16.327 1.00 12.22 135 THR B N 1
ATOM 2550 C CA . THR B 1 136 ? 35.097 58.659 16.922 1.00 14.94 135 THR B CA 1
ATOM 2551 C C . THR B 1 136 ? 33.977 58.840 17.942 1.00 14.43 135 THR B C 1
ATOM 2552 O O . THR B 1 136 ? 34.191 59.480 18.960 1.00 17.09 135 THR B O 1
ATOM 2556 N N . SER B 1 137 ? 32.790 58.288 17.702 1.00 14.11 136 SER B N 1
ATOM 2557 C CA . SER B 1 137 ? 31.687 58.492 18.642 1.00 15.47 136 SER B CA 1
ATOM 2558 C C . SER B 1 137 ? 30.638 57.418 18.485 1.00 14.64 136 SER B C 1
ATOM 2559 O O . SER B 1 137 ? 29.473 57.686 18.204 1.00 15.38 136 SER B O 1
ATOM 2562 N N . GLY B 1 138 ? 31.075 56.185 18.686 1.00 12.03 137 GLY B N 1
ATOM 2563 C CA . GLY B 1 138 ? 30.215 55.040 18.513 1.00 11.34 137 GLY B CA 1
ATOM 2564 C C . GLY B 1 138 ? 29.343 54.855 19.737 1.00 12.30 137 GLY B C 1
ATOM 2565 O O . GLY B 1 138 ? 29.749 55.209 20.865 1.00 12.11 137 GLY B O 1
ATOM 2566 N N . ARG B 1 139 ? 28.151 54.302 19.481 1.00 11.51 138 ARG B N 1
ATOM 2567 C CA . ARG B 1 139 ? 27.249 53.834 20.502 1.00 7.54 138 ARG B CA 1
ATOM 2568 C C . ARG B 1 139 ? 27.808 52.495 20.968 1.00 6.76 138 ARG B C 1
ATOM 2569 O O . ARG B 1 139 ? 28.614 51.864 20.262 1.00 6.58 138 ARG B O 1
ATOM 2577 N N . VAL B 1 140 ? 27.393 52.031 22.131 1.00 4.21 139 VAL B N 1
ATOM 2578 C CA . VAL B 1 140 ? 27.873 50.724 22.576 1.00 2.40 139 VAL B CA 1
ATOM 2579 C C . VAL B 1 140 ? 27.421 49.590 21.642 1.00 4.06 139 VAL B C 1
ATOM 2580 O O . VAL B 1 140 ? 28.079 48.552 21.590 1.00 2.08 139 VAL B O 1
ATOM 2584 N N . ASP B 1 141 ? 26.312 49.783 20.916 1.00 3.76 140 ASP B N 1
ATOM 2585 C CA . ASP B 1 141 ? 25.829 48.763 19.972 1.00 3.83 140 ASP B CA 1
ATOM 2586 C C . ASP B 1 141 ? 26.553 48.812 18.613 1.00 3.95 140 ASP B C 1
ATOM 2587 O O . ASP B 1 141 ? 26.264 48.011 17.736 1.00 4.64 140 ASP B O 1
ATOM 2592 N N . ASP B 1 142 ? 27.505 49.738 18.475 1.00 5.80 141 ASP B N 1
ATOM 2593 C CA . ASP B 1 142 ? 28.423 49.795 17.306 1.00 5.40 141 ASP B CA 1
ATOM 2594 C C . ASP B 1 142 ? 29.706 48.978 17.487 1.00 7.10 141 ASP B C 1
ATOM 2595 O O . ASP B 1 142 ? 30.558 48.922 16.572 1.00 9.27 141 ASP B O 1
ATOM 2600 N N . ASN B 1 143 ? 29.844 48.350 18.648 1.00 7.01 142 ASN B N 1
ATOM 2601 C CA . ASN B 1 143 ? 30.900 47.372 18.871 1.00 8.10 142 ASN B CA 1
ATOM 2602 C C . ASN B 1 143 ? 30.957 46.383 17.678 1.00 7.40 142 ASN B C 1
ATOM 2603 O O . ASN B 1 143 ? 29.907 45.912 17.180 1.00 8.21 142 ASN B O 1
ATOM 2608 N N . GLU B 1 144 ? 32.168 46.093 17.199 1.00 5.90 143 GLU B N 1
ATOM 2609 C CA . GLU B 1 144 ? 32.316 45.313 15.969 1.00 3.98 143 GLU B CA 1
ATOM 2610 C C . GLU B 1 144 ? 31.690 43.902 16.059 1.00 4.69 143 GLU B C 1
ATOM 2611 O O . GLU B 1 144 ? 31.215 43.374 15.053 1.00 2.00 143 GLU B O 1
ATOM 2622 N N . GLU B 1 145 ? 31.697 43.292 17.244 1.00 4.77 144 GLU B N 1
ATOM 2623 C CA . GLU B 1 145 ? 30.975 42.013 17.457 1.00 6.35 144 GLU B CA 1
ATOM 2624 C C . GLU B 1 145 ? 29.450 42.193 17.317 1.00 5.76 144 GLU B C 1
ATOM 2625 O O . GLU B 1 145 ? 28.766 41.331 16.766 1.00 4.11 144 GLU B O 1
ATOM 2627 N N . THR B 1 146 ? 28.935 43.328 17.790 1.00 4.03 145 THR B N 1
ATOM 2628 C CA . THR B 1 146 ? 27.509 43.627 17.699 1.00 5.35 145 THR B CA 1
ATOM 2629 C C . THR B 1 146 ? 27.085 43.970 16.269 1.00 3.96 145 THR B C 1
ATOM 2630 O O . THR B 1 146 ? 25.964 43.668 15.886 1.00 3.30 145 THR B O 1
ATOM 2634 N N . ILE B 1 147 ? 27.985 44.579 15.491 1.00 4.78 146 ILE B N 1
ATOM 2635 C CA . ILE B 1 147 ? 27.742 44.848 14.079 1.00 4.57 146 ILE B CA 1
ATOM 2636 C C . ILE B 1 147 ? 27.429 43.533 13.386 1.00 5.77 146 ILE B C 1
ATOM 2637 O O . ILE B 1 147 ? 26.443 43.434 12.669 1.00 5.90 146 ILE B O 1
ATOM 2642 N N . LYS B 1 148 ? 28.235 42.514 13.636 1.00 2.84 147 LYS B N 1
ATOM 2643 C CA . LYS B 1 148 ? 27.988 41.193 13.037 1.00 6.09 147 LYS B CA 1
ATOM 2644 C C . LYS B 1 148 ? 26.629 40.611 13.408 1.00 6.22 147 LYS B C 1
ATOM 2645 O O . LYS B 1 148 ? 25.929 40.080 12.543 1.00 7.15 147 LYS B O 1
ATOM 2651 N N . LYS B 1 149 ? 26.239 40.763 14.671 1.00 7.65 148 LYS B N 1
ATOM 2652 C CA . LYS B 1 149 ? 24.955 40.265 15.154 1.00 7.35 148 LYS B CA 1
ATOM 2653 C C . LYS B 1 149 ? 23.795 41.034 14.528 1.00 3.64 148 LYS B C 1
ATOM 2654 O O . LYS B 1 149 ? 22.766 40.441 14.173 1.00 3.28 148 LYS B O 1
ATOM 2660 N N . ARG B 1 150 ? 23.972 42.350 14.395 1.00 3.29 149 ARG B N 1
ATOM 2661 C CA . ARG B 1 150 ? 22.977 43.230 13.817 1.00 3.45 149 ARG B CA 1
ATOM 2662 C C . ARG B 1 150 ? 22.728 42.922 12.337 1.00 3.91 149 ARG B C 1
ATOM 2663 O O . ARG B 1 150 ? 21.571 42.902 11.879 1.00 5.99 149 ARG B O 1
ATOM 2671 N N . LEU B 1 151 ? 23.806 42.678 11.594 1.00 3.12 150 LEU B N 1
ATOM 2672 C CA . LEU B 1 151 ? 23.665 42.227 10.198 1.00 2.33 150 LEU B CA 1
ATOM 2673 C C . LEU B 1 151 ? 22.936 40.893 10.105 1.00 3.27 150 LEU B C 1
ATOM 2674 O O . LEU B 1 151 ? 22.103 40.725 9.216 1.00 2.97 150 LEU B O 1
ATOM 2679 N N . GLU B 1 152 ? 23.256 39.940 10.989 1.00 4.01 151 GLU B N 1
ATOM 2680 C CA . GLU B 1 152 ? 22.569 38.659 11.025 1.00 5.37 151 GLU B CA 1
ATOM 2681 C C . GLU B 1 152 ? 21.099 38.840 11.309 1.00 4.94 151 GLU B C 1
ATOM 2682 O O . GLU B 1 152 ? 20.258 38.212 10.676 1.00 3.83 151 GLU B O 1
ATOM 2688 N N . THR B 1 153 ? 20.790 39.710 12.271 1.00 2.00 152 THR B N 1
ATOM 2689 C CA . THR B 1 153 ? 19.400 39.945 12.636 1.00 4.56 152 THR B CA 1
ATOM 2690 C C . THR B 1 153 ? 18.615 40.506 11.451 1.00 4.46 152 THR B C 1
ATOM 2691 O O . THR B 1 153 ? 17.507 40.055 11.142 1.00 3.66 152 THR B O 1
ATOM 2695 N N . TYR B 1 154 ? 19.220 41.474 10.768 1.00 3.92 153 TYR B N 1
ATOM 2696 C CA . TYR B 1 154 ? 18.622 42.084 9.592 1.00 4.06 153 TYR B CA 1
ATOM 2697 C C . TYR B 1 154 ? 18.366 41.090 8.453 1.00 3.00 153 TYR B C 1
ATOM 2698 O O . TYR B 1 154 ? 17.247 41.064 7.885 1.00 3.77 153 TYR B O 1
ATOM 2707 N N . TYR B 1 155 ? 19.363 40.245 8.137 1.00 5.36 154 TYR B N 1
ATOM 2708 C CA . TYR B 1 155 ? 19.267 39.305 7.001 1.00 4.77 154 TYR B CA 1
ATOM 2709 C C . TYR B 1 155 ? 18.335 38.121 7.250 1.00 6.98 154 TYR B C 1
ATOM 2710 O O . TYR B 1 155 ? 17.797 37.560 6.308 1.00 8.16 154 TYR B O 1
ATOM 2719 N N . LYS B 1 156 ? 18.154 37.724 8.507 1.00 5.69 155 LYS B N 1
ATOM 2720 C CA . LYS B 1 156 ? 17.162 36.705 8.838 1.00 6.66 155 LYS B CA 1
ATOM 2721 C C . LYS B 1 156 ? 15.716 37.138 8.528 1.00 6.33 155 LYS B C 1
ATOM 2722 O O . LYS B 1 156 ? 14.878 36.320 8.135 1.00 5.59 155 LYS B O 1
ATOM 2726 N N . ALA B 1 157 ? 15.400 38.401 8.724 1.00 7.24 156 ALA B N 1
ATOM 2727 C CA . ALA B 1 157 ? 14.013 38.848 8.593 1.00 9.43 156 ALA B CA 1
ATOM 2728 C C . ALA B 1 157 ? 13.639 39.692 7.359 1.00 10.78 156 ALA B C 1
ATOM 2729 O O . ALA B 1 157 ? 12.442 39.832 7.082 1.00 7.28 156 ALA B O 1
ATOM 2731 N N . THR B 1 158 ? 14.602 40.259 6.618 1.00 6.96 157 THR B N 1
ATOM 2732 C CA . THR B 1 158 ? 14.264 41.322 5.682 1.00 7.27 157 THR B CA 1
ATOM 2733 C C . THR B 1 158 ? 13.699 40.918 4.348 1.00 7.72 157 THR B C 1
ATOM 2734 O O . THR B 1 158 ? 12.761 41.544 3.873 1.00 10.62 157 THR B O 1
ATOM 2738 N N . GLU B 1 159 ? 14.261 39.889 3.722 1.00 6.41 158 GLU B N 1
ATOM 2739 C CA . GLU B 1 159 ? 13.824 39.539 2.389 1.00 8.54 158 GLU B CA 1
ATOM 2740 C C . GLU B 1 159 ? 12.297 39.232 2.365 1.00 8.27 158 GLU B C 1
ATOM 2741 O O . GLU B 1 159 ? 11.631 39.626 1.408 1.00 8.66 158 GLU B O 1
ATOM 2747 N N . PRO B 1 160 ? 11.751 38.496 3.386 1.00 6.64 159 PRO B N 1
ATOM 2748 C CA . PRO B 1 160 ? 10.290 38.304 3.427 1.00 3.70 159 PRO B CA 1
ATOM 2749 C C . PRO B 1 160 ? 9.467 39.582 3.632 1.00 3.79 159 PRO B C 1
ATOM 2750 O O . PRO B 1 160 ? 8.352 39.671 3.105 1.00 2.25 159 PRO B O 1
ATOM 2754 N N . VAL B 1 161 ? 9.997 40.540 4.381 1.00 4.15 160 VAL B N 1
ATOM 2755 C CA . VAL B 1 161 ? 9.306 41.812 4.538 1.00 2.72 160 VAL B CA 1
ATOM 2756 C C . VAL B 1 161 ? 9.206 42.497 3.161 1.00 4.55 160 VAL B C 1
ATOM 2757 O O . VAL B 1 161 ? 8.129 42.952 2.776 1.00 3.09 160 VAL B O 1
ATOM 2761 N N . ILE B 1 162 ? 10.316 42.586 2.429 1.00 3.14 161 ILE B N 1
ATOM 2762 C CA . ILE B 1 162 ? 10.305 43.185 1.055 1.00 2.61 161 ILE B CA 1
ATOM 2763 C C . ILE B 1 162 ? 9.408 42.418 0.112 1.00 2.72 161 ILE B C 1
ATOM 2764 O O . ILE B 1 162 ? 8.612 43.014 -0.587 1.00 2.00 161 ILE B O 1
ATOM 2769 N N . ALA B 1 163 ? 9.503 41.088 0.129 1.00 3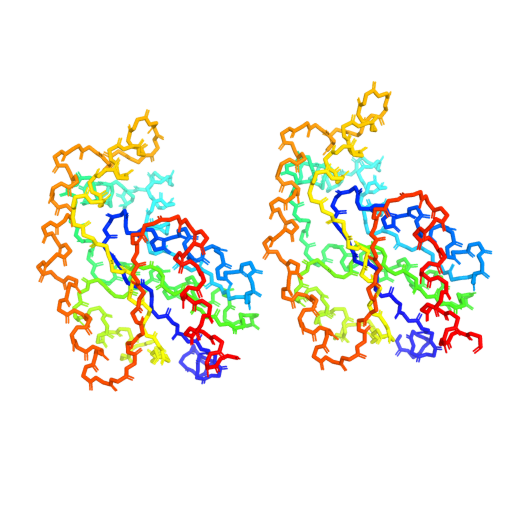.03 162 ALA B N 1
ATOM 2770 C CA . ALA B 1 163 ? 8.689 40.219 -0.724 1.00 5.16 162 ALA B CA 1
ATOM 2771 C C . ALA B 1 163 ? 7.158 40.344 -0.465 1.00 5.12 162 ALA B C 1
ATOM 2772 O O . ALA B 1 163 ? 6.364 40.393 -1.409 1.00 4.66 162 ALA B O 1
ATOM 2774 N N . PHE B 1 164 ? 6.790 40.455 0.810 1.00 2.17 163 PHE B N 1
ATOM 2775 C CA . PHE B 1 164 ? 5.404 40.696 1.268 1.00 2.03 163 PHE B CA 1
ATOM 2776 C C . PHE B 1 164 ? 4.839 42.012 0.710 1.00 2.00 163 PHE B C 1
ATOM 2777 O O . PHE B 1 164 ? 3.747 42.033 0.175 1.00 2.00 163 PHE B O 1
ATOM 2785 N N . TYR B 1 165 ? 5.590 43.103 0.815 1.00 2.09 164 TYR B N 1
ATOM 2786 C CA . TYR B 1 165 ? 5.114 44.410 0.289 1.00 2.83 164 TYR B CA 1
ATOM 2787 C C . TYR B 1 165 ? 5.354 44.653 -1.203 1.00 4.45 164 TYR B C 1
ATOM 2788 O O . TYR B 1 165 ? 4.661 45.462 -1.819 1.00 2.04 164 TYR B O 1
ATOM 2797 N N . GLU B 1 166 ? 6.314 43.941 -1.784 1.00 4.28 165 GLU B N 1
ATOM 2798 C CA . GLU B 1 166 ? 6.414 43.848 -3.246 1.00 5.08 165 GLU B CA 1
ATOM 2799 C C . GLU B 1 166 ? 5.186 43.162 -3.835 1.00 4.18 165 GLU B C 1
ATOM 2800 O O . GLU B 1 166 ? 4.663 43.613 -4.845 1.00 4.93 165 GLU B O 1
ATOM 2806 N N . LYS B 1 167 ? 4.702 42.096 -3.208 1.00 3.20 166 LYS B N 1
ATOM 2807 C CA . LYS B 1 167 ? 3.467 41.436 -3.635 1.00 4.80 166 LYS B CA 1
ATOM 2808 C C . LYS B 1 167 ? 2.301 42.427 -3.567 1.00 5.44 166 LYS B C 1
ATOM 2809 O O . LYS B 1 167 ? 1.460 42.458 -4.456 1.00 2.05 166 LYS B O 1
ATOM 2813 N N . ARG B 1 168 ? 2.253 43.244 -2.520 1.00 3.85 167 ARG B N 1
ATOM 2814 C CA . ARG B 1 168 ? 1.192 44.234 -2.429 1.00 5.03 167 ARG B CA 1
ATOM 2815 C C . ARG B 1 168 ? 1.317 45.374 -3.459 1.00 6.17 167 ARG B C 1
ATOM 2816 O O . ARG B 1 168 ? 0.312 45.909 -3.920 1.00 5.59 167 ARG B O 1
ATOM 2824 N N . GLY B 1 169 ? 2.544 45.720 -3.835 1.00 2.86 168 GLY B N 1
ATOM 2825 C CA . GLY B 1 169 ? 2.779 46.660 -4.917 1.00 3.21 168 GLY B CA 1
ATOM 2826 C C . GLY B 1 169 ? 3.151 48.048 -4.454 1.00 4.55 168 GLY B C 1
ATOM 2827 O O . GLY B 1 169 ? 2.912 49.044 -5.175 1.00 2.00 168 GLY B O 1
ATOM 2828 N N . ILE B 1 170 ? 3.737 48.117 -3.255 1.00 3.07 169 ILE B N 1
ATOM 2829 C CA . ILE B 1 170 ? 4.034 49.397 -2.621 1.00 2.00 169 ILE B CA 1
ATOM 2830 C C . ILE B 1 170 ? 5.521 49.577 -2.331 1.00 2.00 169 ILE B C 1
ATOM 2831 O O . ILE B 1 170 ? 5.880 50.478 -1.634 1.00 3.10 169 ILE B O 1
ATOM 2836 N N . VAL B 1 171 ? 6.404 48.720 -2.848 1.00 2.55 170 VAL B N 1
ATOM 2837 C CA . VAL B 1 171 ? 7.844 48.910 -2.567 1.00 2.00 170 VAL B CA 1
ATOM 2838 C C . VAL B 1 171 ? 8.479 49.794 -3.653 1.00 3.12 170 VAL B C 1
ATOM 2839 O O . VAL B 1 171 ? 8.263 49.567 -4.858 1.00 2.44 170 VAL B O 1
ATOM 2843 N N . ARG B 1 172 ? 9.256 50.789 -3.208 1.00 2.00 171 ARG B N 1
ATOM 2844 C CA . ARG B 1 172 ? 10.124 51.597 -4.052 1.00 2.75 171 ARG B CA 1
ATOM 2845 C C . ARG B 1 172 ? 11.522 51.567 -3.456 1.00 2.00 171 ARG B C 1
ATOM 2846 O O . ARG B 1 172 ? 11.724 51.929 -2.306 1.00 2.00 171 ARG B O 1
ATOM 2854 N N . LYS B 1 173 ? 12.466 51.083 -4.250 1.00 2.00 172 LYS B N 1
ATOM 2855 C CA . LYS B 1 173 ? 13.804 50.798 -3.769 1.00 3.22 172 LYS B CA 1
ATOM 2856 C C . LYS B 1 173 ? 14.809 51.877 -4.179 1.00 2.00 172 LYS B C 1
ATOM 2857 O O . LYS B 1 173 ? 14.715 52.390 -5.277 1.00 4.01 172 LYS B O 1
ATOM 2863 N N . VAL B 1 174 ? 15.773 52.202 -3.311 1.00 4.08 173 VAL B N 1
ATOM 2864 C CA . VAL B 1 174 ? 16.942 53.011 -3.707 1.00 3.18 173 VAL B CA 1
ATOM 2865 C C . VAL B 1 174 ? 18.268 52.309 -3.346 1.00 3.64 173 VAL B C 1
ATOM 2866 O O . VAL B 1 174 ? 18.339 51.543 -2.395 1.00 6.64 173 VAL B O 1
ATOM 2870 N N . ASN B 1 175 ? 19.282 52.490 -4.183 1.00 3.95 174 ASN B N 1
ATOM 2871 C CA . ASN B 1 175 ? 20.653 52.083 -3.878 1.00 5.42 174 ASN B CA 1
ATOM 2872 C C . ASN B 1 175 ? 21.195 52.954 -2.775 1.00 3.92 174 ASN B C 1
ATOM 2873 O O . ASN B 1 175 ? 21.303 54.154 -2.947 1.00 4.72 174 ASN B O 1
ATOM 2878 N N . ALA B 1 176 ? 21.532 52.346 -1.638 1.00 6.87 175 ALA B N 1
ATOM 2879 C CA . ALA B 1 176 ? 21.940 53.073 -0.437 1.00 6.13 175 ALA B CA 1
ATOM 2880 C C . ALA B 1 176 ? 23.409 53.500 -0.501 1.00 5.87 175 ALA B C 1
ATOM 2881 O O . ALA B 1 176 ? 23.855 54.277 0.334 1.00 7.22 175 ALA B O 1
ATOM 2883 N N . GLU B 1 177 ? 24.159 52.985 -1.478 1.00 4.82 176 GLU B N 1
ATOM 2884 C CA . GLU B 1 177 ? 25.567 53.345 -1.633 1.00 7.37 176 GLU B CA 1
ATOM 2885 C C . GLU B 1 177 ? 25.715 54.663 -2.367 1.00 6.46 176 GLU B C 1
ATOM 2886 O O . GLU B 1 177 ? 24.869 55.013 -3.168 1.00 8.05 176 GLU B O 1
ATOM 2892 N N . GLY B 1 178 ? 26.828 55.356 -2.123 1.00 4.98 177 GLY B N 1
ATOM 2893 C CA . GLY B 1 178 ? 27.130 56.640 -2.761 1.00 4.20 177 GLY B CA 1
ATOM 2894 C C . GLY B 1 178 ? 27.070 57.744 -1.748 1.00 2.00 177 GLY B C 1
ATOM 2895 O O . GLY B 1 178 ? 26.881 57.481 -0.557 1.00 5.14 177 GLY B O 1
ATOM 2896 N N . SER B 1 179 ? 27.229 58.976 -2.208 1.00 2.66 178 SER B N 1
ATOM 2897 C CA . SER B 1 179 ? 27.042 60.132 -1.342 1.00 3.79 178 SER B CA 1
ATOM 2898 C C . SER B 1 179 ? 25.586 60.282 -0.901 1.00 3.08 178 SER B C 1
ATOM 2899 O O . SER B 1 179 ? 24.643 59.765 -1.523 1.00 3.03 178 SER B O 1
ATOM 2902 N N . VAL B 1 180 ? 25.412 61.016 0.183 1.00 4.41 179 VAL B N 1
ATOM 2903 C CA . VAL B 1 180 ? 24.085 61.304 0.710 1.00 4.02 179 VAL B CA 1
ATOM 2904 C C . VAL B 1 180 ? 23.207 61.978 -0.358 1.00 3.82 179 VAL B C 1
ATOM 2905 O O . VAL B 1 180 ? 22.039 61.646 -0.506 1.00 4.11 179 VAL B O 1
ATOM 2909 N N . ASP B 1 181 ? 23.786 62.891 -1.119 1.00 4.84 180 ASP B N 1
ATOM 2910 C CA . ASP B 1 181 ? 23.069 63.557 -2.196 1.00 6.83 180 ASP B CA 1
ATOM 2911 C C . ASP B 1 181 ? 22.685 62.619 -3.345 1.00 5.66 180 ASP B C 1
ATOM 2912 O O . ASP B 1 181 ? 21.572 62.723 -3.889 1.00 3.58 180 ASP B O 1
ATOM 2917 N N . SER B 1 182 ? 23.568 61.686 -3.719 1.00 5.32 181 SER B N 1
ATOM 2918 C CA . SER B 1 182 ? 23.200 60.769 -4.808 1.00 4.21 181 SER B CA 1
ATOM 2919 C C . SER B 1 182 ? 22.083 59.826 -4.373 1.00 2.26 181 SER B C 1
ATOM 2920 O O . SER B 1 182 ? 21.193 59.520 -5.162 1.00 5.53 181 SER B O 1
ATOM 2923 N N . VAL B 1 183 ? 22.095 59.375 -3.126 1.00 2.00 182 VAL B N 1
ATOM 2924 C CA . VAL B 1 183 ? 21.008 58.532 -2.622 1.00 2.00 182 VAL B CA 1
ATOM 2925 C C . VAL B 1 183 ? 19.715 59.319 -2.582 1.00 2.24 182 VAL B C 1
ATOM 2926 O O . VAL B 1 183 ? 18.676 58.841 -3.026 1.00 2.37 182 VAL B O 1
ATOM 2930 N N . PHE B 1 184 ? 19.792 60.544 -2.071 1.00 3.00 183 PHE B N 1
ATOM 2931 C CA . PHE B 1 184 ? 18.612 61.385 -1.928 1.00 3.59 183 PHE B CA 1
ATOM 2932 C C . PHE B 1 184 ? 17.992 61.750 -3.274 1.00 3.68 183 PHE B C 1
ATOM 2933 O O . PHE B 1 184 ? 16.764 61.882 -3.372 1.00 2.61 183 PHE B O 1
ATOM 2941 N N . SER B 1 185 ? 18.795 61.878 -4.324 1.00 4.39 184 SER B N 1
ATOM 2942 C CA . SER B 1 185 ? 18.217 62.212 -5.628 1.00 4.25 184 SER B CA 1
ATOM 2943 C C . SER B 1 185 ? 17.340 61.056 -6.148 1.00 5.08 184 SER B C 1
ATOM 2944 O O . SER B 1 185 ? 16.297 61.297 -6.764 1.00 4.45 184 SER B O 1
ATOM 2947 N N . GLN B 1 186 ? 17.744 59.815 -5.856 1.00 2.00 185 GLN B N 1
ATOM 2948 C CA . GLN B 1 186 ? 16.922 58.646 -6.139 1.00 3.99 185 GLN B CA 1
ATOM 2949 C C . GLN B 1 186 ? 15.652 58.614 -5.276 1.00 4.52 185 GLN B C 1
ATOM 2950 O O . GLN B 1 186 ? 14.593 58.314 -5.767 1.00 3.82 185 GLN B O 1
ATOM 2956 N N . VAL B 1 187 ? 15.778 58.933 -3.985 1.00 6.55 186 VAL B N 1
ATOM 2957 C CA . VAL B 1 187 ? 14.616 58.966 -3.081 1.00 4.07 186 VAL B CA 1
ATOM 2958 C C . VAL B 1 187 ? 13.575 59.981 -3.596 1.00 3.18 186 VAL B C 1
ATOM 2959 O O . VAL B 1 187 ? 12.396 59.696 -3.636 1.00 2.81 186 VAL B O 1
ATOM 2963 N N . CYS B 1 188 ? 14.040 61.149 -4.020 1.00 3.90 187 CYS B N 1
ATOM 2964 C CA . CYS B 1 188 ? 13.184 62.224 -4.541 1.00 3.83 187 CYS B CA 1
ATOM 2965 C C . CYS B 1 188 ? 12.450 61.910 -5.854 1.00 4.19 187 CYS B C 1
ATOM 2966 O O . CYS B 1 188 ? 11.332 62.350 -6.044 1.00 4.53 187 CYS B O 1
ATOM 2969 N N . THR B 1 189 ? 13.099 61.209 -6.772 1.00 4.95 188 THR B N 1
ATOM 2970 C CA . THR B 1 189 ? 12.415 60.715 -7.983 1.00 4.63 188 THR B CA 1
ATOM 2971 C C . THR B 1 189 ? 11.190 59.873 -7.645 1.00 3.77 188 THR B C 1
ATOM 2972 O O . THR B 1 189 ? 10.116 60.045 -8.238 1.00 4.14 188 THR B O 1
ATOM 2976 N N . HIS B 1 190 ? 11.377 58.935 -6.727 1.00 2.98 189 HIS B N 1
ATOM 2977 C CA . HIS B 1 190 ? 10.303 58.071 -6.234 1.00 5.42 189 HIS B CA 1
ATOM 2978 C C . HIS B 1 190 ? 9.222 58.888 -5.509 1.00 6.48 189 HIS B C 1
ATOM 2979 O O . HIS B 1 190 ? 8.045 58.737 -5.805 1.00 4.91 189 HIS B O 1
ATOM 2986 N N . LEU B 1 191 ? 9.621 59.752 -4.568 1.00 7.15 190 LEU B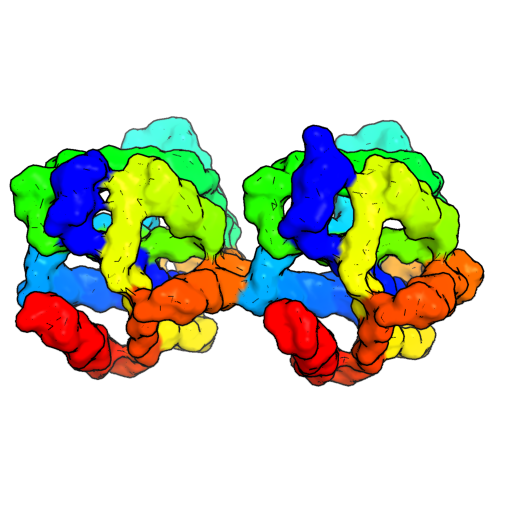 N 1
ATOM 2987 C CA . LEU B 1 191 ? 8.632 60.518 -3.758 1.00 5.64 190 LEU B CA 1
ATOM 2988 C C . LEU B 1 191 ? 7.937 61.611 -4.574 1.00 5.34 190 LEU B C 1
ATOM 2989 O O . LEU B 1 191 ? 6.738 61.872 -4.399 1.00 5.91 190 LEU B O 1
ATOM 2994 N N . ASP B 1 192 ? 8.658 62.239 -5.494 1.00 5.02 191 ASP B N 1
ATOM 2995 C CA . ASP B 1 192 ? 8.027 63.221 -6.393 1.00 5.36 191 ASP B CA 1
ATOM 2996 C C . ASP B 1 192 ? 6.923 62.572 -7.234 1.00 6.01 191 ASP B C 1
ATOM 2997 O O . ASP B 1 192 ? 5.949 63.229 -7.583 1.00 3.77 191 ASP B O 1
ATOM 3002 N N . ALA B 1 193 ? 7.039 61.280 -7.528 1.00 3.26 192 ALA B N 1
ATOM 3003 C CA . ALA B 1 193 ? 6.014 60.630 -8.332 1.00 5.33 192 ALA B CA 1
ATOM 3004 C C . ALA B 1 193 ? 4.656 60.681 -7.636 1.00 5.73 192 ALA B C 1
ATOM 3005 O O . ALA B 1 193 ? 3.634 60.799 -8.306 1.00 6.24 192 ALA B O 1
ATOM 3007 N N . LEU B 1 194 ? 4.649 60.584 -6.304 1.00 4.84 193 LEU B N 1
ATOM 3008 C CA . LEU B 1 194 ? 3.406 60.419 -5.542 1.00 6.42 193 LEU B CA 1
ATOM 3009 C C . LEU B 1 194 ? 2.990 61.648 -4.763 1.00 8.62 193 LEU B C 1
ATOM 3010 O O . LEU B 1 194 ? 1.790 61.908 -4.598 1.00 8.18 193 LEU B O 1
ATOM 3015 N N . LEU B 1 195 ? 3.960 62.399 -4.255 1.00 12.25 194 LEU B N 1
ATOM 3016 C CA . LEU B 1 195 ? 3.636 63.425 -3.293 1.00 14.28 194 LEU B CA 1
ATOM 3017 C C . LEU B 1 195 ? 3.240 64.667 -4.025 1.00 18.49 194 LEU B C 1
ATOM 3018 O O . LEU B 1 195 ? 2.167 65.229 -3.762 1.00 20.96 194 LEU B O 1
ATOM 3023 N N . ASN B 1 196 ? 4.055 65.098 -4.975 1.00 22.83 195 ASN B N 1
ATOM 3024 C CA . ASN B 1 196 ? 3.730 66.336 -5.677 1.00 28.10 195 ASN B CA 1
ATOM 3025 C C . ASN B 1 196 ? 2.538 66.151 -6.659 1.00 30.27 195 ASN B C 1
ATOM 3026 O O . ASN B 1 196 ? 1.825 65.125 -6.666 1.00 28.16 195 ASN B O 1
#

B-factor: mean 6.71, std 5.66, range [2.0, 39.21]

Foldseek 3Di:
DLAVLCVQAAEEEEDEAAQLCSVVLVVVCCVPPVAAEDELVVLLVVLLVVVDPSVVVSCVQVLQLHDDDLVVSLVSVQVVCVVCSVPGNHYYYYHPPQAQVSQVVCCVPHHHHQAYEYSYEDLVSNLVSLCVVVVDDDRSCSPSVSSVSNRVSNVPGRVVNQVVVVVVPHYDYFHSDDDPVRRSVSVCVVVVVPD/DVLLEVAAEEEEDEAQQLCSVVLVVVCCVPPVADEDELVVLLCVLLVVPDPVVVVSVVCLLQLADDDLVVSLVSVQVVCVVCSVPGNHYYYHHPDLAPVSQVVCCVPPHHHQAYEYSYEDLVNSLVSLVVCVVDPHDSCSPSNNSVSNVVSNVVGPVVVVVVVVVVPHYDYFHSDDDPVVRNVSVCVVCVVPRD

GO terms:
  GO:0004017 AMP kinase activity (F, EXP)
  GO:0047506 dAMP kinase activity (F, EXP)
  GO:0050145 nucleoside monophosphate kinase activity (F, EXP)
  GO:0004017 AMP kinase activity (F, TAS)
  GO:0005829 cytosol (C, TAS)
  GO:0015949 nucleobase-containing small molecule interconversion (P, TAS)
  GO:0004550 nucleoside diphosphate kinase activity (F, IDA)
  GO:0070062 extracellular exosome (C, HDA)

InterPro domains:
  IPR000850 Adenylate kinase/UMP-CMP kinase [MF_00235] (9-191)
  IPR000850 Adenylate kinase/UMP-CMP kinase [PR00094] (12-25)
  IPR000850 Adenylate kinase/UMP-CMP kinase [PR00094] (40-54)
  IPR000850 Adenylate kinase/UMP-CMP kinase [PR00094] (90-106)
  IPR000850 Adenylate kinase/UMP-CMP kinase [PR00094] (138-153)
  IPR000850 Adenylate kinase/UMP-CMP kinase [PR00094] (155-169)
  IPR000850 Adenylate kinase/UMP-CMP kinase [PTHR23359] (4-186)
  IPR000850 Adenylate kinase/UMP-CMP kinase [cd01428] (10-182)
  IPR006267 Adenylate kinase, isozyme 1/5 [TIGR01360] (6-192)
  IPR027417 P-loop containing nucleoside triphosphate hydrolase [G3DSA:3.40.50.300] (1-194)
  IPR027417 P-loop containing nucleoside triphosphate hydrolase [SSF52540] (1-193)
  IPR028582 Adenylate kinase isoenzyme 1 [MF_03171] (1-194)
  IPR033690 Adenylate kinase, conserved site [PS00113] (90-101)

CATH classification: 3.40.50.300

Radius of gyration: 23.72 Å; Cα contacts (8 Å, |Δi|>4): 597; chains: 2; bounding box: 47×67×43 Å

Nearest PDB structures (foldseek):
  2c95-assembly1_A  TM=1.005E+00  e=5.296E-37  Homo sapiens
  5ycd-assembly1_A  TM=9.895E-01  e=4.577E-30  Poecilia reticulata
  5x6l-assembly2_B  TM=9.836E-01  e=1.272E-28  Notothenia coriiceps
  5xru-assembly2_B  TM=9.836E-01  e=1.520E-28  Notothenia coriiceps
  5xz2-assembly2_B  TM=9.804E-01  e=2.445E-28  Danio rerio

Secondary structure (DSSP, 8-state):
-HHHHHTTS-EEEEEE-TTSSHHHHHHHHHHHH--EEEEHHHHHHHHHHTT-HHHHHHHHHHHTTPPPPHHHHHHHHHHHHHHHTTT-S-EEEES---SHHHHHHHHHHT---SEEEEEE--HHHHHHHHHHHHTSSS-GGGSHHHHHHHHHHIIIIIHHHHHHHHHHT-EEEEE--S-HHHHHHHHHHHHHHH-/--GGGTS-EEEEEE-TTS-HHHHHHHHHHHH--EEEEHHHHHHHHHHTT-HHHHHHHHHHHTTPPPPHHHHHHHHHHHHHTTTTT-S-EEEETB-SSHHHHHHHHHHT---SEEEEEE--HHHHHHHHHHHHTTS--GGGSHHHHHHHHHHHHHHHHHHHHHHHHHT-EEEEE--S-HHHHHHHHHHHHHHH--

Sequence (389 aa):
SMEEKLKKTNIIFVVGGPGSGKGTQCEKIVQKYGYTHLSTGDDLLRSEVSSGSARGKKLSEIMEKGQLVPLETVVLDMLRDAMVAKVNTSKGFLIDGYPREVQQGEEEFERRIGQPTLLLYVDAGPETMTQRLLKRGETSGRVDDNEETIKKRLETYYKATEPVIAFYEKRGIVRKVNAEGSVDSVFSSQVCTHLDALLEEKLKKTNIIFVVGGPGSGKGTQCEKIVQKKYGYTHLSTGDDLLRSEVSSGSARGKKLSEIMEKGQLVPLETVVLDMLRDAMVAKVNTSKGFLIDGYPREEVQQGEEFERRIGQPTLLLYVDAGPETMTQRLLKRGETSGRVDDNEETIKKRLETYYKATEPVIAFYEKRGIVRKVNAEGSVDSVFSQVCTHLDALLN

Organism: Homo sapiens (NCBI:txid9606)